Protein 1LBV (pdb70)

Foldseek 3Di:
DAQVVVVVLVVQLLVQLLVQLVPADLVQQQDFDQQADPDGTDGNSQVSLVVSSCVSPVVDQEWEAEPRPATDHDHQKYKQWRSKQQSVCSSVVNQAIWIWIWIASHQFLLRTAKIWIARSRPRWIWMAGPVFIDIPPHHAAADPDQDQQWFEEEQPDDDDGNHVYYDHRRQQLVVLVCRQRHVGAKYWYQDPPFDAWCSRHRRSVVRSVRRAKQKDALQSDDRRGAGSNPIDGTTMIIGHPNRRVVVSVVVD/DAQVVVVVLVVQLLVQLLVQLVVQALVQLAAFDADQDVDDGHGNSQVSLVVSSVVSVQPDQEWEAERRVGTDDHHLKYKQKRSKQQSVCSSVVNQAIWIKIWIASHFWLQGTAKIWIARSRPGWIWMDGLVAIDTVRHGAAADADQDQQWFEEEQPDDDDGNHVYYDHRRQLLVVLVCRLRHVTQWYWNADPVQPDDCSRVRRSVVNSVRNQKQKAALVSHDRGRQGSGNPGGGTITIGHPNNRVVVSVVVD

InterPro domains:
  IPR000760 Inositol monophosphatase-like [PF00459] (13-250)
  IPR000760 Inositol monophosphatase-like [PR00377] (40-60)
  IPR000760 Inositol monophosphatase-like [PR00377] (79-95)
  IPR000760 Inositol monophosphatase-like [PR00377] (130-153)
  IPR000760 Inositol monophosphatase-like [PR00377] (161-182)
  IPR000760 Inositol monophosphatase-like [PR00377] (196-220)
  IPR020550 Inositol monophosphatase, conserved site [PS00630] (199-213)

Structure (mmCIF, N/CA/C/O backbone):
data_1LBV
#
_entry.id   1LBV
#
_cell.length_a   51.812
_cell.length_b   53.247
_cell.length_c   82.154
_cell.angle_alpha   90.00
_cell.angle_beta   105.05
_cell.angle_gamma   90.00
#
_symmetry.space_group_name_H-M   'P 1 21 1'
#
loop_
_entity.id
_entity.type
_entity.pdbx_description
1 polymer 'fructose 1,6-bisphosphatase/inositol monophosphatase'
2 water water
#
loop_
_atom_site.group_PDB
_atom_site.id
_atom_site.type_symbol
_atom_site.label_atom_id
_atom_site.label_alt_id
_atom_site.label_comp_id
_atom_site.label_asym_id
_atom_site.label_entity_id
_atom_site.label_seq_id
_atom_site.pdbx_PDB_ins_code
_atom_site.Cartn_x
_atom_site.Cartn_y
_atom_site.Cartn_z
_atom_site.occupancy
_atom_site.B_iso_or_equiv
_atom_site.auth_seq_id
_atom_site.auth_comp_id
_atom_site.auth_asym_id
_atom_site.auth_atom_id
_atom_site.pdbx_PDB_model_num
ATOM 1 N N . MET A 1 1 ? -22.458 -13.838 33.860 1.00 13.97 1 MET A N 1
ATOM 2 C CA . MET A 1 1 ? -21.594 -13.519 32.708 1.00 24.78 1 MET A CA 1
ATOM 3 C C . MET A 1 1 ? -20.198 -14.037 33.019 1.00 26.67 1 MET A C 1
ATOM 4 O O . MET A 1 1 ? -19.727 -13.838 34.146 1.00 18.90 1 MET A O 1
ATOM 9 N N . ASP A 1 2 ? -19.526 -14.696 32.075 1.00 22.18 2 ASP A N 1
ATOM 10 C CA . ASP A 1 2 ? -18.173 -15.181 32.389 1.00 23.26 2 ASP A CA 1
ATOM 11 C C . ASP A 1 2 ? -17.152 -14.652 31.387 1.00 14.08 2 ASP A C 1
ATOM 12 O O . ASP A 1 2 ? -17.479 -13.810 30.562 1.00 15.03 2 ASP A O 1
ATOM 17 N N . GLU A 1 3 ? -15.907 -15.107 31.438 1.00 17.78 3 GLU A N 1
ATOM 18 C CA . GLU A 1 3 ? -14.908 -14.565 30.518 1.00 19.93 3 GLU A CA 1
ATOM 19 C C . GLU A 1 3 ? -15.232 -14.825 29.055 1.00 22.16 3 GLU A C 1
ATOM 20 O O . GLU A 1 3 ? -14.792 -14.069 28.172 1.00 15.86 3 GLU A O 1
ATOM 26 N N . ARG A 1 4 ? -15.987 -15.886 28.756 1.00 22.33 4 ARG A N 1
ATOM 27 C CA . ARG A 1 4 ? -16.304 -16.189 27.360 1.00 17.57 4 ARG A CA 1
ATOM 28 C C . ARG A 1 4 ? -17.249 -15.141 26.788 1.00 14.63 4 ARG A C 1
ATOM 29 O O . ARG A 1 4 ? -17.096 -14.631 25.673 1.00 18.95 4 ARG A O 1
ATOM 37 N N . ASP A 1 5 ? -18.263 -14.822 27.579 1.00 17.05 5 ASP A N 1
ATOM 38 C CA . ASP A 1 5 ? -19.246 -13.792 27.364 1.00 21.20 5 ASP A CA 1
ATOM 39 C C . ASP A 1 5 ? -18.587 -12.418 27.219 1.00 20.79 5 ASP A C 1
ATOM 40 O O . ASP A 1 5 ? -18.949 -11.648 26.327 1.00 19.59 5 ASP A O 1
ATOM 45 N N . ALA A 1 6 ? -17.629 -12.114 28.096 1.00 16.64 6 ALA A N 1
ATOM 46 C CA . ALA A 1 6 ? -16.955 -10.819 28.038 1.00 17.87 6 ALA A CA 1
ATOM 47 C C . ALA A 1 6 ? -16.185 -10.661 26.717 1.00 14.85 6 ALA A C 1
ATOM 48 O O . ALA A 1 6 ? -16.180 -9.584 26.097 1.00 18.47 6 ALA A O 1
ATOM 50 N N . LEU A 1 7 ? -15.560 -11.743 26.283 1.00 16.23 7 LEU A N 1
ATOM 51 C CA . LEU A 1 7 ? -14.795 -11.769 25.025 1.00 17.83 7 LEU A CA 1
ATOM 52 C C . LEU A 1 7 ? -15.729 -11.559 23.844 1.00 19.55 7 LEU A C 1
ATOM 53 O O . LEU A 1 7 ? -15.414 -10.807 22.916 1.00 22.95 7 LEU A O 1
ATOM 58 N N . ARG A 1 8 ? -16.893 -12.219 23.884 1.00 17.83 8 ARG A N 1
ATOM 59 C CA . ARG A 1 8 ? -17.843 -12.074 22.785 1.00 22.61 8 ARG A CA 1
ATOM 60 C C . ARG A 1 8 ? -18.380 -10.649 22.679 1.00 25.94 8 ARG A C 1
ATOM 61 O O . ARG A 1 8 ? -18.418 -10.088 21.582 1.00 16.54 8 ARG A O 1
ATOM 69 N N . ILE A 1 9 ? -18.780 -10.044 23.797 1.00 22.07 9 ILE A N 1
ATOM 70 C CA . ILE A 1 9 ? -19.290 -8.676 23.832 1.00 12.86 9 ILE A CA 1
ATOM 71 C C . ILE A 1 9 ? -18.262 -7.636 23.430 1.00 16.66 9 ILE A C 1
ATOM 72 O O . ILE A 1 9 ? -18.635 -6.672 22.742 1.00 18.01 9 ILE A O 1
ATOM 77 N N . SER A 1 10 ? -17.012 -7.798 23.835 1.00 14.54 10 SER A N 1
ATOM 78 C CA . SER A 1 10 ? -15.932 -6.876 23.528 1.00 15.23 10 SER A CA 1
ATOM 79 C C . SER A 1 10 ? -15.627 -6.869 22.031 1.00 22.87 10 SER A C 1
ATOM 80 O O . SER A 1 10 ? -15.442 -5.826 21.413 1.00 21.14 10 SER A O 1
ATOM 83 N N . ARG A 1 11 ? -15.585 -8.073 21.466 1.00 22.43 11 ARG A N 1
ATOM 84 C CA . ARG A 1 11 ? -15.380 -8.230 20.026 1.00 20.24 11 ARG A CA 1
ATOM 85 C C . ARG A 1 11 ? -16.502 -7.550 19.259 1.00 22.07 11 ARG A C 1
ATOM 86 O O . ARG A 1 11 ? -16.240 -6.896 18.246 1.00 20.52 11 ARG A O 1
ATOM 94 N N . GLU A 1 12 ? -17.745 -7.675 19.726 1.00 22.43 12 GLU A N 1
ATOM 95 C CA . GLU A 1 12 ? -18.868 -7.010 19.068 1.00 25.22 12 GLU A CA 1
ATOM 96 C C . GLU A 1 12 ? -18.748 -5.491 19.117 1.00 26.65 12 GLU A C 1
ATOM 97 O O . GLU A 1 12 ? -19.001 -4.779 18.143 1.00 26.25 12 GLU A O 1
ATOM 103 N N . ILE A 1 13 ? -18.350 -4.960 20.265 1.00 19.79 13 ILE A N 1
ATOM 104 C CA . ILE A 1 13 ? -18.160 -3.529 20.432 1.00 22.01 13 ILE A CA 1
ATOM 105 C C . ILE A 1 13 ? -16.998 -2.993 19.601 1.00 23.11 13 ILE A C 1
ATOM 106 O O . ILE A 1 13 ? -17.091 -1.892 19.058 1.00 29.10 13 ILE A O 1
ATOM 111 N N . ALA A 1 14 ? -15.903 -3.747 19.534 1.00 18.51 14 ALA A N 1
ATOM 112 C CA . ALA A 1 14 ? -14.718 -3.234 18.846 1.00 20.35 14 ALA A CA 1
ATOM 113 C C . ALA A 1 14 ? -14.949 -3.176 17.340 1.00 31.51 14 ALA A C 1
ATOM 114 O O . ALA A 1 14 ? -14.431 -2.295 16.647 1.00 21.62 14 ALA A O 1
ATOM 116 N N . GLY A 1 15 ? -15.742 -4.117 16.818 1.00 26.50 15 GLY A N 1
ATOM 117 C CA . GLY A 1 15 ? -16.070 -4.111 15.398 1.00 26.50 15 GLY A CA 1
ATOM 118 C C . GLY A 1 15 ? -16.855 -2.885 14.976 1.00 20.52 15 GLY A C 1
ATOM 119 O O . GLY A 1 15 ? -16.586 -2.247 13.953 1.00 18.41 15 GLY A O 1
ATOM 120 N N . GLU A 1 16 ? -17.868 -2.516 15.745 1.00 26.45 16 GLU A N 1
ATOM 121 C CA . GLU A 1 16 ? -18.686 -1.348 15.487 1.00 28.99 16 GLU A CA 1
ATOM 122 C C . GLU A 1 16 ? -17.949 -0.041 15.730 1.00 33.36 16 GLU A C 1
ATOM 123 O O . GLU A 1 16 ? -18.143 0.958 15.023 1.00 24.64 16 GLU A O 1
ATOM 129 N N . VAL A 1 17 ? -17.092 -0.007 16.759 1.00 19.85 17 VAL A N 1
ATOM 130 C CA . VAL A 1 17 ? -16.400 1.268 16.962 1.00 17.75 17 VAL A CA 1
ATOM 131 C C . VAL A 1 17 ? -15.351 1.527 15.893 1.00 15.06 17 VAL A C 1
ATOM 132 O O . VAL A 1 17 ? -15.147 2.677 15.493 1.00 17.14 17 VAL A O 1
ATOM 136 N N . ARG A 1 18 ? -14.666 0.488 15.426 1.00 15.94 18 ARG A N 1
ATOM 137 C CA . ARG A 1 18 ? -13.669 0.669 14.377 1.00 15.11 18 ARG A CA 1
ATOM 138 C C . ARG A 1 18 ? -14.347 1.159 13.093 1.00 22.91 18 ARG A C 1
ATOM 139 O O . ARG A 1 18 ? -13.867 2.113 12.486 1.00 31.08 18 ARG A O 1
ATOM 147 N N . LYS A 1 19 ? -15.427 0.496 12.702 1.00 22.38 19 LYS A N 1
ATOM 148 C CA . LYS A 1 19 ? -16.158 0.830 11.477 1.00 21.87 19 LYS A CA 1
ATOM 149 C C . LYS A 1 19 ? -16.670 2.259 11.569 1.00 27.04 19 LYS A C 1
ATOM 150 O O . LYS A 1 19 ? -16.578 3.086 10.655 1.00 31.61 19 LYS A O 1
ATOM 156 N N . ALA A 1 20 ? -17.201 2.601 12.749 1.00 25.12 20 ALA A N 1
ATOM 157 C CA . ALA A 1 20 ? -17.693 3.966 12.926 1.00 23.14 20 ALA A CA 1
ATOM 158 C C . ALA A 1 20 ? -16.563 4.973 12.814 1.00 29.59 20 ALA A C 1
ATOM 159 O O . ALA A 1 20 ? -16.663 6.036 12.196 1.00 23.91 20 ALA A O 1
ATOM 161 N N . ILE A 1 21 ? -15.410 4.663 13.431 1.00 20.17 21 ILE A N 1
ATOM 162 C CA . ILE A 1 21 ? -14.335 5.658 13.367 1.00 19.12 21 ILE A CA 1
ATOM 163 C C . ILE A 1 21 ? -13.623 5.649 12.021 1.00 23.68 21 ILE A C 1
ATOM 164 O O . ILE A 1 21 ? -13.204 6.698 11.512 1.00 23.26 21 ILE A O 1
ATOM 169 N N . ALA A 1 22 ? -13.486 4.462 11.452 1.00 22.38 22 ALA A N 1
ATOM 170 C CA . ALA A 1 22 ? -12.751 4.338 10.194 1.00 35.46 22 ALA A CA 1
ATOM 171 C C . ALA A 1 22 ? -13.427 5.139 9.092 1.00 29.80 22 ALA A C 1
ATOM 172 O O . ALA A 1 22 ? -12.755 5.662 8.202 1.00 39.35 22 ALA A O 1
ATOM 174 N N . SER A 1 23 ? -14.752 5.254 9.144 1.00 30.85 23 SER A N 1
ATOM 175 C CA . SER A 1 23 ? -15.508 5.956 8.108 1.00 32.98 23 SER A CA 1
ATOM 176 C C . SER A 1 23 ? -15.546 7.468 8.289 1.00 32.69 23 SER A C 1
ATOM 177 O O . SER A 1 23 ? -16.179 8.179 7.499 1.00 29.81 23 SER A O 1
ATOM 180 N N . MET A 1 24 ? -14.887 7.983 9.309 1.00 30.57 24 MET A N 1
ATOM 181 C CA . MET A 1 24 ? -14.857 9.394 9.672 1.00 31.79 24 MET A CA 1
ATOM 182 C C . MET A 1 24 ? -13.607 10.110 9.198 1.00 26.75 24 MET A C 1
ATOM 183 O O . MET A 1 24 ? -12.552 9.933 9.819 1.00 24.28 24 MET A O 1
ATOM 188 N N . PRO A 1 25 ? -13.661 10.915 8.142 1.00 26.53 25 PRO A N 1
ATOM 189 C CA . PRO A 1 25 ? -12.465 11.647 7.713 1.00 18.93 25 PRO A CA 1
ATOM 190 C C . PRO A 1 25 ? -11.919 12.483 8.868 1.00 21.77 25 PRO A C 1
ATOM 191 O O . PRO A 1 25 ? -12.696 12.868 9.756 1.00 18.10 25 PRO A O 1
ATOM 195 N N . LEU A 1 26 ? -10.625 12.760 8.888 1.00 27.34 26 LEU A N 1
ATOM 196 C CA . LEU A 1 26 ? -10.067 13.437 10.057 1.00 32.89 26 LEU A CA 1
ATOM 197 C C . LEU A 1 26 ? -10.738 14.786 10.302 1.00 33.63 26 LEU A C 1
ATOM 198 O O . LEU A 1 26 ? -10.799 15.234 11.451 1.00 41.23 26 LEU A O 1
ATOM 203 N N . ARG A 1 27 ? -11.234 15.423 9.249 1.00 26.28 27 ARG A N 1
ATOM 204 C CA . ARG A 1 27 ? -11.773 16.777 9.371 1.00 26.39 27 ARG A CA 1
ATOM 205 C C . ARG A 1 27 ? -12.997 16.780 10.280 1.00 20.19 27 ARG A C 1
ATOM 206 O O . ARG A 1 27 ? -13.203 17.686 11.080 1.00 39.80 27 ARG A O 1
ATOM 214 N N . GLU A 1 28 ? -13.801 15.739 10.145 1.00 18.11 28 GLU A N 1
ATOM 215 C CA . GLU A 1 28 ? -14.982 15.501 10.963 1.00 18.91 28 GLU A CA 1
ATOM 216 C C . GLU A 1 28 ? -14.619 14.991 12.360 1.00 18.96 28 GLU A C 1
ATOM 217 O O . GLU A 1 28 ? -15.248 15.345 13.371 1.00 22.16 28 GLU A O 1
ATOM 223 N N . ARG A 1 29 ? -13.592 14.156 12.484 1.00 24.15 29 ARG A N 1
ATOM 224 C CA . ARG A 1 29 ? -13.254 13.619 13.797 1.00 16.04 29 ARG A CA 1
ATOM 225 C C . ARG A 1 29 ? -12.942 14.704 14.823 1.00 22.65 29 ARG A C 1
ATOM 226 O O . ARG A 1 29 ? -13.355 14.579 15.984 1.00 19.23 29 ARG A O 1
ATOM 234 N N . VAL A 1 30 ? -12.210 15.723 14.394 1.00 22.52 30 VAL A N 1
ATOM 235 C CA . VAL A 1 30 ? -11.600 16.721 15.250 1.00 27.70 30 VAL A CA 1
ATOM 236 C C . VAL A 1 30 ? -12.549 17.857 15.614 1.00 27.56 30 VAL A C 1
ATOM 237 O O . VAL A 1 30 ? -12.133 18.732 16.381 1.00 31.41 30 VAL A O 1
ATOM 241 N N . LYS A 1 31 ? -13.771 17.837 15.099 1.00 32.16 31 LYS A N 1
ATOM 242 C CA . LYS A 1 31 ? -14.755 18.878 15.376 1.00 26.23 31 LYS A CA 1
ATOM 243 C C . LYS A 1 31 ? -15.206 18.831 16.833 1.00 32.05 31 LYS A C 1
ATOM 244 O O . LYS A 1 31 ? -15.229 17.759 17.437 1.00 27.51 31 LYS A O 1
ATOM 250 N N . ASP A 1 32 ? -15.581 19.988 17.376 1.00 31.75 32 ASP A N 1
ATOM 251 C CA . ASP A 1 32 ? -16.142 20.002 18.726 1.00 37.96 32 ASP A CA 1
ATOM 252 C C . ASP A 1 32 ? -17.650 19.781 18.656 1.00 41.96 32 ASP A C 1
ATOM 253 O O . ASP A 1 32 ? -18.275 20.249 17.705 1.00 44.10 32 ASP A O 1
ATOM 258 N N . VAL A 1 33 ? -18.206 19.094 19.644 1.00 46.85 33 VAL A N 1
ATOM 259 C CA . VAL A 1 33 ? -19.642 18.831 19.674 1.00 49.68 33 VAL A CA 1
ATOM 260 C C . VAL A 1 33 ? -20.270 19.339 20.966 1.00 53.00 33 VAL A C 1
ATOM 261 O O . VAL A 1 33 ? -21.282 18.822 21.436 1.00 54.97 33 VAL A O 1
ATOM 265 N N . GLY A 1 34 ? -19.659 20.367 21.549 1.00 63.41 34 GLY A N 1
ATOM 266 C CA . GLY A 1 34 ? -20.172 20.942 22.781 1.00 65.69 34 GLY A CA 1
ATOM 267 C C . GLY A 1 34 ? -19.525 20.320 24.006 1.00 62.37 34 GLY A C 1
ATOM 268 O O . GLY A 1 34 ? -19.180 19.139 23.981 1.00 52.62 34 GLY A O 1
ATOM 269 N N . MET A 1 35 ? -19.373 21.126 25.048 1.00 60.09 35 MET A N 1
ATOM 270 C CA . MET A 1 35 ? -18.676 20.745 26.262 1.00 54.69 35 MET A CA 1
ATOM 271 C C . MET A 1 35 ? -19.343 19.600 27.012 1.00 48.01 35 MET A C 1
ATOM 272 O O . MET A 1 35 ? -20.556 19.399 26.965 1.00 35.70 35 MET A O 1
ATOM 277 N N . GLY A 1 36 ? -18.511 18.845 27.726 1.00 44.36 36 GLY A N 1
ATOM 278 C CA . GLY A 1 36 ? -18.989 17.800 28.623 1.00 42.73 36 GLY A CA 1
ATOM 279 C C . GLY A 1 36 ? -19.086 18.345 30.040 1.00 43.43 36 GLY A C 1
ATOM 280 O O . GLY A 1 36 ? -18.947 19.559 30.216 1.00 33.28 36 GLY A O 1
ATOM 281 N N . LYS A 1 37 ? -19.310 17.491 31.031 1.00 45.57 37 LYS A N 1
ATOM 282 C CA . LYS A 1 37 ? -19.465 17.930 32.413 1.00 64.24 37 LYS A CA 1
ATOM 283 C C . LYS A 1 37 ? -18.142 18.251 33.095 1.00 66.68 37 LYS A C 1
ATOM 284 O O . LYS A 1 37 ? -17.715 19.406 33.132 1.00 60.85 37 LYS A O 1
ATOM 290 N N . ASP A 1 38 ? -17.487 17.234 33.653 1.00 71.92 38 ASP A N 1
ATOM 291 C CA . ASP A 1 38 ? -16.214 17.451 34.337 1.00 70.33 38 ASP A CA 1
ATOM 292 C C . ASP A 1 38 ? -15.060 17.478 33.340 1.00 62.46 38 ASP A C 1
ATOM 293 O O . ASP A 1 38 ? -13.983 16.946 33.607 1.00 56.59 38 ASP A O 1
ATOM 298 N N . GLY A 1 39 ? -15.289 18.103 32.188 1.00 60.19 39 GLY A N 1
ATOM 299 C CA . GLY A 1 39 ? -14.278 18.179 31.161 1.00 60.32 39 GLY A CA 1
ATOM 300 C C . GLY A 1 39 ? -14.509 19.246 30.106 1.00 57.30 39 GLY A C 1
ATOM 301 O O . GLY A 1 39 ? -15.433 20.050 30.160 1.00 59.62 39 GLY A O 1
ATOM 302 N N . THR A 1 40 ? -13.615 19.215 29.135 1.00 53.67 40 THR A N 1
ATOM 303 C CA . THR A 1 40 ? -13.497 20.104 27.997 1.00 57.36 40 THR A CA 1
ATOM 304 C C . THR A 1 40 ? -14.615 19.919 26.991 1.00 50.17 40 THR A C 1
ATOM 305 O O . THR A 1 40 ? -15.492 19.063 27.184 1.00 40.14 40 THR A O 1
ATOM 309 N N . PRO A 1 41 ? -14.655 20.682 25.907 1.00 51.68 41 PRO A N 1
ATOM 310 C CA . PRO A 1 41 ? -15.525 20.295 24.790 1.00 51.13 41 PRO A CA 1
ATOM 311 C C . PRO A 1 41 ? -15.301 18.837 24.402 1.00 41.43 41 PRO A C 1
ATOM 312 O O . PRO A 1 41 ? -14.234 18.261 24.634 1.00 37.24 41 PRO A O 1
ATOM 316 N N . THR A 1 42 ? -16.320 18.228 23.810 1.00 35.40 42 THR A N 1
ATOM 317 C CA . THR A 1 42 ? -16.208 16.864 23.313 1.00 34.03 42 THR A CA 1
ATOM 318 C C . THR A 1 42 ? -15.841 16.865 21.828 1.00 31.66 42 THR A C 1
ATOM 319 O O . THR A 1 42 ? -16.349 17.731 21.120 1.00 21.45 42 THR A O 1
ATOM 323 N N . LYS A 1 43 ? -15.008 15.933 21.394 1.00 33.11 43 LYS A N 1
ATOM 324 C CA . LYS A 1 43 ? -14.677 15.794 19.982 1.00 28.81 43 LYS A CA 1
ATOM 325 C C . LYS A 1 43 ? -15.697 14.899 19.286 1.00 28.01 43 LYS A C 1
ATOM 326 O O . LYS A 1 43 ? -16.219 13.944 19.873 1.00 16.86 43 LYS A O 1
ATOM 332 N N . ALA A 1 44 ? -15.988 15.175 18.015 1.00 23.88 44 ALA A N 1
ATOM 333 C CA . ALA A 1 44 ? -16.945 14.339 17.286 1.00 22.64 44 ALA A CA 1
ATOM 334 C C . ALA A 1 44 ? -16.567 12.865 17.315 1.00 15.59 44 ALA A C 1
ATOM 335 O O . ALA A 1 44 ? -17.441 11.996 17.390 1.00 18.08 44 ALA A O 1
ATOM 337 N N . ALA A 1 45 ? -15.278 12.559 17.262 1.00 19.29 45 ALA A N 1
ATOM 338 C CA . ALA A 1 45 ? -14.819 11.171 17.256 1.00 18.53 45 ALA A CA 1
ATOM 339 C C . ALA A 1 45 ? -15.102 10.495 18.594 1.00 12.65 45 ALA A C 1
ATOM 340 O O . ALA A 1 45 ? -15.353 9.291 18.657 1.00 18.76 45 ALA A O 1
ATOM 342 N N . ASP A 1 46 ? -15.106 11.260 19.681 1.00 16.12 46 ASP A N 1
ATOM 343 C CA . ASP A 1 46 ? -15.444 10.618 20.970 1.00 18.58 46 ASP A CA 1
ATOM 344 C C . ASP A 1 46 ? -16.910 10.230 21.040 1.00 17.93 46 ASP A C 1
ATOM 345 O O . ASP A 1 46 ? -17.332 9.150 21.475 1.00 14.20 46 ASP A O 1
ATOM 350 N N . ARG A 1 47 ? -17.785 11.165 20.623 1.00 17.35 47 ARG A N 1
ATOM 351 C CA . ARG A 1 47 ? -19.206 10.843 20.764 1.00 25.97 47 ARG A CA 1
ATOM 352 C C . ARG A 1 47 ? -19.567 9.711 19.824 1.00 24.41 47 ARG A C 1
ATOM 353 O O . ARG A 1 47 ? -20.389 8.851 20.136 1.00 23.53 47 ARG A O 1
ATOM 361 N N . VAL A 1 48 ? -18.949 9.690 18.627 1.00 21.85 48 VAL A N 1
ATOM 362 C CA . VAL A 1 48 ? -19.350 8.556 17.777 1.00 18.02 48 VAL A CA 1
ATOM 363 C C . VAL A 1 48 ? -18.884 7.232 18.355 1.00 19.88 48 VAL A C 1
ATOM 364 O O . VAL A 1 48 ? -19.616 6.235 18.323 1.00 27.36 48 VAL A O 1
ATOM 368 N N . ALA A 1 49 ? -17.677 7.162 18.905 1.00 18.56 49 ALA A N 1
ATOM 369 C CA . ALA A 1 49 ? -17.259 5.872 19.485 1.00 15.47 49 ALA A CA 1
ATOM 370 C C . ALA A 1 49 ? -18.111 5.596 20.720 1.00 18.33 49 ALA A C 1
ATOM 371 O O . ALA A 1 49 ? -18.569 4.498 21.016 1.00 20.17 49 ALA A O 1
ATOM 373 N N . GLU A 1 50 ? -18.363 6.651 21.505 1.00 26.88 50 GLU A N 1
ATOM 374 C CA . GLU A 1 50 ? -19.176 6.433 22.705 1.00 18.83 50 GLU A CA 1
ATOM 375 C C . GLU A 1 50 ? -20.575 5.969 22.339 1.00 21.80 50 GLU A C 1
ATOM 376 O O . GLU A 1 50 ? -21.089 5.011 22.936 1.00 23.86 50 GLU A O 1
ATOM 382 N N . ASP A 1 51 ? -21.248 6.592 21.366 1.00 17.44 51 ASP A N 1
ATOM 383 C CA . ASP A 1 51 ? -22.584 6.093 21.033 1.00 26.18 51 ASP A CA 1
ATOM 384 C C . ASP A 1 51 ? -22.580 4.641 20.570 1.00 21.79 51 ASP A C 1
ATOM 385 O O . ASP A 1 51 ? -23.468 3.861 20.932 1.00 27.68 51 ASP A O 1
ATOM 390 N N . ALA A 1 52 ? -21.598 4.250 19.764 1.00 25.13 52 ALA A N 1
ATOM 391 C CA . ALA A 1 52 ? -21.534 2.887 19.255 1.00 21.11 52 ALA A CA 1
ATOM 392 C C . ALA A 1 52 ? -21.251 1.832 20.317 1.00 27.92 52 ALA A C 1
ATOM 393 O O . ALA A 1 52 ? -21.769 0.708 20.278 1.00 21.56 52 ALA A O 1
ATOM 395 N N . ALA A 1 53 ? -20.396 2.184 21.278 1.00 22.75 53 ALA A N 1
ATOM 396 C CA . ALA A 1 53 ? -20.008 1.222 22.306 1.00 18.53 53 ALA A CA 1
ATOM 397 C C . ALA A 1 53 ? -21.146 1.039 23.299 1.00 14.35 53 ALA A C 1
ATOM 398 O O . ALA A 1 53 ? -21.527 -0.084 23.660 1.00 24.21 53 ALA A O 1
ATOM 400 N N . LEU A 1 54 ? -21.739 2.148 23.742 1.00 12.81 54 LEU A N 1
ATOM 401 C CA . LEU A 1 54 ? -22.845 2.056 24.681 1.00 14.46 54 LEU A CA 1
ATOM 402 C C . LEU A 1 54 ? -24.052 1.336 24.091 1.00 27.08 54 LEU A C 1
ATOM 403 O O . LEU A 1 54 ? -24.704 0.530 24.777 1.00 26.85 54 LEU A O 1
ATOM 408 N N . GLU A 1 55 ? -24.407 1.553 22.828 1.00 29.58 55 GLU A N 1
ATOM 409 C CA . GLU A 1 55 ? -25.615 0.894 22.305 1.00 29.82 55 GLU A CA 1
ATOM 410 C C . GLU A 1 55 ? -25.506 -0.619 22.357 1.00 35.02 55 GLU A C 1
ATOM 411 O O . GLU A 1 55 ? -26.490 -1.358 22.460 1.00 32.32 55 GLU A O 1
ATOM 417 N N . ILE A 1 56 ? -24.274 -1.136 22.305 1.00 23.91 56 ILE A N 1
ATOM 418 C CA . ILE A 1 56 ? -24.150 -2.583 22.508 1.00 23.92 56 ILE A CA 1
ATOM 419 C C . ILE A 1 56 ? -24.048 -2.925 23.993 1.00 29.23 56 ILE A C 1
ATOM 420 O O . ILE A 1 56 ? -24.709 -3.851 24.483 1.00 31.54 56 ILE A O 1
ATOM 425 N N . LEU A 1 57 ? -23.222 -2.199 24.739 1.00 21.21 57 LEU A N 1
ATOM 426 C CA . LEU A 1 57 ? -22.888 -2.575 26.117 1.00 22.64 57 LEU A CA 1
ATOM 427 C C . LEU A 1 57 ? -24.098 -2.480 27.041 1.00 23.39 57 LEU A C 1
ATOM 428 O O . LEU A 1 57 ? -24.280 -3.355 27.891 1.00 27.09 57 LEU A O 1
ATOM 433 N N . ARG A 1 58 ? -24.897 -1.438 26.884 1.00 27.48 58 ARG A N 1
ATOM 434 C CA . ARG A 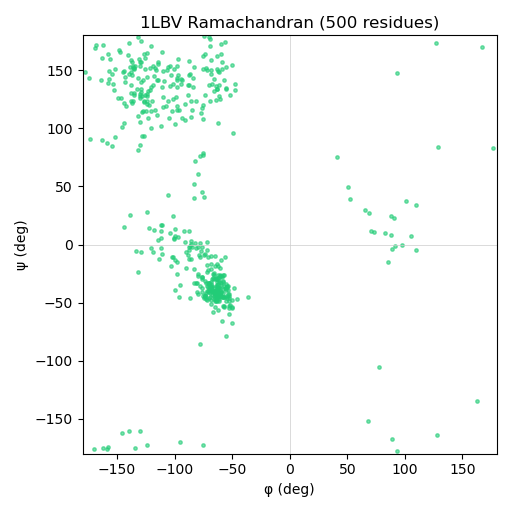1 58 ? -26.001 -1.166 27.802 1.00 19.68 58 ARG A CA 1
ATOM 435 C C . ARG A 1 58 ? -27.105 -2.208 27.687 1.00 23.06 58 ARG A C 1
ATOM 436 O O . ARG A 1 58 ? -27.937 -2.341 28.586 1.00 34.41 58 ARG A O 1
ATOM 444 N N . LYS A 1 59 ? -27.088 -2.959 26.595 1.00 24.27 59 LYS A N 1
ATOM 445 C CA . LYS A 1 59 ? -28.007 -4.087 26.492 1.00 31.57 59 LYS A CA 1
ATOM 446 C C . LYS A 1 59 ? -27.607 -5.212 27.439 1.00 27.77 59 LYS A C 1
ATOM 447 O O . LYS A 1 59 ? -28.397 -6.133 27.619 1.00 24.87 59 LYS A O 1
ATOM 453 N N . GLU A 1 60 ? -26.432 -5.185 28.065 1.00 29.95 60 GLU A N 1
ATOM 454 C CA . GLU A 1 60 ? -26.051 -6.261 28.976 1.00 21.56 60 GLU A CA 1
ATOM 455 C C . GLU A 1 60 ? -26.345 -5.886 30.426 1.00 20.45 60 GLU A C 1
ATOM 456 O O . GLU A 1 60 ? -26.467 -4.688 30.693 1.00 23.24 60 GLU A O 1
ATOM 462 N N . ARG A 1 61 ? -26.449 -6.856 31.329 1.00 16.97 61 ARG A N 1
ATOM 463 C CA . ARG A 1 61 ? -26.720 -6.555 32.742 1.00 22.25 61 ARG A CA 1
ATOM 464 C C . ARG A 1 61 ? -25.476 -6.073 33.477 1.00 15.25 61 ARG A C 1
ATOM 465 O O . ARG A 1 61 ? -24.833 -6.812 34.226 1.00 20.83 61 ARG A O 1
ATOM 473 N N . VAL A 1 62 ? -25.085 -4.825 33.256 1.00 15.09 62 VAL A N 1
ATOM 474 C CA . VAL A 1 62 ? -23.862 -4.266 33.820 1.00 17.51 62 VAL A CA 1
ATOM 475 C C . VAL A 1 62 ? -24.080 -2.826 34.274 1.00 10.87 62 VAL A C 1
ATOM 476 O O . VAL A 1 62 ? -25.066 -2.193 33.890 1.00 18.24 62 VAL A O 1
ATOM 480 N N . THR A 1 63 ? -23.160 -2.371 35.102 1.00 12.71 63 THR A N 1
ATOM 481 C CA . THR A 1 63 ? -22.962 -0.958 35.389 1.00 18.88 63 THR A CA 1
ATOM 482 C C . THR A 1 63 ? -21.731 -0.522 34.580 1.00 11.02 63 THR A C 1
ATOM 483 O O . THR A 1 63 ? -20.619 -0.995 34.788 1.00 16.45 63 THR A O 1
ATOM 487 N N . VAL A 1 64 ? -21.955 0.368 33.629 1.00 12.98 64 VAL A N 1
ATOM 488 C CA . VAL A 1 64 ? -20.891 0.917 32.792 1.00 16.65 64 VAL A CA 1
ATOM 489 C C . VAL A 1 64 ? -20.404 2.223 33.419 1.00 15.00 64 VAL A C 1
ATOM 490 O O . VAL A 1 64 ? -21.236 2.960 33.951 1.00 17.92 64 VAL A O 1
ATOM 494 N N . VAL A 1 65 ? -19.110 2.486 33.375 1.00 15.63 65 VAL A N 1
ATOM 495 C CA . VAL A 1 65 ? -18.532 3.761 33.751 1.00 16.60 65 VAL A CA 1
ATOM 496 C C . VAL A 1 65 ? -17.588 4.258 32.645 1.00 20.90 65 VAL A C 1
ATOM 497 O O . VAL A 1 65 ? -16.724 3.500 32.212 1.00 12.19 65 VAL A O 1
ATOM 501 N N . THR A 1 66 ? -17.788 5.502 32.243 1.00 19.50 66 THR A N 1
ATOM 502 C CA . THR A 1 66 ? -16.937 6.164 31.270 1.00 16.82 66 THR A CA 1
ATOM 503 C C . THR A 1 66 ? -16.686 7.596 31.762 1.00 12.26 66 THR A C 1
ATOM 504 O O . THR A 1 66 ? -17.442 8.119 32.569 1.00 18.10 66 THR A O 1
ATOM 508 N N . GLU A 1 67 ? -15.613 8.178 31.261 1.00 15.21 67 GLU A N 1
ATOM 509 C CA . GLU A 1 67 ? -15.163 9.525 31.609 1.00 22.15 67 GLU A CA 1
ATOM 510 C C . GLU A 1 67 ? -16.230 10.541 31.214 1.00 21.70 67 GLU A C 1
ATOM 511 O O . GLU A 1 67 ? -16.604 11.430 31.977 1.00 29.77 67 GLU A O 1
ATOM 517 N N . GLU A 1 68 ? -16.726 10.385 29.997 1.00 19.85 68 GLU A N 1
ATOM 518 C CA . GLU A 1 68 ? -17.695 11.251 29.350 1.00 25.80 68 GLU A CA 1
ATOM 519 C C . GLU A 1 68 ? -19.134 11.025 29.784 1.00 29.68 68 GLU A C 1
ATOM 520 O O . GLU A 1 68 ? -19.956 11.945 29.677 1.00 34.38 68 GLU A O 1
ATOM 526 N N . SER A 1 69 ? -19.505 9.834 30.259 1.00 19.37 69 SER A N 1
ATOM 527 C CA . SER A 1 69 ? -20.920 9.589 30.536 1.00 22.00 69 SER A CA 1
ATOM 528 C C . SER A 1 69 ? -21.185 9.278 32.004 1.00 23.82 69 SER A C 1
ATOM 529 O O . SER A 1 69 ? -22.346 9.165 32.372 1.00 23.60 69 SER A O 1
ATOM 532 N N . GLY A 1 70 ? -20.148 9.142 32.816 1.00 24.47 70 GLY A N 1
ATOM 533 C CA . GLY A 1 70 ? -20.276 8.799 34.218 1.00 21.76 70 GLY A CA 1
ATOM 534 C C . GLY A 1 70 ? -20.792 7.370 34.360 1.00 22.97 70 GLY A C 1
ATOM 535 O O . GLY A 1 70 ? -20.574 6.524 33.502 1.00 16.71 70 GLY A O 1
ATOM 536 N N . VAL A 1 71 ? -21.486 7.087 35.441 1.00 10.84 71 VAL A N 1
ATOM 537 C CA . VAL A 1 71 ? -22.048 5.778 35.729 1.00 17.30 71 VAL A CA 1
ATOM 538 C C . VAL A 1 71 ? -23.360 5.510 35.017 1.00 17.74 71 VAL A C 1
ATOM 539 O O . VAL A 1 71 ? -24.319 6.268 35.144 1.00 18.61 71 VAL A O 1
ATOM 543 N N . LEU A 1 72 ? -23.476 4.431 34.229 1.00 15.77 72 LEU A N 1
ATOM 544 C CA . LEU A 1 72 ? -24.787 4.131 33.643 1.00 18.97 72 LEU A CA 1
ATOM 545 C C . LEU A 1 72 ? -25.263 2.738 34.015 1.00 17.65 72 LEU A C 1
ATOM 546 O O . LEU A 1 72 ? -24.476 1.799 33.887 1.00 20.67 72 LEU A O 1
ATOM 551 N N . GLY A 1 73 ? -26.510 2.565 34.459 1.00 18.94 73 GLY A N 1
ATOM 552 C CA . GLY A 1 73 ? -27.027 1.222 34.687 1.00 14.36 73 GLY A CA 1
ATOM 553 C C . GLY A 1 73 ? -26.865 0.717 36.102 1.00 23.58 73 GLY A C 1
ATOM 554 O O . GLY A 1 73 ? -26.376 1.415 36.989 1.00 25.25 73 GLY A O 1
ATOM 555 N N . GLU A 1 74 ? -27.263 -0.531 36.388 1.00 19.74 74 GLU A N 1
ATOM 556 C CA . GLU A 1 74 ? -27.235 -0.951 37.790 1.00 24.22 74 GLU A CA 1
ATOM 557 C C . GLU A 1 74 ? -26.840 -2.401 37.984 1.00 27.06 74 GLU A C 1
ATOM 558 O O . GLU A 1 74 ? -27.032 -2.988 39.056 1.00 26.27 74 GLU A O 1
ATOM 564 N N . GLY A 1 75 ? -26.270 -3.050 36.964 1.00 28.03 75 GLY A N 1
ATOM 565 C CA . GLY A 1 75 ? -25.812 -4.411 37.202 1.00 22.08 75 GLY A CA 1
ATOM 566 C C . GLY A 1 75 ? -24.714 -4.501 38.244 1.00 17.91 75 GLY A C 1
ATOM 567 O O . GLY A 1 75 ? -24.023 -3.552 38.609 1.00 21.58 75 GLY A O 1
ATOM 568 N N . ASP A 1 76 ? -24.515 -5.717 38.769 1.00 13.29 76 ASP A N 1
ATOM 569 C CA . ASP A 1 76 ? -23.456 -5.919 39.742 1.00 10.09 76 ASP A CA 1
ATOM 570 C C . ASP A 1 76 ? -22.090 -6.129 39.084 1.00 14.97 76 ASP A C 1
ATOM 571 O O . ASP A 1 76 ? -21.083 -5.943 39.759 1.00 12.51 76 ASP A O 1
ATOM 576 N N . VAL A 1 77 ? -22.080 -6.533 37.826 1.00 16.37 77 VAL A N 1
ATOM 577 C CA . VAL A 1 77 ? -20.893 -6.549 36.974 1.00 14.49 77 VAL A CA 1
ATOM 578 C C . VAL A 1 77 ? -20.577 -5.105 36.551 1.00 9.60 77 VAL A C 1
ATOM 579 O O . VAL A 1 77 ? -21.428 -4.470 35.922 1.00 16.69 77 VAL A O 1
ATOM 583 N N . PHE A 1 78 ? -19.400 -4.586 36.883 1.00 12.22 78 PHE A N 1
ATOM 584 C CA . PHE A 1 78 ? -18.979 -3.250 36.468 1.00 15.41 78 PHE A CA 1
ATOM 585 C C . PHE A 1 78 ? -18.080 -3.328 35.238 1.00 19.38 78 PHE A C 1
ATOM 586 O O . PHE A 1 78 ? -17.246 -4.228 35.127 1.00 19.72 78 PHE A O 1
ATOM 594 N N . VAL A 1 79 ? -18.221 -2.389 34.314 1.00 12.77 79 VAL A N 1
ATOM 595 C CA . VAL A 1 79 ? -17.265 -2.327 33.200 1.00 13.49 79 VAL A CA 1
ATOM 596 C C . VAL A 1 79 ? -16.621 -0.949 33.099 1.00 13.00 79 VAL A C 1
ATOM 597 O O . VAL A 1 79 ? -17.332 0.038 32.846 1.00 19.45 79 VAL A O 1
ATOM 601 N N . ALA A 1 80 ? -15.322 -0.849 33.316 1.00 13.90 80 ALA A N 1
ATOM 602 C CA . ALA A 1 80 ? -14.576 0.384 33.046 1.00 14.98 80 ALA A CA 1
ATOM 603 C C . ALA A 1 80 ? -14.355 0.528 31.548 1.00 9.61 80 ALA A C 1
ATOM 604 O O . ALA A 1 80 ? -13.717 -0.356 30.958 1.00 13.37 80 ALA A O 1
ATOM 606 N N . LEU A 1 81 ? -14.890 1.560 30.911 1.00 19.35 81 LEU A N 1
ATOM 607 C CA . LEU A 1 81 ? -14.850 1.637 29.450 1.00 14.47 81 LEU A CA 1
ATOM 608 C C . LEU A 1 81 ? -14.301 2.959 28.928 1.00 12.58 81 LEU A C 1
ATOM 609 O O . LEU A 1 81 ? -14.754 4.033 29.305 1.00 12.82 81 LEU A O 1
ATOM 614 N N . ASP A 1 82 ? -13.314 2.891 28.046 1.00 10.12 82 ASP A N 1
ATOM 615 C CA . ASP A 1 82 ? -12.987 4.058 27.240 1.00 12.24 82 ASP A CA 1
ATOM 616 C C . ASP A 1 82 ? -13.289 3.679 25.790 1.00 10.79 82 ASP A C 1
ATOM 617 O O . ASP A 1 82 ? -12.585 2.808 25.256 1.00 15.30 82 ASP A O 1
ATOM 622 N N . PRO A 1 83 ? -14.303 4.277 25.194 1.00 19.56 83 PRO A N 1
ATOM 623 C CA . PRO A 1 83 ? -14.626 3.937 23.795 1.00 15.43 83 PRO A CA 1
ATOM 624 C C . PRO A 1 83 ? -13.522 4.393 22.846 1.00 21.43 83 PRO A C 1
ATOM 625 O O . PRO A 1 83 ? -13.333 3.816 21.769 1.00 18.74 83 PRO A O 1
ATOM 629 N N . LEU A 1 84 ? -12.746 5.405 23.211 1.00 19.14 84 LEU A N 1
ATOM 630 C CA . LEU A 1 84 ? -11.616 5.831 22.381 1.00 17.44 84 LEU A CA 1
ATOM 631 C C . LEU A 1 84 ? -10.523 6.465 23.223 1.00 22.37 84 LEU A C 1
ATOM 632 O O . LEU A 1 84 ? -10.544 7.672 23.496 1.00 14.25 84 LEU A O 1
ATOM 637 N N . ASP A 1 85 ? -9.571 5.634 23.638 1.00 16.57 85 ASP A N 1
ATOM 638 C CA . ASP A 1 85 ? -8.389 6.142 24.313 1.00 17.50 85 ASP A CA 1
ATOM 639 C C . ASP A 1 85 ? -7.343 6.558 23.283 1.00 17.79 85 ASP A C 1
ATOM 640 O O . ASP A 1 85 ? -6.957 5.729 22.446 1.00 28.23 85 ASP A O 1
ATOM 645 N N . GLY A 1 86 ? -6.879 7.810 23.314 1.00 13.43 86 GLY A N 1
ATOM 646 C CA . GLY A 1 86 ? -6.003 8.346 22.283 1.00 21.80 86 GLY A CA 1
ATOM 647 C C . GLY A 1 86 ? -6.714 9.222 21.272 1.00 18.86 86 GLY A C 1
ATOM 648 O O . GLY A 1 86 ? -6.382 9.234 20.077 1.00 24.23 86 GLY A O 1
ATOM 649 N N . THR A 1 87 ? -7.692 10.017 21.708 1.00 18.91 87 THR A N 1
ATOM 650 C CA . THR A 1 87 ? -8.437 10.864 20.767 1.00 19.27 87 THR A CA 1
ATOM 651 C C . THR A 1 87 ? -7.559 11.869 20.034 1.00 15.35 87 THR A C 1
ATOM 652 O O . THR A 1 87 ? -7.801 12.098 18.843 1.00 23.46 87 THR A O 1
ATOM 656 N N . PHE A 1 88 ? -6.563 12.434 20.722 1.00 12.68 88 PHE A N 1
ATOM 657 C CA . PHE A 1 88 ? -5.617 13.351 20.070 1.00 20.58 88 PHE A CA 1
ATOM 658 C C . PHE A 1 88 ? -5.008 12.710 18.829 1.00 16.81 88 PHE A C 1
ATOM 659 O O . PHE A 1 88 ? -4.965 13.271 17.723 1.00 21.81 88 PHE A O 1
ATOM 667 N N . ASN A 1 89 ? -4.514 11.478 18.935 1.00 14.26 89 ASN A N 1
ATOM 668 C CA . ASN A 1 89 ? -3.928 10.788 17.787 1.00 24.57 89 ASN A CA 1
ATOM 669 C C . ASN A 1 89 ? -4.992 10.536 16.721 1.00 23.49 89 ASN A C 1
ATOM 670 O O . ASN A 1 89 ? -4.756 10.691 15.522 1.00 18.75 89 ASN A O 1
ATOM 675 N N . ALA A 1 90 ? -6.176 10.146 17.187 1.00 16.05 90 ALA A N 1
ATOM 676 C CA . ALA A 1 90 ? -7.209 9.732 16.246 1.00 14.74 90 ALA A CA 1
ATOM 677 C C . ALA A 1 90 ? -7.617 10.891 15.339 1.00 16.18 90 ALA A C 1
ATOM 678 O O . ALA A 1 90 ? -7.887 10.637 14.162 1.00 23.69 90 ALA A O 1
ATOM 680 N N . THR A 1 91 ? -7.660 12.096 15.880 1.00 14.72 91 THR A N 1
ATOM 681 C CA . THR A 1 91 ? -8.060 13.268 15.134 1.00 15.19 91 THR A CA 1
ATOM 682 C C . THR A 1 91 ? -6.941 13.776 14.227 1.00 20.22 91 THR A C 1
ATOM 683 O O . THR A 1 91 ? -7.202 14.631 13.376 1.00 27.67 91 THR A O 1
ATOM 687 N N . ARG A 1 92 ? -5.735 13.260 14.375 1.00 23.70 92 ARG A N 1
ATOM 688 C CA . ARG A 1 92 ? -4.633 13.694 13.525 1.00 24.77 92 ARG A CA 1
ATOM 689 C C . ARG A 1 92 ? -4.103 12.529 12.703 1.00 21.42 92 ARG A C 1
ATOM 690 O O . ARG A 1 92 ? -3.031 12.630 12.113 1.00 22.95 92 ARG A O 1
ATOM 698 N N . GLY A 1 93 ? -4.855 11.429 12.682 1.00 16.33 93 GLY A N 1
ATOM 699 C CA . GLY A 1 93 ? -4.458 10.273 11.886 1.00 13.57 93 GLY A CA 1
ATOM 700 C C . GLY A 1 93 ? -3.172 9.633 12.374 1.00 22.63 93 GLY A C 1
ATOM 701 O O . GLY A 1 93 ? -2.444 9.047 11.569 1.00 19.37 93 GLY A O 1
ATOM 702 N N . ILE A 1 94 ? -2.860 9.701 13.667 1.00 17.19 94 ILE A N 1
ATOM 703 C CA . ILE A 1 94 ? -1.705 8.962 14.210 1.00 16.45 94 ILE A CA 1
ATOM 704 C C . ILE A 1 94 ? -2.170 7.593 14.685 1.00 16.75 94 ILE A C 1
ATOM 705 O O . ILE A 1 94 ? -3.054 7.496 15.530 1.00 13.88 94 ILE A O 1
ATOM 710 N N . PRO A 1 95 ? -1.634 6.500 14.149 1.00 19.99 95 PRO A N 1
ATOM 711 C CA . PRO A 1 95 ? -2.235 5.180 14.318 1.00 20.85 95 PRO A CA 1
ATOM 712 C C . PRO A 1 95 ? -2.026 4.532 15.683 1.00 15.99 95 PRO A C 1
ATOM 713 O O . PRO A 1 95 ? -1.705 3.336 15.761 1.00 21.49 95 PRO A O 1
ATOM 717 N N . VAL A 1 96 ? -2.218 5.286 16.756 1.00 16.82 96 VAL A N 1
ATOM 718 C CA . VAL A 1 96 ? -2.175 4.658 18.078 1.00 12.31 96 VAL A CA 1
ATOM 719 C C . VAL A 1 96 ? -3.407 5.064 18.880 1.00 20.19 96 VAL A C 1
ATOM 720 O O . VAL A 1 96 ? -3.290 6.031 19.630 1.00 17.75 96 VAL A O 1
ATOM 724 N N . TYR A 1 97 ? -4.530 4.356 18.718 1.00 19.93 97 TYR A N 1
ATOM 725 C CA . TYR A 1 97 ? -5.703 4.657 19.555 1.00 21.26 97 TYR A CA 1
ATOM 726 C C . TYR A 1 97 ? -6.603 3.436 19.690 1.00 25.13 97 TYR A C 1
ATOM 727 O O . TYR A 1 97 ? -6.720 2.630 18.768 1.00 21.29 97 TYR A O 1
ATOM 736 N N . SE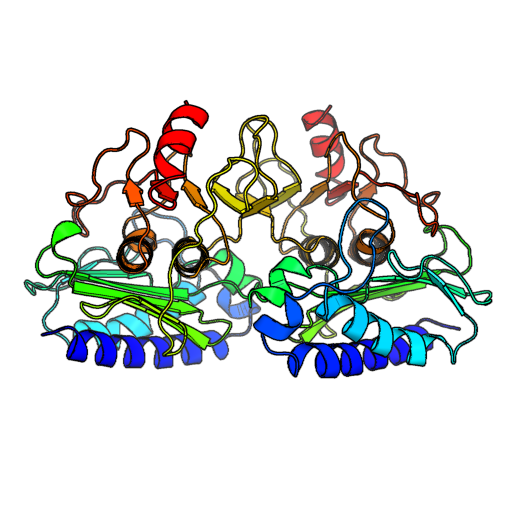R A 1 98 ? -7.275 3.234 20.825 1.00 21.24 98 SER A N 1
ATOM 737 C CA . SER A 1 98 ? -7.982 1.967 21.015 1.00 14.07 98 SER A CA 1
ATOM 738 C C . SER A 1 98 ? -9.255 2.084 21.843 1.00 14.13 98 SER A C 1
ATOM 739 O O . SER A 1 98 ? -9.437 3.096 22.514 1.00 16.13 98 SER A O 1
ATOM 742 N N . VAL A 1 99 ? -10.084 1.036 21.798 1.00 21.01 99 VAL A N 1
ATOM 743 C CA . VAL A 1 99 ? -11.217 0.902 22.718 1.00 21.65 99 VAL A CA 1
ATOM 744 C C . VAL A 1 99 ? -10.724 0.041 23.891 1.00 17.57 99 VAL A C 1
ATOM 745 O O . VAL A 1 99 ? -9.998 -0.926 23.678 1.00 15.58 99 VAL A O 1
ATOM 749 N N . SER A 1 100 ? -11.074 0.399 25.123 1.00 12.73 100 SER A N 1
ATOM 750 C CA . SER A 1 100 ? -10.583 -0.351 26.275 1.00 12.86 100 SER A CA 1
ATOM 751 C C . SER A 1 100 ? -11.764 -0.734 27.172 1.00 8.65 100 SER A C 1
ATOM 752 O O . SER A 1 100 ? -12.589 0.139 27.428 1.00 15.01 100 SER A O 1
ATOM 755 N N . LEU A 1 101 ? -11.803 -1.986 27.596 1.00 11.76 101 LEU A N 1
ATOM 756 C CA . LEU A 1 101 ? -12.844 -2.516 28.461 1.00 11.98 101 LEU A CA 1
ATOM 757 C C . LEU A 1 101 ? -12.268 -3.414 29.555 1.00 16.12 101 LEU A C 1
ATOM 758 O O . LEU A 1 101 ? -11.515 -4.339 29.248 1.00 11.78 101 LEU A O 1
ATOM 763 N N . CYS A 1 102 ? -12.665 -3.170 30.809 1.00 13.40 102 CYS A N 1
ATOM 764 C CA . CYS A 1 102 ? -12.255 -4.090 31.886 1.00 14.54 102 CYS A CA 1
ATOM 765 C C . CYS A 1 102 ? -13.536 -4.504 32.595 1.00 17.12 102 CYS A C 1
ATOM 766 O O . CYS A 1 102 ? -14.269 -3.616 33.043 1.00 15.07 102 CYS A O 1
ATOM 769 N N . PHE A 1 103 ? -13.825 -5.797 32.661 1.00 11.31 103 PHE A N 1
ATOM 770 C CA . PHE A 1 103 ? -15.030 -6.311 33.293 1.00 12.76 103 PHE A CA 1
ATOM 771 C C . PHE A 1 103 ? -14.654 -6.757 34.716 1.00 12.53 103 PHE A C 1
ATOM 772 O O . PHE A 1 103 ? -13.616 -7.416 34.832 1.00 13.18 103 PHE A O 1
ATOM 780 N N . SER A 1 104 ? -15.436 -6.435 35.730 1.00 12.82 104 SER A N 1
ATOM 781 C CA . SER A 1 104 ? -15.158 -6.831 37.108 1.00 15.99 104 SER A CA 1
ATOM 782 C C . SER A 1 104 ? -16.420 -7.323 37.806 1.00 9.52 104 SER A C 1
ATOM 783 O O . SER A 1 104 ? -17.525 -6.889 37.481 1.00 10.40 104 SER A O 1
ATOM 786 N N . TYR A 1 105 ? -16.276 -8.214 38.781 1.00 12.33 105 TYR A N 1
ATOM 787 C CA . TYR A 1 105 ? -17.467 -8.735 39.461 1.00 11.35 105 TYR A CA 1
ATOM 788 C C . TYR A 1 105 ? -17.843 -7.816 40.622 1.00 17.32 105 TYR A C 1
ATOM 789 O O . TYR A 1 105 ? -18.690 -8.165 41.452 1.00 16.41 105 TYR A O 1
ATOM 798 N N . SER A 1 106 ? -17.211 -6.643 40.662 1.00 18.19 106 SER A N 1
ATOM 799 C CA . SER A 1 106 ? -17.550 -5.562 41.587 1.00 19.16 106 SER A CA 1
ATOM 800 C C . SER A 1 106 ? -17.057 -4.230 41.040 1.00 15.96 106 SER A C 1
ATOM 801 O O . SER A 1 106 ? -16.547 -4.181 39.925 1.00 16.45 106 SER A O 1
ATOM 804 N N . ASP A 1 107 ? -17.185 -3.151 41.815 1.00 12.41 107 ASP A N 1
ATOM 805 C CA . ASP A 1 107 ? -16.674 -1.894 41.246 1.00 11.05 107 ASP A CA 1
ATOM 806 C C . ASP A 1 107 ? -15.190 -1.740 41.516 1.00 13.94 107 ASP A C 1
ATOM 807 O O . ASP A 1 107 ? -14.604 -0.736 41.111 1.00 19.39 107 ASP A O 1
ATOM 812 N N . LYS A 1 108 ? -14.521 -2.683 42.176 1.00 8.29 108 LYS A N 1
ATOM 813 C CA . LYS A 1 108 ? -13.081 -2.609 42.400 1.00 10.19 108 LYS A CA 1
ATOM 814 C C . LYS A 1 108 ? -12.260 -3.409 41.378 1.00 17.64 108 LYS A C 1
ATOM 815 O O . LYS A 1 108 ? -12.669 -4.472 40.920 1.00 15.41 108 LYS A O 1
ATOM 821 N N . LEU A 1 109 ? -11.084 -2.899 41.053 1.00 15.53 109 LEU A N 1
ATOM 822 C CA . LEU A 1 109 ? -10.170 -3.547 40.118 1.00 19.26 109 LEU A CA 1
ATOM 823 C C . LEU A 1 109 ? -9.794 -4.947 40.585 1.00 18.92 109 LEU A C 1
ATOM 824 O O . LEU A 1 109 ? -9.593 -5.830 39.743 1.00 13.38 109 LEU A O 1
ATOM 829 N N . LYS A 1 110 ? -9.717 -5.191 41.897 1.00 14.27 110 LYS A N 1
ATOM 830 C CA . LYS A 1 110 ? -9.293 -6.550 42.296 1.00 17.00 110 LYS A CA 1
ATOM 831 C C . LYS A 1 110 ? -10.246 -7.655 41.866 1.00 15.64 110 LYS A C 1
ATOM 832 O O . LYS A 1 110 ? -9.822 -8.823 41.892 1.00 23.53 110 LYS A O 1
ATOM 838 N N . ASP A 1 111 ? -11.485 -7.386 41.493 1.00 15.31 111 ASP A N 1
ATOM 839 C CA . ASP A 1 111 ? -12.463 -8.370 41.070 1.00 13.21 111 ASP A CA 1
ATOM 840 C C . ASP A 1 111 ? -12.545 -8.498 39.543 1.00 8.45 111 ASP A C 1
ATOM 841 O O . ASP A 1 111 ? -13.395 -9.234 39.033 1.00 10.06 111 ASP A O 1
ATOM 846 N N . ALA A 1 112 ? -11.646 -7.807 38.854 1.00 14.39 112 ALA A N 1
ATOM 847 C CA . ALA A 1 112 ? -11.539 -7.927 37.401 1.00 11.69 112 ALA A CA 1
ATOM 848 C C . ALA A 1 112 ? -11.517 -9.377 36.935 1.00 17.68 112 ALA A C 1
ATOM 849 O O . ALA A 1 112 ? -10.832 -10.196 37.562 1.00 13.53 112 ALA A O 1
ATOM 851 N N . PHE A 1 113 ? -12.218 -9.742 35.857 1.00 9.98 113 PHE A N 1
ATOM 852 C CA . PHE A 1 113 ? -12.166 -11.098 35.341 1.00 10.81 113 PHE A CA 1
ATOM 853 C C . PHE A 1 113 ? -11.872 -11.128 33.836 1.00 20.33 113 PHE A C 1
ATOM 854 O O . PHE A 1 113 ? -11.670 -12.189 33.224 1.00 18.93 113 PHE A O 1
ATOM 862 N N . PHE A 1 114 ? -11.836 -9.957 33.219 1.00 11.77 114 PHE A N 1
ATOM 863 C CA . PHE A 1 114 ? -11.545 -9.818 31.802 1.00 14.70 114 PHE A CA 1
ATOM 864 C C . PHE A 1 114 ? -11.030 -8.412 31.508 1.00 22.44 114 PHE A C 1
ATOM 865 O O . PHE A 1 114 ? -11.469 -7.406 32.082 1.00 18.61 114 PHE A O 1
ATOM 873 N N . GLY A 1 115 ? -10.076 -8.343 30.594 1.00 21.65 115 GLY A N 1
ATOM 874 C CA . GLY A 1 115 ? -9.593 -7.060 30.102 1.00 10.32 115 GLY A CA 1
ATOM 875 C C . GLY A 1 115 ? -9.383 -7.183 28.597 1.00 20.33 115 GLY A C 1
ATOM 876 O O . GLY A 1 115 ? -9.011 -8.247 28.086 1.00 14.94 115 GLY A O 1
ATOM 877 N N . TYR A 1 116 ? -9.618 -6.076 27.920 1.00 12.81 116 TYR A N 1
ATOM 878 C CA . TYR A 1 116 ? -9.624 -6.086 26.449 1.00 14.00 116 TYR A CA 1
ATOM 879 C C . TYR A 1 116 ? -9.234 -4.711 25.945 1.00 15.95 116 TYR A C 1
ATOM 880 O O . TYR A 1 116 ? -9.744 -3.701 26.438 1.00 14.82 116 TYR A O 1
ATOM 889 N N . VAL A 1 117 ? -8.313 -4.681 24.986 1.00 15.92 117 VAL A N 1
ATOM 890 C CA . VAL A 1 117 ? -7.836 -3.425 24.400 1.00 11.38 117 VAL A CA 1
ATOM 891 C C . VAL A 1 117 ? -7.646 -3.712 22.906 1.00 16.31 117 VAL A C 1
ATOM 892 O O . VAL A 1 117 ? -6.853 -4.600 22.591 1.00 16.69 117 VAL A O 1
ATOM 896 N N . TYR A 1 118 ? -8.381 -2.976 22.089 1.00 16.91 118 TYR A N 1
ATOM 897 C CA . TYR A 1 118 ? -8.315 -3.205 20.631 1.00 10.11 118 TYR A CA 1
ATOM 898 C C . TYR A 1 118 ? -7.838 -1.929 19.967 1.00 18.71 118 TYR A C 1
ATOM 899 O O . TYR A 1 118 ? -8.452 -0.865 20.146 1.00 15.34 118 TYR A O 1
ATOM 908 N N . ASN A 1 119 ? -6.746 -2.007 19.213 1.00 15.09 119 ASN A N 1
ATOM 909 C CA . ASN A 1 119 ? -6.230 -0.821 18.514 1.00 25.79 119 ASN A CA 1
ATOM 910 C C . ASN A 1 119 ? -7.110 -0.577 17.295 1.00 17.67 119 ASN A C 1
ATOM 911 O O . ASN A 1 119 ? -7.159 -1.384 16.359 1.00 21.78 119 ASN A O 1
ATOM 916 N N . LEU A 1 120 ? -7.850 0.526 17.316 1.00 15.88 120 LEU A N 1
ATOM 917 C CA . LEU A 1 120 ? -8.823 0.800 16.272 1.00 20.46 120 LEU A CA 1
ATOM 918 C C . LEU A 1 120 ? -8.107 1.175 14.974 1.00 26.22 120 LEU A C 1
ATOM 919 O O . LEU A 1 120 ? -8.713 1.132 13.901 1.00 31.57 120 LEU A O 1
ATOM 924 N N . ALA A 1 121 ? -6.840 1.542 15.083 1.00 25.82 121 ALA A N 1
ATOM 925 C CA . ALA A 1 121 ? -6.050 1.921 13.912 1.00 26.25 121 ALA A CA 1
ATOM 926 C C . ALA A 1 121 ? -5.529 0.706 13.162 1.00 27.03 121 ALA A C 1
ATOM 927 O O . ALA A 1 121 ? -5.545 0.687 11.925 1.00 36.82 121 ALA A O 1
ATOM 929 N N . THR A 1 122 ? -5.073 -0.318 13.871 1.00 29.21 122 THR A N 1
ATOM 930 C CA . THR A 1 122 ? -4.399 -1.464 13.284 1.00 23.48 122 THR A CA 1
ATOM 931 C C . THR A 1 122 ? -5.165 -2.784 13.337 1.00 24.45 122 THR A C 1
ATOM 932 O O . THR A 1 122 ? -4.697 -3.765 12.745 1.00 24.90 122 THR A O 1
ATOM 936 N N . GLY A 1 123 ? -6.284 -2.861 14.027 1.00 21.15 123 GLY A N 1
ATOM 937 C CA . GLY A 1 123 ? -7.011 -4.092 14.256 1.00 24.33 123 GLY A CA 1
ATOM 938 C C . GLY A 1 123 ? -6.316 -5.042 15.200 1.00 17.21 123 GLY A C 1
ATOM 939 O O . GLY A 1 123 ? -6.704 -6.207 15.347 1.00 18.09 123 GLY A O 1
ATOM 940 N N . ASP A 1 124 ? -5.264 -4.605 15.900 1.00 22.27 124 ASP A N 1
ATOM 941 C CA . ASP A 1 124 ? -4.646 -5.506 16.872 1.00 25.31 124 ASP A CA 1
ATOM 942 C C . ASP A 1 124 ? -5.565 -5.732 18.074 1.00 22.82 124 ASP A C 1
ATOM 943 O O . ASP A 1 124 ? -6.140 -4.750 18.547 1.00 21.09 124 ASP A O 1
ATOM 948 N N . GLU A 1 125 ? -5.657 -6.978 18.516 1.00 18.77 125 GLU A N 1
ATOM 949 C CA . GLU A 1 125 ? -6.513 -7.381 19.626 1.00 25.48 125 GLU A CA 1
ATOM 950 C C . GLU A 1 125 ? -5.740 -7.937 20.819 1.00 25.34 125 GLU A C 1
ATOM 951 O O . GLU A 1 125 ? -5.108 -8.996 20.711 1.00 16.32 125 GLU A O 1
ATOM 957 N N . TYR A 1 126 ? -5.822 -7.223 21.941 1.00 20.17 126 TYR A N 1
ATOM 958 C CA . TYR A 1 126 ? -5.204 -7.648 23.189 1.00 16.09 126 TYR A CA 1
ATOM 959 C C . TYR A 1 126 ? -6.295 -8.039 24.199 1.00 16.10 126 TYR A C 1
ATOM 960 O O . TYR A 1 126 ? -7.289 -7.311 24.290 1.00 15.34 126 TYR A O 1
ATOM 969 N N . TYR A 1 127 ? -6.151 -9.142 24.918 1.00 14.27 127 TYR A N 1
ATOM 970 C CA . TYR A 1 127 ? -7.166 -9.511 25.910 1.00 14.47 127 TYR A CA 1
ATOM 971 C C . TYR A 1 127 ? -6.531 -10.406 26.954 1.00 10.86 127 TYR A C 1
ATOM 972 O O . TYR A 1 127 ? -5.476 -11.008 26.764 1.00 20.53 127 TYR A O 1
ATOM 981 N N . ALA A 1 128 ? -7.187 -10.469 28.128 1.00 15.34 128 ALA A N 1
ATOM 982 C CA . ALA A 1 128 ? -6.646 -11.410 29.110 1.00 16.45 128 ALA A CA 1
ATOM 983 C C . ALA A 1 128 ? -7.781 -12.070 29.881 1.00 21.27 128 ALA A C 1
ATOM 984 O O . ALA A 1 128 ? -8.794 -11.432 30.149 1.00 19.26 128 ALA A O 1
ATOM 986 N N . ASP A 1 129 ? -7.606 -13.342 30.224 1.00 20.20 129 ASP A N 1
ATOM 987 C CA . ASP A 1 129 ? -8.611 -13.997 31.065 1.00 16.41 129 ASP A CA 1
ATOM 988 C C . ASP A 1 129 ? -7.871 -14.979 31.973 1.00 16.95 129 ASP A C 1
ATOM 989 O O . ASP A 1 129 ? -6.672 -14.797 32.098 1.00 20.05 129 ASP A O 1
ATOM 994 N N . SER A 1 130 ? -8.565 -15.935 32.566 1.00 22.02 130 SER A N 1
ATOM 995 C CA . SER A 1 130 ? -7.944 -16.845 33.523 1.00 19.44 130 SER A CA 1
ATOM 996 C C . SER A 1 130 ? -6.884 -17.710 32.860 1.00 20.50 130 SER A C 1
ATOM 997 O O . SER A 1 130 ? -6.023 -18.292 33.523 1.00 26.90 130 SER A O 1
ATOM 1000 N N . SER A 1 131 ? -6.931 -17.803 31.531 1.00 19.93 131 SER A N 1
ATOM 1001 C CA . SER A 1 131 ? -5.975 -18.673 30.850 1.00 26.64 131 SER A CA 1
ATOM 1002 C C . SER A 1 131 ? -4.690 -17.942 30.477 1.00 27.60 131 SER A C 1
ATOM 1003 O O . SER A 1 131 ? -3.750 -18.587 30.015 1.00 21.63 131 SER A O 1
ATOM 1006 N N . GLY A 1 132 ? -4.629 -16.627 30.667 1.00 22.45 132 GLY A N 1
ATOM 1007 C CA . GLY A 1 132 ? -3.460 -15.850 30.311 1.00 22.94 132 GLY A CA 1
ATOM 1008 C C . GLY A 1 132 ? -3.777 -14.654 29.434 1.00 17.22 132 GLY A C 1
ATOM 1009 O O . GLY A 1 132 ? -4.937 -14.261 29.343 1.00 16.27 132 GLY A O 1
ATOM 1010 N N . ALA A 1 133 ? -2.738 -14.112 28.805 1.00 17.50 133 ALA A N 1
ATOM 1011 C CA . ALA A 1 133 ? -2.789 -12.856 28.074 1.00 19.75 133 ALA A CA 1
ATOM 1012 C C . ALA A 1 133 ? -2.550 -13.095 26.585 1.00 21.00 133 ALA A C 1
ATOM 1013 O O . ALA A 1 133 ? -1.715 -13.927 26.238 1.00 18.12 133 ALA A O 1
ATOM 1015 N N . TYR A 1 134 ? -3.269 -12.368 25.734 1.00 17.79 134 TYR A N 1
ATOM 1016 C CA . TYR A 1 134 ? -3.132 -12.638 24.308 1.00 19.29 134 TYR A CA 1
ATOM 1017 C C . TYR A 1 134 ? -3.007 -11.382 23.451 1.00 19.26 134 TYR A C 1
ATOM 1018 O O . TYR A 1 134 ? -3.522 -10.316 23.773 1.00 19.61 134 TYR A O 1
ATOM 1027 N N . ARG A 1 135 ? -2.320 -11.564 22.328 1.00 14.96 135 ARG A N 1
ATOM 1028 C CA . ARG A 1 135 ? -2.285 -10.601 21.251 1.00 13.56 135 ARG A CA 1
ATOM 1029 C C . ARG A 1 135 ? -2.643 -11.311 19.934 1.00 13.83 135 ARG A C 1
ATOM 1030 O O . ARG A 1 135 ? -1.873 -12.156 19.488 1.00 20.26 135 ARG A O 1
ATOM 1038 N N . ASN A 1 136 ? -3.781 -10.934 19.376 1.00 15.23 136 ASN A N 1
ATOM 1039 C CA . ASN A 1 136 ? -4.287 -11.519 18.144 1.00 25.96 136 ASN A CA 1
ATOM 1040 C C . ASN A 1 136 ? -4.301 -13.041 18.225 1.00 29.67 136 ASN A C 1
ATOM 1041 O O . ASN A 1 136 ? -3.799 -13.719 17.319 1.00 25.90 136 ASN A O 1
ATOM 1046 N N . GLY A 1 137 ? -4.869 -13.552 19.309 1.00 22.69 137 GLY A N 1
ATOM 1047 C CA . GLY A 1 137 ? -4.996 -14.978 19.535 1.00 20.73 137 GLY A CA 1
ATOM 1048 C C . GLY A 1 137 ? -3.724 -15.694 19.900 1.00 13.42 137 GLY A C 1
ATOM 1049 O O . GLY A 1 137 ? -3.681 -16.935 19.901 1.00 29.02 137 GLY A O 1
ATOM 1050 N N . GLU A 1 138 ? -2.626 -15.006 20.216 1.00 18.98 138 GLU A N 1
ATOM 1051 C CA . GLU A 1 138 ? -1.403 -15.706 20.589 1.00 27.58 138 GLU A CA 1
ATOM 1052 C C . GLU A 1 138 ? -0.914 -15.259 21.963 1.00 27.44 138 GLU A C 1
ATOM 1053 O O . GLU A 1 138 ? -0.763 -14.062 22.200 1.00 23.10 138 GLU A O 1
ATOM 1059 N N . ARG A 1 139 ? -0.664 -16.208 22.851 1.00 23.53 139 ARG A N 1
ATOM 1060 C CA . ARG A 1 139 ? -0.295 -15.864 24.228 1.00 25.67 139 ARG A CA 1
ATOM 1061 C C . ARG A 1 139 ? 0.936 -14.975 24.264 1.00 28.18 139 ARG A C 1
ATOM 1062 O O . ARG A 1 139 ? 1.871 -15.123 23.481 1.00 28.62 139 ARG A O 1
ATOM 1070 N N . ILE A 1 140 ? 0.932 -14.014 25.183 1.00 29.46 140 ILE A N 1
ATOM 1071 C CA . ILE A 1 140 ? 2.044 -13.083 25.351 1.00 18.65 140 ILE A CA 1
ATOM 1072 C C . ILE A 1 140 ? 2.559 -13.135 26.792 1.00 21.98 140 ILE A C 1
ATOM 1073 O O . ILE A 1 140 ? 1.871 -13.656 27.672 1.00 19.99 140 ILE A O 1
ATOM 1078 N N . GLU A 1 141 ? 3.741 -12.585 27.000 1.00 20.63 141 GLU A N 1
ATOM 1079 C CA . GLU A 1 141 ? 4.374 -12.432 28.297 1.00 19.74 141 GLU A CA 1
ATOM 1080 C C . GLU A 1 141 ? 5.314 -11.231 28.311 1.00 22.11 141 GLU A C 1
ATOM 1081 O O . GLU A 1 141 ? 5.887 -10.845 27.286 1.00 19.16 141 GLU A O 1
ATOM 1087 N N . VAL A 1 142 ? 5.482 -10.628 29.487 1.00 20.42 142 VAL A N 1
ATOM 1088 C CA . VAL A 1 142 ? 6.405 -9.506 29.607 1.00 17.52 142 VAL A CA 1
ATOM 1089 C C . VAL A 1 142 ? 7.843 -9.967 29.422 1.00 27.55 142 VAL A C 1
ATOM 1090 O O . VAL A 1 142 ? 8.212 -11.132 29.579 1.00 19.19 142 VAL A O 1
ATOM 1094 N N . SER A 1 143 ? 8.683 -8.994 29.076 1.00 25.15 143 SER A N 1
ATOM 1095 C CA . SER A 1 143 ? 10.079 -9.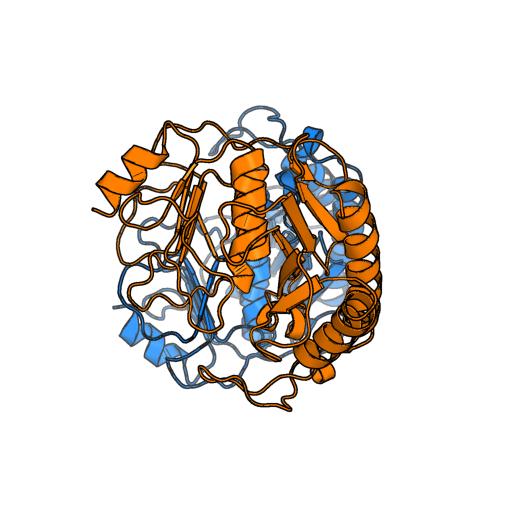326 28.838 1.00 26.62 143 SER A CA 1
ATOM 1096 C C . SER A 1 143 ? 10.794 -9.616 30.149 1.00 28.02 143 SER A C 1
ATOM 1097 O O . SER A 1 143 ? 10.310 -9.296 31.235 1.00 25.57 143 SER A O 1
ATOM 1100 N N . ASP A 1 144 ? 11.963 -10.235 30.066 1.00 26.37 144 ASP A N 1
ATOM 1101 C CA . ASP A 1 144 ? 12.717 -10.510 31.288 1.00 31.54 144 ASP A CA 1
ATOM 1102 C C . ASP A 1 144 ? 13.859 -9.525 31.505 1.00 31.27 144 ASP A C 1
ATOM 1103 O O . ASP A 1 144 ? 14.829 -9.840 32.191 1.00 26.69 144 ASP A O 1
ATOM 1108 N N . ALA A 1 145 ? 13.784 -8.324 30.948 1.00 34.81 145 ALA A N 1
ATOM 1109 C CA . ALA A 1 145 ? 14.839 -7.340 31.164 1.00 39.62 145 ALA A CA 1
ATOM 1110 C C . ALA A 1 145 ? 15.070 -7.090 32.643 1.00 35.52 145 ALA A C 1
ATOM 1111 O O . ALA A 1 145 ? 14.095 -6.911 33.374 1.00 42.77 145 ALA A O 1
ATOM 1113 N N . GLU A 1 146 ? 16.321 -7.055 33.103 1.00 35.36 146 GLU A N 1
ATOM 1114 C CA . GLU A 1 146 ? 16.497 -6.747 34.529 1.00 31.07 146 GLU A CA 1
ATOM 1115 C C . GLU A 1 146 ? 17.339 -5.502 34.774 1.00 29.62 146 GLU A C 1
ATOM 1116 O O . GLU A 1 146 ? 17.523 -5.086 35.928 1.00 36.96 146 GLU A O 1
ATOM 1122 N N . GLU A 1 147 ? 17.874 -4.871 33.733 1.00 30.94 147 GLU A N 1
ATOM 1123 C CA . GLU A 1 147 ? 18.684 -3.670 33.914 1.00 31.65 147 GLU A CA 1
ATOM 1124 C C . GLU A 1 147 ? 17.881 -2.400 33.623 1.00 22.87 147 GLU A C 1
ATOM 1125 O O . GLU A 1 147 ? 16.939 -2.426 32.832 1.00 27.74 147 GLU A O 1
ATOM 1131 N N . LEU A 1 148 ? 18.272 -1.322 34.288 1.00 15.54 148 LEU A N 1
ATOM 1132 C CA . LEU A 1 148 ? 17.665 -0.015 34.131 1.00 27.14 148 LEU A CA 1
ATOM 1133 C C . LEU A 1 148 ? 17.887 0.561 32.739 1.00 29.05 148 LEU A C 1
ATOM 1134 O O . LEU A 1 148 ? 17.115 1.395 32.272 1.00 21.62 148 LEU A O 1
ATOM 1139 N N . TYR A 1 149 ? 18.944 0.112 32.081 1.00 21.30 149 TYR A N 1
ATOM 1140 C CA . TYR A 1 149 ? 19.155 0.503 30.681 1.00 22.31 149 TYR A CA 1
ATOM 1141 C C . TYR A 1 149 ? 18.163 -0.307 29.853 1.00 26.37 149 TYR A C 1
ATOM 1142 O O . TYR A 1 149 ? 18.508 -1.337 29.271 1.00 21.05 149 TYR A O 1
ATOM 1151 N N . CYS A 1 150 ? 16.899 0.129 29.844 1.00 21.45 150 CYS A N 1
ATOM 1152 C CA . CYS A 1 150 ? 15.834 -0.649 29.221 1.00 16.52 150 CYS A CA 1
ATOM 1153 C C . CYS A 1 150 ? 14.978 0.241 28.310 1.00 11.42 150 CYS A C 1
ATOM 1154 O O . CYS A 1 150 ? 15.208 1.438 28.182 1.00 16.52 150 CYS A O 1
ATOM 1157 N N . ASN A 1 151 ? 14.005 -0.391 27.676 1.00 17.07 151 ASN A N 1
ATOM 1158 C CA . ASN A 1 151 ? 13.067 0.327 26.807 1.00 15.77 151 ASN A CA 1
ATOM 1159 C C . ASN A 1 151 ? 11.834 0.723 27.613 1.00 9.15 151 ASN A C 1
ATOM 1160 O O . ASN A 1 151 ? 11.036 -0.150 27.944 1.00 13.20 151 ASN A O 1
ATOM 1165 N N . ALA A 1 152 ? 11.691 2.010 27.892 1.00 14.17 152 ALA A N 1
ATOM 1166 C CA . ALA A 1 152 ? 10.586 2.447 28.736 1.00 21.72 152 ALA A CA 1
ATOM 1167 C C . ALA A 1 152 ? 9.596 3.399 28.085 1.00 12.20 152 ALA A C 1
ATOM 1168 O O . ALA A 1 152 ? 9.992 4.350 27.422 1.00 18.70 152 ALA A O 1
ATOM 1170 N N . ILE A 1 153 ? 8.316 3.155 28.339 1.00 15.00 153 ILE A N 1
ATOM 1171 C CA . ILE A 1 153 ? 7.305 4.192 28.128 1.00 19.58 153 ILE A CA 1
ATOM 1172 C C . ILE A 1 153 ? 7.182 5.020 29.393 1.00 15.28 153 ILE A C 1
ATOM 1173 O O . ILE A 1 153 ? 7.043 4.483 30.490 1.00 15.56 153 ILE A O 1
ATOM 1178 N N . ILE A 1 154 ? 7.258 6.351 29.273 1.00 17.29 154 ILE A N 1
ATOM 1179 C CA . ILE A 1 154 ? 7.173 7.079 30.552 1.00 21.95 154 ILE A CA 1
ATOM 1180 C C . ILE A 1 154 ? 6.543 8.454 30.418 1.00 20.30 154 ILE A C 1
ATOM 1181 O O . ILE A 1 154 ? 6.934 9.299 29.625 1.00 15.79 154 ILE A O 1
ATOM 1186 N N . TYR A 1 155 ? 5.509 8.682 31.236 1.00 10.78 155 TYR A N 1
ATOM 1187 C CA . TYR A 1 155 ? 4.884 9.994 31.383 1.00 8.21 155 TYR A CA 1
ATOM 1188 C C . TYR A 1 155 ? 5.349 10.564 32.718 1.00 23.59 155 TYR A C 1
ATOM 1189 O O . TYR A 1 155 ? 4.905 10.003 33.729 1.00 17.29 155 TYR A O 1
ATOM 1198 N N . TYR A 1 156 ? 6.188 11.565 32.776 1.00 20.79 156 TYR A N 1
ATOM 1199 C CA . TYR A 1 156 ? 7.013 12.149 31.749 1.00 16.18 156 TYR A CA 1
ATOM 1200 C C . TYR A 1 156 ? 8.464 12.171 32.240 1.00 29.34 156 TYR A C 1
ATOM 1201 O O . TYR A 1 156 ? 8.697 12.303 33.441 1.00 22.14 156 TYR A O 1
ATOM 1210 N N . PRO A 1 157 ? 9.405 12.106 31.320 1.00 27.12 157 PRO A N 1
ATOM 1211 C CA . PRO A 1 157 ? 10.804 12.255 31.744 1.00 28.47 157 PRO A CA 1
ATOM 1212 C C . PRO A 1 157 ? 10.971 13.667 32.318 1.00 19.52 157 PRO A C 1
ATOM 1213 O O . PRO A 1 157 ? 10.472 14.603 31.681 1.00 19.01 157 PRO A O 1
ATOM 1217 N N . ASP A 1 158 ? 11.625 13.760 33.466 1.00 21.94 158 ASP A N 1
ATOM 1218 C CA . ASP A 1 158 ? 11.796 14.938 34.291 1.00 27.13 158 ASP A CA 1
ATOM 1219 C C . ASP A 1 158 ? 13.213 15.190 34.780 1.00 22.63 158 ASP A C 1
ATOM 1220 O O . ASP A 1 158 ? 13.484 16.218 35.418 1.00 30.92 158 ASP A O 1
ATOM 1225 N N . ARG A 1 159 ? 14.128 14.275 34.518 1.00 22.32 159 ARG A N 1
ATOM 1226 C CA . ARG A 1 159 ? 15.535 14.453 34.843 1.00 23.06 159 ARG A CA 1
ATOM 1227 C C . ARG A 1 159 ? 16.366 13.524 33.967 1.00 38.60 159 ARG A C 1
ATOM 1228 O O . ARG A 1 159 ? 15.820 12.821 33.107 1.00 24.44 159 ARG A O 1
ATOM 1236 N N . LYS A 1 160 ? 17.675 13.532 34.223 1.00 36.76 160 LYS A N 1
ATOM 1237 C CA . LYS A 1 160 ? 18.491 12.493 33.596 1.00 34.95 160 LYS A CA 1
ATOM 1238 C C . LYS A 1 160 ? 18.009 11.144 34.147 1.00 39.68 160 LYS A C 1
ATOM 1239 O O . LYS A 1 160 ? 17.795 11.011 35.354 1.00 34.36 160 LYS A O 1
ATOM 1245 N N . PHE A 1 161 ? 17.828 10.201 33.239 1.00 26.22 161 PHE A N 1
ATOM 1246 C CA . PHE A 1 161 ? 17.394 8.845 33.508 1.00 26.95 161 PHE A CA 1
ATOM 1247 C C . PHE A 1 161 ? 18.367 7.889 32.809 1.00 22.58 161 PHE A C 1
ATOM 1248 O O . PHE A 1 161 ? 19.032 8.288 31.847 1.00 29.25 161 PHE A O 1
ATOM 1256 N N . PRO A 1 162 ? 18.445 6.665 33.291 1.00 17.20 162 PRO A N 1
ATOM 1257 C CA . PRO A 1 162 ? 19.373 5.662 32.770 1.00 15.60 162 PRO A CA 1
ATOM 1258 C C . PRO A 1 162 ? 18.831 4.753 31.670 1.00 17.01 162 PRO A C 1
ATOM 1259 O O . PRO A 1 162 ? 19.503 3.758 31.355 1.00 17.90 162 PRO A O 1
ATOM 1263 N N . PHE A 1 163 ? 17.678 5.053 31.079 1.00 16.47 163 PHE A N 1
ATOM 1264 C CA . PHE A 1 163 ? 17.034 4.175 30.108 1.00 15.75 163 PHE A CA 1
ATOM 1265 C C . PHE A 1 163 ? 17.744 4.155 28.754 1.00 21.80 163 PHE A C 1
ATOM 1266 O O . PHE A 1 163 ? 18.368 5.131 28.363 1.00 20.63 163 PHE A O 1
ATOM 1274 N N . LYS A 1 164 ? 17.616 3.028 28.070 1.00 21.46 164 LYS A N 1
ATOM 1275 C CA . LYS A 1 164 ? 18.053 2.826 26.699 1.00 29.09 164 LYS A CA 1
ATOM 1276 C C . LYS A 1 164 ? 17.188 3.566 25.689 1.00 32.42 164 LYS A C 1
ATOM 1277 O O . LYS A 1 164 ? 17.710 4.118 24.715 1.00 26.50 164 LYS A O 1
ATOM 1283 N N . ARG A 1 165 ? 15.871 3.599 25.879 1.00 25.81 165 ARG A N 1
ATOM 1284 C CA . ARG A 1 165 ? 15.000 4.457 25.087 1.00 15.52 165 ARG A CA 1
ATOM 1285 C C . ARG A 1 165 ? 13.844 4.966 25.956 1.00 21.34 165 ARG A C 1
ATOM 1286 O O . ARG A 1 165 ? 13.429 4.211 26.837 1.00 19.58 165 ARG A O 1
ATOM 1294 N N . MET A 1 166 ? 13.354 6.170 25.687 1.00 14.29 166 MET A N 1
ATOM 1295 C CA . MET A 1 166 ? 12.109 6.637 26.300 1.00 14.19 166 MET A CA 1
ATOM 1296 C C . MET A 1 166 ? 11.103 6.985 25.209 1.00 15.96 166 MET A C 1
ATOM 1297 O O . MET A 1 166 ? 11.451 7.633 24.216 1.00 19.64 166 MET A O 1
ATOM 1302 N N . ARG A 1 167 ? 9.866 6.512 25.354 1.00 12.22 167 ARG A N 1
ATOM 1303 C CA . ARG A 1 167 ? 8.844 6.753 24.347 1.00 12.31 167 ARG A CA 1
ATOM 1304 C C . ARG A 1 167 ? 7.548 7.182 25.012 1.00 22.32 167 ARG A C 1
ATOM 1305 O O . ARG A 1 167 ? 7.328 6.860 26.181 1.00 13.65 167 ARG A O 1
ATOM 1313 N N . ILE A 1 168 ? 6.756 7.930 24.252 1.00 11.55 168 ILE A N 1
ATOM 1314 C CA . ILE A 1 168 ? 5.461 8.416 24.725 1.00 8.45 168 ILE A CA 1
ATOM 1315 C C . ILE A 1 168 ? 4.488 8.413 23.552 1.00 14.51 168 ILE A C 1
ATOM 1316 O O . ILE A 1 168 ? 4.613 9.305 22.697 1.00 16.44 168 ILE A O 1
ATOM 1321 N N . PHE A 1 169 ? 3.564 7.446 23.497 1.00 11.05 169 PHE A N 1
ATOM 1322 C CA . PHE A 1 169 ? 2.728 7.366 22.292 1.00 14.18 169 PHE A CA 1
ATOM 1323 C C . PHE A 1 169 ? 1.357 8.002 22.396 1.00 19.87 169 PHE A C 1
ATOM 1324 O O . PHE A 1 169 ? 0.732 8.204 21.340 1.00 18.23 169 PHE A O 1
ATOM 1332 N N . GLY A 1 170 ? 0.834 8.320 23.580 1.00 18.19 170 GLY A N 1
ATOM 1333 C CA . GLY A 1 170 ? -0.438 9.000 23.674 1.00 13.33 170 GLY A CA 1
ATOM 1334 C C . GLY A 1 170 ? -1.679 8.140 23.767 1.00 13.72 170 GLY A C 1
ATOM 1335 O O . GLY A 1 170 ? -2.775 8.614 23.452 1.00 13.41 170 GLY A O 1
ATOM 1336 N N . SER A 1 171 ? -1.565 6.896 24.202 1.00 13.19 171 SER A N 1
ATOM 1337 C CA . SER A 1 171 ? -2.709 6.006 24.420 1.00 13.84 171 SER A CA 1
ATOM 1338 C C . SER A 1 171 ? -2.332 4.964 25.466 1.00 16.78 171 SER A C 1
ATOM 1339 O O . SER A 1 171 ? -1.890 3.862 25.174 1.00 13.54 171 SER A O 1
ATOM 1342 N N . ALA A 1 172 ? -2.473 5.315 26.744 1.00 18.20 172 ALA A N 1
ATOM 1343 C CA . ALA A 1 172 ? -1.995 4.456 27.823 1.00 15.75 172 ALA A CA 1
ATOM 1344 C C . ALA A 1 172 ? -2.556 3.040 27.797 1.00 9.33 172 ALA A C 1
ATOM 1345 O O . ALA A 1 172 ? -1.851 2.076 28.132 1.00 16.50 172 ALA A O 1
ATOM 1347 N N . ALA A 1 173 ? -3.825 2.895 27.423 1.00 13.56 173 ALA A N 1
ATOM 1348 C CA . ALA A 1 173 ? -4.407 1.554 27.375 1.00 12.64 173 ALA A CA 1
ATOM 1349 C C . ALA A 1 173 ? -3.584 0.712 26.410 1.00 14.99 173 ALA A C 1
ATOM 1350 O O . ALA A 1 173 ? -3.227 -0.415 26.737 1.00 14.66 173 ALA A O 1
ATOM 1352 N N . THR A 1 174 ? -3.265 1.294 25.246 1.00 15.39 174 THR A N 1
ATOM 1353 C CA . THR A 1 174 ? -2.434 0.543 24.283 1.00 16.94 174 THR A CA 1
ATOM 1354 C C . THR A 1 174 ? -1.013 0.358 24.784 1.00 23.16 174 THR A C 1
ATOM 1355 O O . THR A 1 174 ? -0.379 -0.675 24.578 1.00 19.46 174 THR A O 1
ATOM 1359 N N . GLU A 1 175 ? -0.491 1.391 25.455 1.00 11.58 175 GLU A N 1
ATOM 1360 C CA . GLU A 1 175 ? 0.914 1.407 25.844 1.00 9.55 175 GLU A CA 1
ATOM 1361 C C . GLU A 1 175 ? 1.165 0.381 26.942 1.00 14.89 175 GLU A C 1
ATOM 1362 O O . GLU A 1 175 ? 2.212 -0.262 27.010 1.00 12.89 175 GLU A O 1
ATOM 1368 N N . LEU A 1 176 ? 0.159 0.209 27.800 1.00 14.19 176 LEU A N 1
ATOM 1369 C CA . LEU A 1 176 ? 0.246 -0.844 28.817 1.00 14.56 176 LEU A CA 1
ATOM 1370 C C . LEU A 1 176 ? 0.257 -2.222 28.161 1.00 10.08 176 LEU A C 1
ATOM 1371 O O . LEU A 1 176 ? 0.786 -3.202 28.685 1.00 17.23 176 LEU A O 1
ATOM 1376 N N . CYS A 1 177 ? -0.330 -2.290 26.974 1.00 9.05 177 CYS A N 1
ATOM 1377 C CA . CYS A 1 177 ? -0.323 -3.532 26.212 1.00 17.12 177 CYS A CA 1
ATOM 1378 C C . CYS A 1 177 ? 0.995 -3.753 25.474 1.00 25.17 177 CYS A C 1
ATOM 1379 O O . CYS A 1 177 ? 1.410 -4.908 25.332 1.00 15.88 177 CYS A O 1
ATOM 1382 N N . PHE A 1 178 ? 1.613 -2.658 25.034 1.00 16.65 178 PHE A N 1
ATOM 1383 C CA . PHE A 1 178 ? 2.976 -2.751 24.509 1.00 14.79 178 PHE A CA 1
ATOM 1384 C C . PHE A 1 178 ? 3.921 -3.290 25.570 1.00 15.24 178 PHE A C 1
ATOM 1385 O O . PHE A 1 178 ? 4.891 -3.978 25.219 1.00 20.19 178 PHE A O 1
ATOM 1393 N N . PHE A 1 179 ? 3.655 -2.960 26.841 1.00 12.53 179 PHE A N 1
ATOM 1394 C CA . PHE A 1 179 ? 4.443 -3.442 27.969 1.00 15.83 179 PHE A CA 1
ATOM 1395 C C . PHE A 1 179 ? 4.081 -4.927 28.186 1.00 14.91 179 PHE A C 1
ATOM 1396 O O . PHE A 1 179 ? 5.003 -5.720 28.400 1.00 18.79 179 PHE A O 1
ATOM 1404 N N . ALA A 1 180 ? 2.787 -5.223 28.112 1.00 15.11 180 ALA A N 1
ATOM 1405 C CA . ALA A 1 180 ? 2.241 -6.552 28.328 1.00 15.18 180 ALA A CA 1
ATOM 1406 C C . ALA A 1 180 ? 2.885 -7.590 27.405 1.00 26.55 180 ALA A C 1
ATOM 1407 O O . ALA A 1 180 ? 3.105 -8.736 27.789 1.00 19.88 180 ALA A O 1
ATOM 1409 N N . ASP A 1 181 ? 3.175 -7.208 26.165 1.00 18.51 181 ASP A N 1
ATOM 1410 C CA . ASP A 1 181 ? 3.661 -8.266 25.265 1.00 22.13 181 ASP A CA 1
ATOM 1411 C C . ASP A 1 181 ? 5.176 -8.262 25.119 1.00 25.18 181 ASP A C 1
ATOM 1412 O O . ASP A 1 181 ? 5.695 -9.038 24.306 1.00 21.11 181 ASP A O 1
ATOM 1417 N N . GLY A 1 182 ? 5.876 -7.447 25.895 1.00 16.76 182 GLY A N 1
ATOM 1418 C CA . GLY A 1 182 ? 7.330 -7.466 25.939 1.00 15.11 182 GLY A CA 1
ATOM 1419 C C . GLY A 1 182 ? 7.975 -6.500 24.959 1.00 22.97 182 GLY A C 1
ATOM 1420 O O . GLY A 1 182 ? 9.209 -6.398 24.919 1.00 27.94 182 GLY A O 1
ATOM 1421 N N . SER A 1 183 ? 7.177 -5.792 24.170 1.00 18.41 183 SER A N 1
ATOM 1422 C CA . SER A 1 183 ? 7.698 -4.785 23.247 1.00 13.21 183 SER A CA 1
ATOM 1423 C C . SER A 1 183 ? 8.485 -3.720 24.012 1.00 18.44 183 SER A C 1
ATOM 1424 O O . SER A 1 183 ? 9.582 -3.331 23.614 1.00 18.46 183 SER A O 1
ATOM 1427 N N . PHE A 1 184 ? 7.954 -3.239 25.134 1.00 17.22 184 PHE A N 1
ATOM 1428 C CA . PHE A 1 184 ? 8.689 -2.327 26.015 1.00 15.75 184 PHE A CA 1
ATOM 1429 C C . PHE A 1 184 ? 8.947 -3.003 27.355 1.00 21.15 184 PHE A C 1
ATOM 1430 O O . PHE A 1 184 ? 8.240 -3.948 27.706 1.00 16.65 184 PHE A O 1
ATOM 1438 N N . ASP A 1 185 ? 9.950 -2.571 28.102 1.00 18.21 185 ASP A N 1
ATOM 1439 C CA . ASP A 1 185 ? 10.369 -3.266 29.315 1.00 17.02 185 ASP A CA 1
ATOM 1440 C C . ASP A 1 185 ? 9.643 -2.780 30.558 1.00 23.80 185 ASP A C 1
ATOM 1441 O O . ASP A 1 185 ? 9.628 -3.490 31.570 1.00 17.94 185 ASP A O 1
ATOM 1446 N N . CYS A 1 186 ? 9.079 -1.580 30.475 1.00 21.14 186 CYS A N 1
ATOM 1447 C CA . CYS A 1 186 ? 8.283 -1.021 31.554 1.00 19.40 186 CYS A CA 1
ATOM 1448 C C . CYS A 1 186 ? 7.325 0.056 31.026 1.00 16.31 186 CYS A C 1
ATOM 1449 O O . CYS A 1 186 ? 7.505 0.515 29.907 1.00 13.11 186 CYS A O 1
ATOM 1452 N N . PHE A 1 187 ? 6.347 0.377 31.848 1.00 10.83 187 PHE A N 1
ATOM 1453 C CA . PHE A 1 187 ? 5.436 1.497 31.721 1.00 12.93 187 PHE A CA 1
ATOM 1454 C C . PHE A 1 187 ? 5.427 2.242 33.061 1.00 14.94 187 PHE A C 1
ATOM 1455 O O . PHE A 1 187 ? 5.189 1.639 34.117 1.00 12.76 187 PHE A O 1
ATOM 1463 N N . LEU A 1 188 ? 5.697 3.529 32.951 1.00 15.75 188 LEU A N 1
ATOM 1464 C CA . LEU A 1 188 ? 5.770 4.456 34.057 1.00 12.54 188 LEU A CA 1
ATOM 1465 C C . LEU A 1 188 ? 4.862 5.653 33.819 1.00 19.59 188 LEU A C 1
ATOM 1466 O O . LEU A 1 188 ? 4.965 6.370 32.825 1.00 15.38 188 LEU A O 1
ATOM 1471 N N . ASP A 1 189 ? 3.934 5.907 34.747 1.00 19.95 189 ASP A N 1
ATOM 1472 C CA . ASP A 1 189 ? 3.269 7.226 34.725 1.00 18.22 189 ASP A CA 1
ATOM 1473 C C . ASP A 1 189 ? 3.570 7.867 36.074 1.00 16.67 189 ASP A C 1
ATOM 1474 O O . ASP A 1 189 ? 2.970 7.502 37.093 1.00 17.94 189 ASP A O 1
ATOM 1479 N N . ILE A 1 190 ? 4.542 8.780 36.107 1.00 9.92 190 ILE A N 1
ATOM 1480 C CA . ILE A 1 190 ? 4.990 9.283 37.412 1.00 15.89 190 ILE A CA 1
ATOM 1481 C C . ILE A 1 190 ? 4.605 10.743 37.619 1.00 14.86 190 ILE A C 1
ATOM 1482 O O . ILE A 1 190 ? 5.164 11.423 38.491 1.00 15.29 190 ILE A O 1
ATOM 1487 N N . ARG A 1 191 ? 3.675 11.248 36.820 1.00 14.88 191 ARG A N 1
ATOM 1488 C CA . ARG A 1 191 ? 3.361 12.672 36.864 1.00 15.84 191 ARG A CA 1
ATOM 1489 C C . ARG A 1 191 ? 2.771 13.109 38.201 1.00 13.98 191 ARG A C 1
ATOM 1490 O O . ARG A 1 191 ? 1.755 12.522 38.582 1.00 10.84 191 ARG A O 1
ATOM 1498 N N . PRO A 1 192 ? 3.360 14.101 38.863 1.00 16.74 192 PRO A N 1
ATOM 1499 C CA . PRO A 1 192 ? 2.805 14.614 40.121 1.00 17.51 192 PRO A CA 1
ATOM 1500 C C . PRO A 1 192 ? 1.426 15.215 39.901 1.00 19.43 192 PRO A C 1
ATOM 1501 O O . PRO A 1 192 ? 0.534 15.124 40.738 1.00 16.67 192 PRO A O 1
ATOM 1505 N N . GLY A 1 193 ? 1.246 15.832 38.724 1.00 9.62 193 GLY A N 1
ATOM 1506 C CA . GLY A 1 193 ? -0.080 16.267 38.326 1.00 12.38 193 GLY A CA 1
ATOM 1507 C C . GLY A 1 193 ? -0.860 15.105 37.719 1.00 18.02 193 GLY A C 1
ATOM 1508 O O . GLY A 1 193 ? -1.069 15.111 36.507 1.00 17.73 193 GLY A O 1
ATOM 1509 N N . LYS A 1 194 ? -1.286 14.134 38.527 1.00 18.13 194 LYS A N 1
ATOM 1510 C CA . LYS A 1 194 ? -1.932 12.920 38.016 1.00 13.49 194 LYS A CA 1
ATOM 1511 C C . LYS A 1 194 ? -3.029 13.174 36.993 1.00 18.55 194 LYS A C 1
ATOM 1512 O O . LYS A 1 194 ? -3.910 14.019 37.205 1.00 21.32 194 LYS A O 1
ATOM 1518 N N . MET A 1 195 ? -3.003 12.435 35.872 1.00 13.91 195 MET A N 1
ATOM 1519 C CA . MET A 1 195 ? -4.046 12.522 34.856 1.00 8.73 195 MET A CA 1
ATOM 1520 C C . MET A 1 195 ? -4.584 11.176 34.384 1.00 10.65 195 MET A C 1
ATOM 1521 O O . MET A 1 195 ? -5.707 11.146 33.867 1.00 12.58 195 MET A O 1
ATOM 1526 N N . LEU A 1 196 ? -3.796 10.112 34.524 1.00 15.06 196 LEU A N 1
ATOM 1527 C CA . LEU A 1 196 ? -4.208 8.793 34.044 1.00 14.53 196 LEU A CA 1
ATOM 1528 C C . LEU A 1 196 ? -5.472 8.340 34.757 1.00 20.01 196 LEU A C 1
ATOM 1529 O O . LEU A 1 196 ? -5.509 8.360 35.996 1.00 17.30 196 LEU A O 1
ATOM 1534 N N . ARG A 1 197 ? -6.505 7.940 34.010 1.00 13.44 197 ARG A N 1
ATOM 1535 C CA . ARG A 1 197 ? -7.789 7.596 34.615 1.00 16.29 197 ARG A CA 1
ATOM 1536 C C . ARG A 1 197 ? -8.011 6.078 34.664 1.00 16.49 197 ARG A C 1
ATOM 1537 O O . ARG A 1 197 ? -7.464 5.323 33.867 1.00 19.02 197 ARG A O 1
ATOM 1545 N N . ILE A 1 198 ? -8.828 5.621 35.623 1.00 9.85 198 ILE A N 1
ATOM 1546 C CA . ILE A 1 198 ? -9.059 4.163 35.664 1.00 13.02 198 ILE A CA 1
ATOM 1547 C C . ILE A 1 198 ? -9.639 3.636 34.363 1.00 19.59 198 ILE A C 1
ATOM 1548 O O . ILE A 1 198 ? -9.407 2.451 34.065 1.00 16.76 198 ILE A O 1
ATOM 1553 N N . TYR A 1 199 ? -10.357 4.414 33.557 1.00 18.00 199 TYR A N 1
ATOM 1554 C CA . TYR A 1 199 ? -10.929 3.897 32.309 1.00 22.08 199 TYR A CA 1
ATOM 1555 C C . TYR A 1 199 ? -9.860 3.516 31.288 1.00 19.11 199 TYR A C 1
ATOM 1556 O O . TYR A 1 199 ? -10.032 2.622 30.458 1.00 18.97 199 TYR A O 1
ATOM 1565 N N . ASP A 1 200 ? -8.733 4.203 31.356 1.00 13.32 200 ASP A N 1
ATOM 1566 C CA . ASP A 1 200 ? -7.653 3.913 30.419 1.00 11.11 200 ASP A CA 1
ATOM 1567 C C . ASP A 1 200 ? -6.567 3.029 31.002 1.00 16.68 200 ASP A C 1
ATOM 1568 O O . ASP A 1 200 ? -5.724 2.526 30.256 1.00 16.72 200 ASP A O 1
ATOM 1573 N N . ALA A 1 201 ? -6.551 2.830 32.317 1.00 13.73 201 ALA A N 1
ATOM 1574 C CA . ALA A 1 201 ? -5.535 1.974 32.961 1.00 12.27 201 ALA A CA 1
ATOM 1575 C C . ALA A 1 201 ? -5.985 0.538 33.183 1.00 13.51 201 ALA A C 1
ATOM 1576 O O . ALA A 1 201 ? -5.202 -0.426 33.094 1.00 12.98 201 ALA A O 1
ATOM 1578 N N . ALA A 1 202 ? -7.267 0.347 33.480 1.00 10.67 202 ALA A N 1
ATOM 1579 C CA . ALA A 1 202 ? -7.741 -0.882 34.111 1.00 14.25 202 ALA A CA 1
ATOM 1580 C C . ALA A 1 202 ? -7.510 -2.106 33.247 1.00 13.01 202 ALA A C 1
ATOM 1581 O O . ALA A 1 202 ? -6.866 -3.082 33.662 1.00 14.72 202 ALA A O 1
ATOM 1583 N N . ALA A 1 203 ? -8.033 -2.083 32.027 1.00 11.85 203 ALA A N 1
ATOM 1584 C CA . ALA A 1 203 ? -7.796 -3.284 31.200 1.00 12.44 203 ALA A CA 1
ATOM 1585 C C . ALA A 1 203 ? -6.330 -3.567 30.947 1.00 13.35 203 ALA A C 1
ATOM 1586 O O . ALA A 1 203 ? -5.891 -4.731 31.000 1.00 14.93 203 ALA A O 1
ATOM 1588 N N . GLY A 1 204 ? -5.533 -2.540 30.654 1.00 8.80 204 GLY A N 1
ATOM 1589 C CA . GLY A 1 204 ? -4.121 -2.709 30.343 1.00 8.36 204 GLY A CA 1
ATOM 1590 C C . GLY A 1 204 ? -3.383 -3.263 31.552 1.00 15.65 204 GLY A C 1
ATOM 1591 O O . GLY A 1 204 ? -2.473 -4.063 31.391 1.00 16.14 204 GLY A O 1
ATOM 1592 N N . VAL A 1 205 ? -3.777 -2.851 32.753 1.00 13.38 205 VAL A N 1
ATOM 1593 C CA . VAL A 1 205 ? -3.180 -3.351 33.987 1.00 10.57 205 VAL A CA 1
ATOM 1594 C C . VAL A 1 205 ? -3.530 -4.834 34.166 1.00 10.78 205 VAL A C 1
ATOM 1595 O O . VAL A 1 205 ? -2.619 -5.571 34.542 1.00 11.77 205 VAL A O 1
ATOM 1599 N N . PHE A 1 206 ? -4.780 -5.187 33.903 1.00 10.18 206 PHE A N 1
ATOM 1600 C CA . PHE A 1 206 ? -5.239 -6.569 34.038 1.00 13.56 206 PHE A CA 1
ATOM 1601 C C . PHE A 1 206 ? -4.460 -7.461 33.078 1.00 12.26 206 PHE A C 1
ATOM 1602 O O . PHE A 1 206 ? -3.962 -8.513 33.456 1.00 15.55 206 PHE A O 1
ATOM 1610 N N . ILE A 1 207 ? -4.381 -7.008 31.832 1.00 14.60 207 ILE A N 1
ATOM 1611 C CA . ILE A 1 207 ? -3.652 -7.794 30.820 1.00 12.65 207 ILE A CA 1
ATOM 1612 C C . ILE A 1 207 ? -2.186 -7.901 31.172 1.00 15.65 207 ILE A C 1
ATOM 1613 O O . ILE A 1 207 ? -1.556 -8.970 31.177 1.00 17.45 207 ILE A O 1
ATOM 1618 N N . ALA A 1 208 ? -1.541 -6.781 31.530 1.00 15.97 208 ALA A N 1
ATOM 1619 C CA . ALA A 1 208 ? -0.112 -6.829 31.820 1.00 17.53 208 ALA A CA 1
ATOM 1620 C C . ALA A 1 208 ? 0.192 -7.732 33.009 1.00 16.57 208 ALA A C 1
ATOM 1621 O O . ALA A 1 208 ? 1.234 -8.391 33.020 1.00 15.48 208 ALA A O 1
ATOM 1623 N N . GLU A 1 209 ? -0.716 -7.773 33.986 1.00 18.54 209 GLU A N 1
ATOM 1624 C CA . GLU A 1 209 ? -0.484 -8.658 35.137 1.00 12.30 209 GLU A CA 1
ATOM 1625 C C . GLU A 1 209 ? -0.613 -10.120 34.733 1.00 8.97 209 GLU A C 1
ATOM 1626 O O . GLU A 1 209 ? 0.182 -10.944 35.192 1.00 13.70 209 GLU A O 1
ATOM 1632 N N . LYS A 1 210 ? -1.594 -10.434 33.902 1.00 14.63 210 LYS A N 1
ATOM 1633 C CA . LYS A 1 210 ? -1.782 -11.802 33.415 1.00 18.17 210 LYS A CA 1
ATOM 1634 C C . LYS A 1 210 ? -0.592 -12.284 32.594 1.00 27.17 210 LYS A C 1
ATOM 1635 O O . LYS A 1 210 ? -0.296 -13.482 32.553 1.00 17.59 210 LYS A O 1
ATOM 1641 N N . ALA A 1 211 ? 0.078 -11.336 31.950 1.00 18.51 211 ALA A N 1
ATOM 1642 C CA . ALA A 1 211 ? 1.283 -11.596 31.172 1.00 20.39 211 ALA A CA 1
ATOM 1643 C C . ALA A 1 211 ? 2.535 -11.730 32.027 1.00 17.68 211 ALA A C 1
ATOM 1644 O O . ALA A 1 211 ? 3.621 -11.951 31.494 1.00 13.78 211 ALA A O 1
ATOM 1646 N N . GLY A 1 212 ? 2.431 -11.565 33.346 1.00 11.60 212 GLY A N 1
ATOM 1647 C CA . GLY A 1 212 ? 3.515 -11.742 34.269 1.00 18.78 212 GLY A CA 1
ATOM 1648 C C . GLY A 1 212 ? 4.104 -10.476 34.827 1.00 19.66 212 GLY A C 1
ATOM 1649 O O . GLY A 1 212 ? 5.122 -10.531 35.511 1.00 20.58 212 GLY A O 1
ATOM 1650 N N . GLY A 1 213 ? 3.515 -9.299 34.567 1.00 17.80 213 GLY A N 1
ATOM 1651 C CA . GLY A 1 213 ? 4.107 -8.073 35.090 1.00 15.80 213 GLY A CA 1
ATOM 1652 C C . GLY A 1 213 ? 3.591 -7.782 36.499 1.00 17.49 213 GLY A C 1
ATOM 1653 O O . GLY A 1 213 ? 2.523 -8.267 36.870 1.00 13.08 213 GLY A O 1
ATOM 1654 N N . LYS A 1 214 ? 4.371 -7.003 37.213 1.00 15.29 214 LYS A N 1
ATOM 1655 C CA . LYS A 1 214 ? 4.070 -6.397 38.497 1.00 15.09 214 LYS A CA 1
ATOM 1656 C C . LYS A 1 214 ? 3.649 -4.959 38.207 1.00 14.08 214 LYS A C 1
ATOM 1657 O O . LYS A 1 214 ? 4.342 -4.218 37.513 1.00 11.96 214 LYS A O 1
ATOM 1663 N N . VAL A 1 215 ? 2.487 -4.558 38.716 1.00 10.82 215 VAL A N 1
ATOM 1664 C CA . VAL A 1 215 ? 1.999 -3.196 38.511 1.00 9.95 215 VAL A CA 1
ATOM 1665 C C . VAL A 1 215 ? 1.437 -2.592 39.801 1.00 17.38 215 VAL A C 1
ATOM 1666 O O . VAL A 1 215 ? 0.514 -3.188 40.370 1.00 17.81 215 VAL A O 1
ATOM 1670 N N . THR A 1 216 ? 1.964 -1.455 40.222 1.00 15.56 216 THR A N 1
ATOM 1671 C CA . THR A 1 216 ? 1.587 -0.720 41.417 1.00 21.10 216 THR A CA 1
ATOM 1672 C C . THR A 1 216 ? 1.521 0.797 41.265 1.00 23.22 216 THR A C 1
ATOM 1673 O O . THR A 1 216 ? 1.932 1.333 40.236 1.00 18.56 216 THR A O 1
ATOM 1677 N N . GLU A 1 217 ? 1.051 1.477 42.317 1.00 16.18 217 GLU A N 1
ATOM 1678 C CA . GLU A 1 217 ? 1.237 2.922 42.462 1.00 15.14 217 GLU A CA 1
ATOM 1679 C C . GLU A 1 217 ? 2.707 3.233 42.730 1.00 16.23 217 GLU A C 1
ATOM 1680 O O . GLU A 1 217 ? 3.492 2.291 42.866 1.00 19.18 217 GLU A O 1
ATOM 1686 N N . LEU A 1 218 ? 3.097 4.504 42.828 1.00 17.30 218 LEU A N 1
ATOM 1687 C CA . LEU A 1 218 ? 4.503 4.885 42.958 1.00 12.43 218 LEU A CA 1
ATOM 1688 C C . LEU A 1 218 ? 5.180 4.343 44.212 1.00 24.92 218 LEU A C 1
ATOM 1689 O O . LEU A 1 218 ? 6.394 4.089 44.221 1.00 27.73 218 LEU A O 1
ATOM 1694 N N . ASP A 1 219 ? 4.437 4.163 45.298 1.00 31.59 219 ASP A N 1
ATOM 1695 C CA . ASP A 1 219 ? 5.021 3.693 46.549 1.00 35.95 219 ASP A CA 1
ATOM 1696 C C . ASP A 1 219 ? 5.059 2.171 46.634 1.00 37.74 219 ASP A C 1
ATOM 1697 O O . ASP A 1 219 ? 5.551 1.597 47.607 1.00 38.65 219 ASP A O 1
ATOM 1702 N N . GLY A 1 220 ? 4.535 1.498 45.614 1.00 26.68 220 GLY A N 1
ATOM 1703 C CA . GLY A 1 220 ? 4.554 0.042 45.587 1.00 20.11 220 GLY A CA 1
ATOM 1704 C C . GLY A 1 220 ? 3.234 -0.523 46.076 1.00 22.49 220 GLY A C 1
ATOM 1705 O O . GLY A 1 220 ? 3.040 -1.741 46.097 1.00 21.18 220 GLY A O 1
ATOM 1706 N N . GLU A 1 221 ? 2.304 0.345 46.456 1.00 19.53 221 GLU A N 1
ATOM 1707 C CA . GLU A 1 221 ? 0.983 -0.098 46.906 1.00 21.89 221 GLU A CA 1
ATOM 1708 C C . GLU A 1 221 ? 0.146 -0.761 45.815 1.00 23.62 221 GLU A C 1
ATOM 1709 O O . GLU A 1 221 ? 0.192 -0.327 44.669 1.00 17.36 221 GLU A O 1
ATOM 1715 N N . SER A 1 222 ? -0.624 -1.794 46.148 1.00 18.59 222 SER A N 1
ATOM 1716 C CA . SER A 1 222 ? -1.546 -2.481 45.242 1.00 15.57 222 SER A CA 1
ATOM 1717 C C . SER A 1 222 ? -2.618 -1.540 44.725 1.00 13.02 222 SER A C 1
ATOM 1718 O O . SER A 1 222 ? -2.998 -0.589 45.424 1.00 14.02 222 SER A O 1
ATOM 1721 N N . LEU A 1 223 ? -3.085 -1.789 43.498 1.00 13.47 223 LEU A N 1
ATOM 1722 C CA . LEU A 1 223 ? -4.149 -1.029 42.866 1.00 22.75 223 LEU A CA 1
ATOM 1723 C C . LEU A 1 223 ? -5.495 -1.751 42.938 1.00 19.58 223 LEU A C 1
ATOM 1724 O O . LEU A 1 223 ? -6.485 -1.302 42.363 1.00 14.91 223 LEU A O 1
ATOM 1729 N N . GLY A 1 224 ? -5.546 -2.887 43.627 1.00 23.61 224 GLY A N 1
ATOM 1730 C CA . GLY A 1 224 ? -6.774 -3.659 43.676 1.00 19.06 224 GLY A CA 1
ATOM 1731 C C . GLY A 1 224 ? -7.972 -2.911 44.208 1.00 19.88 224 GLY A C 1
ATOM 1732 O O . GLY A 1 224 ? -9.113 -3.252 43.883 1.00 17.57 224 GLY A O 1
ATOM 1733 N N . ASN A 1 225 ? -7.732 -1.902 45.046 1.00 16.02 225 ASN A N 1
ATOM 1734 C CA . ASN A 1 225 ? -8.802 -1.177 45.706 1.00 14.78 225 ASN A CA 1
ATOM 1735 C C . ASN A 1 225 ? -9.296 -0.005 44.861 1.00 10.56 225 ASN A C 1
ATOM 1736 O O . ASN A 1 225 ? -10.328 0.592 45.156 1.00 17.09 225 ASN A O 1
ATOM 1741 N N . LYS A 1 226 ? -8.597 0.314 43.781 1.00 16.28 226 LYS A N 1
ATOM 1742 C CA . LYS A 1 226 ? -9.125 1.405 42.937 1.00 18.10 226 LYS A CA 1
ATOM 1743 C C . LYS A 1 226 ? -10.490 1.057 42.381 1.00 23.75 226 LYS A C 1
ATOM 1744 O O . LYS A 1 226 ? -10.729 -0.074 41.924 1.00 16.17 226 LYS A O 1
ATOM 1750 N N . LYS A 1 227 ? -11.429 2.009 42.394 1.00 14.67 227 LYS A N 1
ATOM 1751 C CA . LYS A 1 227 ? -12.800 1.703 41.975 1.00 14.27 227 LYS A CA 1
ATOM 1752 C C . LYS A 1 227 ? -13.132 2.286 40.611 1.00 18.83 227 LYS A C 1
ATOM 1753 O O . LYS A 1 227 ? -12.595 3.331 40.230 1.00 22.85 227 LYS A O 1
ATOM 1759 N N . PHE A 1 228 ? -14.028 1.631 39.859 1.00 13.24 228 PHE A N 1
ATOM 1760 C CA . PHE A 1 228 ? -14.421 2.169 38.559 1.00 14.86 228 PHE A CA 1
ATOM 1761 C C . PHE A 1 228 ? -15.377 3.348 38.688 1.00 22.58 228 PHE A C 1
ATOM 1762 O O . PHE A 1 228 ? -15.410 4.213 37.802 1.00 22.87 228 PHE A O 1
ATOM 1770 N N . ASP A 1 229 ? -16.160 3.391 39.766 1.00 15.31 229 ASP A N 1
ATOM 1771 C CA . ASP A 1 229 ? -17.217 4.378 39.926 1.00 19.22 229 ASP A CA 1
ATOM 1772 C C . ASP A 1 229 ? -16.933 5.390 41.039 1.00 21.19 229 ASP A C 1
ATOM 1773 O O . ASP A 1 229 ? -17.739 6.311 41.216 1.00 28.75 229 ASP A O 1
ATOM 1778 N N . MET A 1 230 ? -15.832 5.235 41.758 1.00 20.75 230 MET A N 1
ATOM 1779 C CA . MET A 1 230 ? -15.420 6.242 42.738 1.00 25.43 230 MET A CA 1
ATOM 1780 C C . MET A 1 230 ? -13.934 6.519 42.482 1.00 23.99 230 MET A C 1
ATOM 1781 O O . MET A 1 230 ? -13.119 5.937 43.186 1.00 18.39 230 MET A O 1
ATOM 1786 N N . GLN A 1 231 ? -13.672 7.356 41.497 1.00 27.40 231 GLN A N 1
ATOM 1787 C CA . GLN A 1 231 ? -12.456 7.427 40.717 1.00 34.00 231 GLN A CA 1
ATOM 1788 C C . GLN A 1 231 ? -11.337 8.236 41.349 1.00 26.53 231 GLN A C 1
ATOM 1789 O O . GLN A 1 231 ? -11.537 9.249 42.003 1.00 22.25 231 GLN A O 1
ATOM 1795 N N . GLU A 1 232 ? -10.113 7.760 41.148 1.00 25.09 232 GLU A N 1
ATOM 1796 C CA . GLU A 1 232 ? -8.906 8.476 41.533 1.00 18.54 232 GLU A CA 1
ATOM 1797 C C . GLU A 1 232 ? -8.002 8.548 40.308 1.00 20.49 232 GLU A C 1
ATOM 1798 O O . GLU A 1 232 ? -7.937 7.541 39.596 1.00 23.44 232 GLU A O 1
ATOM 1804 N N . ARG A 1 233 ? -7.309 9.658 40.071 1.00 20.73 233 ARG A N 1
ATOM 1805 C CA . ARG A 1 233 ? -6.277 9.587 39.030 1.00 20.65 233 ARG A CA 1
ATOM 1806 C C . ARG A 1 233 ? -5.101 8.762 39.554 1.00 23.73 233 ARG A C 1
ATOM 1807 O O . ARG A 1 233 ? -4.839 8.754 40.769 1.00 21.72 233 ARG A O 1
ATOM 1815 N N . LEU A 1 234 ? -4.405 8.091 38.640 1.00 16.07 234 LEU A N 1
ATOM 1816 C CA . LEU A 1 234 ? -3.320 7.203 39.020 1.00 19.35 234 LEU A CA 1
ATOM 1817 C C . LEU A 1 234 ? -1.926 7.608 38.581 1.00 21.99 234 LEU A C 1
ATOM 1818 O O . LEU A 1 234 ? -1.685 8.305 37.607 1.00 16.38 234 LEU A O 1
ATOM 1823 N N . ASN A 1 235 ? -0.967 7.101 39.358 1.00 15.97 235 ASN A N 1
ATOM 1824 C CA . ASN A 1 235 ? 0.415 6.968 38.933 1.00 12.27 235 ASN A CA 1
ATOM 1825 C C . ASN A 1 235 ? 0.685 5.464 38.927 1.00 11.79 235 ASN A C 1
ATOM 1826 O O . ASN A 1 235 ? 0.049 4.765 39.721 1.00 15.23 235 ASN A O 1
ATOM 1831 N N . ILE A 1 236 ? 1.569 5.005 38.061 1.00 14.14 236 ILE A N 1
ATOM 1832 C CA . ILE A 1 236 ? 1.789 3.570 37.885 1.00 21.24 236 ILE A CA 1
ATOM 1833 C C . ILE A 1 236 ? 3.259 3.296 37.629 1.00 17.27 236 ILE A C 1
ATOM 1834 O O . ILE A 1 236 ? 3.914 4.040 36.895 1.00 21.88 236 ILE A O 1
ATOM 1839 N N . VAL A 1 237 ? 3.761 2.231 38.229 1.00 14.92 237 VAL A N 1
ATOM 1840 C CA . VAL A 1 237 ? 5.035 1.634 37.878 1.00 12.25 237 VAL A CA 1
ATOM 1841 C C . VAL A 1 237 ? 4.713 0.181 37.508 1.00 17.59 237 VAL A C 1
ATOM 1842 O O . VAL A 1 237 ? 4.151 -0.555 38.311 1.00 15.33 237 VAL A O 1
ATOM 1846 N N . ALA A 1 238 ? 5.031 -0.198 36.277 1.00 15.85 238 ALA A N 1
ATOM 1847 C CA . ALA A 1 238 ? 4.774 -1.533 35.758 1.00 11.91 238 ALA A CA 1
ATOM 1848 C C . ALA A 1 238 ? 6.021 -2.119 35.107 1.00 19.38 238 ALA A C 1
ATOM 1849 O O . ALA A 1 238 ? 6.644 -1.497 34.230 1.00 16.77 238 ALA A O 1
ATOM 1851 N N . ALA A 1 239 ? 6.391 -3.329 35.527 1.00 10.24 239 ALA A N 1
ATOM 1852 C CA . ALA A 1 239 ? 7.608 -3.969 35.043 1.00 12.98 239 ALA A CA 1
ATOM 1853 C C . ALA A 1 239 ? 7.638 -5.429 35.453 1.00 21.56 239 ALA A C 1
ATOM 1854 O O . ALA A 1 239 ? 6.811 -5.867 36.250 1.00 18.62 239 ALA A O 1
ATOM 1856 N N . ASN A 1 240 ? 8.594 -6.220 34.950 1.00 23.38 240 ASN A N 1
ATOM 1857 C CA . ASN A 1 240 ? 8.637 -7.581 35.486 1.00 26.17 240 ASN A CA 1
ATOM 1858 C C . ASN A 1 240 ? 9.098 -7.554 36.943 1.00 20.29 240 ASN A C 1
ATOM 1859 O O . ASN A 1 240 ? 9.542 -6.534 37.449 1.00 18.26 240 ASN A O 1
ATOM 1864 N N . GLU A 1 241 ? 9.004 -8.697 37.599 1.00 27.13 241 GLU A N 1
ATOM 1865 C CA . GLU A 1 241 ? 9.371 -8.909 38.991 1.00 23.19 241 GLU A CA 1
ATOM 1866 C C . GLU A 1 241 ? 10.797 -8.519 39.341 1.00 26.36 241 GLU A C 1
ATOM 1867 O O . GLU A 1 241 ? 11.119 -8.055 40.457 1.00 18.79 241 GLU A O 1
ATOM 1873 N N . LYS A 1 242 ? 11.747 -8.682 38.419 1.00 18.02 242 LYS A N 1
ATOM 1874 C CA . LYS A 1 242 ? 13.122 -8.333 38.764 1.00 33.17 242 LYS A CA 1
ATOM 1875 C C . LYS A 1 242 ? 13.354 -6.828 38.677 1.00 30.82 242 LYS A C 1
ATOM 1876 O O . LYS A 1 242 ? 14.008 -6.245 39.540 1.00 21.37 242 LYS A O 1
ATOM 1882 N N . LEU A 1 243 ? 12.824 -6.220 37.630 1.00 20.88 243 LEU A N 1
ATOM 1883 C CA . LEU A 1 243 ? 13.055 -4.812 37.336 1.00 21.73 243 LEU A CA 1
ATOM 1884 C C . LEU A 1 243 ? 12.205 -3.864 38.160 1.00 25.33 243 LEU A C 1
ATOM 1885 O O . LEU A 1 243 ? 12.593 -2.709 38.398 1.00 21.58 243 LEU A O 1
ATOM 1890 N N . HIS A 1 244 ? 11.032 -4.304 38.611 1.00 22.86 244 HIS A N 1
ATOM 1891 C CA . HIS A 1 244 ? 10.117 -3.382 39.307 1.00 21.33 244 HIS A CA 1
ATOM 1892 C C . HIS A 1 244 ? 10.730 -2.713 40.527 1.00 12.02 244 HIS A C 1
ATOM 1893 O O . HIS A 1 244 ? 10.724 -1.489 40.642 1.00 18.41 244 HIS A O 1
ATOM 1900 N N . PRO A 1 245 ? 11.288 -3.436 41.494 1.00 13.45 245 PRO A N 1
ATOM 1901 C CA . PRO A 1 245 ? 11.846 -2.811 42.689 1.00 18.41 245 PRO A CA 1
ATOM 1902 C C . PRO A 1 245 ? 12.933 -1.784 42.400 1.00 24.42 245 PRO A C 1
ATOM 1903 O O . PRO A 1 245 ? 13.073 -0.807 43.143 1.00 18.70 245 PRO A O 1
ATOM 1907 N N . LYS A 1 246 ? 13.695 -1.990 41.330 1.00 23.33 246 LYS A N 1
ATOM 1908 C CA . LYS A 1 246 ? 14.759 -1.060 40.972 1.00 27.75 246 LYS A CA 1
ATOM 1909 C C . LYS A 1 246 ? 14.204 0.268 40.470 1.00 28.93 246 LYS A C 1
ATOM 1910 O O . LYS A 1 246 ? 14.812 1.319 40.700 1.00 19.23 246 LYS A O 1
ATOM 1916 N N . LEU A 1 247 ? 13.060 0.198 39.806 1.00 20.43 247 LEU A N 1
ATOM 1917 C CA . LEU A 1 247 ? 12.384 1.369 39.261 1.00 17.02 247 LEU A CA 1
ATOM 1918 C C . LEU A 1 247 ? 11.756 2.193 40.377 1.00 13.97 247 LEU A C 1
ATOM 1919 O O . LEU A 1 247 ? 11.750 3.420 40.448 1.00 18.33 247 LEU A O 1
ATOM 1924 N N . LEU A 1 248 ? 11.159 1.443 41.316 1.00 21.64 248 LEU A N 1
ATOM 1925 C CA . LEU A 1 248 ? 10.684 2.088 42.530 1.00 17.42 248 LEU A CA 1
ATOM 1926 C C . LEU A 1 248 ? 11.806 2.882 43.190 1.00 13.10 248 LEU A C 1
ATOM 1927 O O . LEU A 1 248 ? 11.616 4.011 43.646 1.00 29.19 248 LEU A O 1
ATOM 1932 N N . GLU A 1 249 ? 13.008 2.326 43.251 1.00 23.34 249 GLU A N 1
ATOM 1933 C CA . GLU A 1 249 ? 14.078 3.038 43.958 1.00 23.58 249 GLU A CA 1
ATOM 1934 C C . GLU A 1 249 ? 14.554 4.224 43.124 1.00 32.08 249 GLU A C 1
ATOM 1935 O O . GLU A 1 249 ? 14.745 5.324 43.626 1.00 26.45 249 GLU A O 1
ATOM 1941 N N . LEU A 1 250 ? 14.726 3.965 41.837 1.00 27.91 250 LEU A N 1
ATOM 1942 C CA . LEU A 1 250 ? 15.111 5.003 40.885 1.00 21.87 250 LEU A CA 1
ATOM 1943 C C . LEU A 1 250 ? 14.222 6.227 40.995 1.00 31.48 250 LEU A C 1
ATOM 1944 O O . LEU A 1 250 ? 14.683 7.290 41.417 1.00 38.86 250 LEU A O 1
ATOM 1949 N N . ILE A 1 251 ? 12.943 6.133 40.639 1.00 35.28 251 ILE A N 1
ATOM 1950 C CA . ILE A 1 251 ? 12.083 7.303 40.537 1.00 34.30 251 ILE A CA 1
ATOM 1951 C C . ILE A 1 251 ? 11.988 8.160 41.790 1.00 42.23 251 ILE A C 1
ATOM 1952 O O . ILE A 1 251 ? 11.433 9.261 41.700 1.00 51.49 251 ILE A O 1
ATOM 1957 N N . LYS A 1 252 ? 12.483 7.709 42.937 1.00 43.15 252 LYS A N 1
ATOM 1958 C CA . LYS A 1 252 ? 12.459 8.584 44.109 1.00 49.01 252 LYS A CA 1
ATOM 1959 C C . LYS A 1 252 ? 13.167 9.899 43.798 1.00 49.08 252 LYS A C 1
ATOM 1960 O O . LYS A 1 252 ? 12.467 10.920 43.640 1.00 36.56 252 LYS A O 1
ATOM 1967 N N . MET B 1 1 ? 17.822 16.143 -12.986 1.00 62.96 301 MET B N 1
ATOM 1968 C CA . MET B 1 1 ? 16.558 15.611 -12.483 1.00 51.36 301 MET B CA 1
ATOM 1969 C C . MET B 1 1 ? 15.696 16.731 -11.918 1.00 45.59 301 MET B C 1
ATOM 1970 O O . MET B 1 1 ? 16.222 17.736 -11.435 1.00 65.27 301 MET B O 1
ATOM 1975 N N . ASP B 1 2 ? 14.377 16.571 -11.975 1.00 45.82 302 ASP B N 1
ATOM 1976 C CA . ASP B 1 2 ? 13.466 17.541 -11.372 1.00 46.66 302 ASP B CA 1
ATOM 1977 C C . ASP B 1 2 ? 12.608 16.837 -10.314 1.00 44.56 302 ASP B C 1
ATOM 1978 O O . ASP B 1 2 ? 12.655 15.610 -10.215 1.00 58.68 302 ASP B O 1
ATOM 1983 N N . GLU B 1 3 ? 11.869 17.642 -9.565 1.00 36.80 303 GLU B N 1
ATOM 1984 C CA . GLU B 1 3 ? 10.999 17.136 -8.512 1.00 33.89 303 GLU B CA 1
ATOM 1985 C C . GLU B 1 3 ? 10.135 16.005 -9.072 1.00 28.41 303 GLU B C 1
ATOM 1986 O O . GLU B 1 3 ? 10.119 14.894 -8.549 1.00 28.56 303 GLU B O 1
ATOM 1992 N N . ARG B 1 4 ? 9.470 16.337 -10.162 1.00 36.05 304 ARG B N 1
ATOM 1993 C CA . ARG B 1 4 ? 8.666 15.447 -10.988 1.00 38.40 304 ARG B CA 1
ATOM 1994 C C . ARG B 1 4 ? 9.278 14.060 -11.077 1.00 37.28 304 ARG B C 1
ATOM 1995 O O . ARG B 1 4 ? 8.595 13.044 -10.905 1.00 48.92 304 ARG B O 1
ATOM 2003 N N . ASP B 1 5 ? 10.583 14.015 -11.308 1.00 33.59 305 ASP B N 1
ATOM 2004 C CA . ASP B 1 5 ? 11.379 12.803 -11.305 1.00 33.43 305 ASP B CA 1
ATOM 2005 C C . ASP B 1 5 ? 11.569 12.205 -9.914 1.00 30.78 305 ASP B C 1
ATOM 2006 O O . ASP B 1 5 ? 11.553 10.987 -9.709 1.00 30.01 305 ASP B O 1
ATOM 2011 N N . ALA B 1 6 ? 11.789 13.073 -8.924 1.00 34.33 306 ALA B N 1
ATOM 2012 C CA . ALA B 1 6 ? 12.145 12.522 -7.607 1.00 29.43 306 ALA B CA 1
ATOM 2013 C C . ALA B 1 6 ? 10.929 11.837 -6.988 1.00 31.66 306 ALA B C 1
ATOM 2014 O O . ALA B 1 6 ? 11.059 10.783 -6.360 1.00 36.54 306 ALA B O 1
ATOM 2016 N N . LEU B 1 7 ? 9.766 12.439 -7.199 1.00 31.02 307 LEU B N 1
ATOM 2017 C CA . LEU B 1 7 ? 8.496 11.906 -6.731 1.00 30.68 307 LEU B CA 1
ATOM 2018 C C . LEU B 1 7 ? 8.162 10.551 -7.345 1.00 32.01 307 LEU B C 1
ATOM 2019 O O . LEU B 1 7 ? 7.602 9.699 -6.650 1.00 39.88 307 LEU B O 1
ATOM 2024 N N . ARG B 1 8 ? 8.483 10.324 -8.614 1.00 25.31 308 ARG B N 1
ATOM 2025 C CA . ARG B 1 8 ? 8.231 9.044 -9.260 1.00 25.14 308 ARG B CA 1
ATOM 2026 C C . ARG B 1 8 ? 9.131 7.968 -8.653 1.00 35.17 308 ARG B C 1
ATOM 2027 O O . ARG B 1 8 ? 8.696 6.894 -8.242 1.00 36.98 308 ARG B O 1
ATOM 2035 N N . ILE B 1 9 ? 10.414 8.304 -8.617 1.00 32.41 309 ILE B N 1
ATOM 2036 C CA . ILE B 1 9 ? 11.445 7.454 -8.036 1.00 31.12 309 ILE B CA 1
ATOM 2037 C C . ILE B 1 9 ? 11.129 7.101 -6.589 1.00 30.26 309 ILE B C 1
ATOM 2038 O O . ILE B 1 9 ? 11.240 5.944 -6.182 1.00 34.27 309 ILE B O 1
ATOM 2043 N N . SER B 1 10 ? 10.721 8.100 -5.813 1.00 32.20 310 SER B N 1
ATOM 2044 C CA . SER B 1 10 ? 10.447 7.863 -4.395 1.00 32.11 310 SER B CA 1
ATOM 2045 C C . SER B 1 10 ? 9.238 6.976 -4.182 1.00 24.19 310 SER B C 1
ATOM 2046 O O . SER B 1 10 ? 9.229 6.145 -3.276 1.00 21.28 310 SER B O 1
ATOM 2049 N N . ARG B 1 11 ? 8.189 7.099 -4.999 1.00 27.94 311 ARG B N 1
ATOM 2050 C CA . ARG B 1 11 ? 7.025 6.230 -4.836 1.00 28.53 311 ARG B CA 1
ATOM 2051 C C . ARG B 1 11 ? 7.359 4.783 -5.156 1.00 33.00 311 ARG B C 1
ATOM 2052 O O . ARG B 1 11 ? 6.765 3.844 -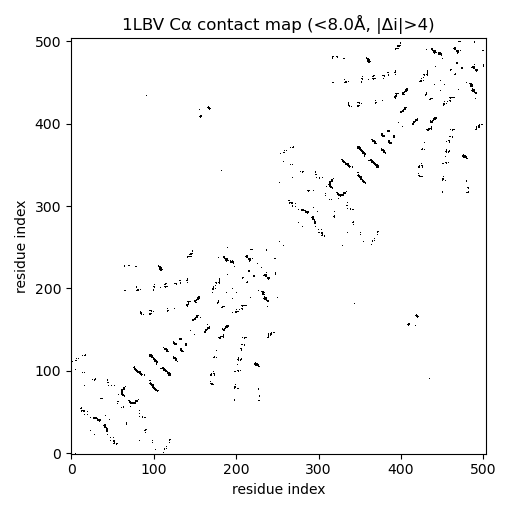4.624 1.00 27.99 311 ARG B O 1
ATOM 2060 N N . GLU B 1 12 ? 8.335 4.598 -6.047 1.00 36.01 312 GLU B N 1
ATOM 2061 C CA . GLU B 1 12 ? 8.753 3.253 -6.445 1.00 33.83 312 GLU B CA 1
ATOM 2062 C C . GLU B 1 12 ? 9.608 2.613 -5.363 1.00 29.59 312 GLU B C 1
ATOM 2063 O O . GLU B 1 12 ? 9.659 1.407 -5.143 1.00 29.78 312 GLU B O 1
ATOM 2069 N N . ILE B 1 13 ? 10.326 3.454 -4.619 1.00 30.32 313 ILE B N 1
ATOM 2070 C CA . ILE B 1 13 ? 11.126 2.932 -3.510 1.00 32.69 313 ILE B CA 1
ATOM 2071 C C . ILE B 1 13 ? 10.237 2.501 -2.348 1.00 24.61 313 ILE B C 1
ATOM 2072 O O . ILE B 1 13 ? 10.408 1.403 -1.809 1.00 26.04 313 ILE B O 1
ATOM 2077 N N . ALA B 1 14 ? 9.299 3.371 -2.000 1.00 27.51 314 ALA B N 1
ATOM 2078 C CA . ALA B 1 14 ? 8.285 3.133 -0.983 1.00 21.73 314 ALA B CA 1
ATOM 2079 C C . ALA B 1 14 ? 7.562 1.823 -1.241 1.00 29.35 314 ALA B C 1
ATOM 2080 O O . ALA B 1 14 ? 7.426 0.948 -0.395 1.00 36.34 314 ALA B O 1
ATOM 2082 N N . GLY B 1 15 ? 7.085 1.715 -2.490 1.00 27.96 315 GLY B N 1
ATOM 2083 C CA . GLY B 1 15 ? 6.384 0.523 -2.903 1.00 22.85 315 GLY B CA 1
ATOM 2084 C C . GLY B 1 15 ? 7.163 -0.749 -2.639 1.00 24.84 315 GLY B C 1
ATOM 2085 O O . GLY B 1 15 ? 6.595 -1.729 -2.158 1.00 30.03 315 GLY B O 1
ATOM 2086 N N . GLU B 1 16 ? 8.458 -0.741 -2.962 1.00 21.79 316 GLU B N 1
ATOM 2087 C CA . GLU B 1 16 ? 9.261 -1.950 -2.805 1.00 29.16 316 GLU B CA 1
ATOM 2088 C C . GLU B 1 16 ? 9.642 -2.239 -1.359 1.00 24.60 316 GLU B C 1
ATOM 2089 O O . GLU B 1 16 ? 9.618 -3.392 -0.923 1.00 27.39 316 GLU B O 1
ATOM 2095 N N . VAL B 1 17 ? 9.990 -1.190 -0.632 1.00 31.29 317 VAL B N 1
ATOM 2096 C CA . VAL B 1 17 ? 10.407 -1.307 0.765 1.00 32.41 317 VAL B CA 1
ATOM 2097 C C . VAL B 1 17 ? 9.287 -1.863 1.632 1.00 30.75 317 VAL B C 1
ATOM 2098 O O . VAL B 1 17 ? 9.512 -2.735 2.474 1.00 32.42 317 VAL B O 1
ATOM 2102 N N . ARG B 1 18 ? 8.073 -1.361 1.420 1.00 32.00 318 ARG B N 1
ATOM 2103 C CA . ARG B 1 18 ? 6.887 -1.897 2.070 1.00 43.12 318 ARG B CA 1
ATOM 2104 C C . ARG B 1 18 ? 6.739 -3.398 1.809 1.00 47.42 318 ARG B C 1
ATOM 2105 O O . ARG B 1 18 ? 6.516 -4.178 2.733 1.00 47.79 318 ARG B O 1
ATOM 2113 N N . LYS B 1 19 ? 6.858 -3.763 0.542 1.00 44.13 319 LYS B N 1
ATOM 2114 C CA . LYS B 1 19 ? 6.800 -5.128 0.053 1.00 45.65 319 LYS B CA 1
ATOM 2115 C C . LYS B 1 19 ? 7.780 -6.027 0.801 1.00 50.58 319 LYS B C 1
ATOM 2116 O O . LYS B 1 19 ? 7.426 -7.078 1.332 1.00 64.43 319 LYS B O 1
ATOM 2122 N N . ALA B 1 20 ? 9.028 -5.576 0.825 1.00 45.65 320 ALA B N 1
ATOM 2123 C CA . ALA B 1 20 ? 10.113 -6.293 1.480 1.00 39.82 320 ALA B CA 1
ATOM 2124 C C . ALA B 1 20 ? 9.920 -6.391 2.983 1.00 41.60 320 ALA B C 1
ATOM 2125 O O . ALA B 1 20 ? 9.943 -7.472 3.569 1.00 49.81 320 ALA B O 1
ATOM 2127 N N . ILE B 1 21 ? 9.722 -5.262 3.663 1.00 46.58 321 ILE B N 1
ATOM 2128 C CA . ILE B 1 21 ? 9.584 -5.349 5.114 1.00 47.95 321 ILE B CA 1
ATOM 2129 C C . ILE B 1 21 ? 8.324 -6.100 5.521 1.00 52.22 321 ILE B C 1
ATOM 2130 O O . ILE B 1 21 ? 8.396 -6.970 6.388 1.00 44.45 321 ILE B O 1
ATOM 2135 N N . ALA B 1 22 ? 7.194 -5.760 4.912 1.00 56.73 322 ALA B N 1
ATOM 2136 C CA . ALA B 1 22 ? 5.900 -6.297 5.309 1.00 61.59 322 ALA B CA 1
ATOM 2137 C C . ALA B 1 22 ? 5.914 -7.821 5.415 1.00 69.86 322 ALA B C 1
ATOM 2138 O O . ALA B 1 22 ? 5.563 -8.373 6.463 1.00 72.27 322 ALA B O 1
ATOM 2140 N N . SER B 1 23 ? 6.320 -8.473 4.332 1.00 71.58 323 SER B N 1
ATOM 2141 C CA . SER B 1 23 ? 6.371 -9.927 4.262 1.00 73.32 323 SER B CA 1
ATOM 2142 C C . SER B 1 23 ? 7.069 -10.516 5.488 1.00 72.27 323 SER B C 1
ATOM 2143 O O . SER B 1 23 ? 6.672 -11.559 6.001 1.00 78.95 323 SER B O 1
ATOM 2146 N N . MET B 1 24 ? 8.098 -9.811 5.925 1.00 71.42 324 MET B N 1
ATOM 2147 C CA . MET B 1 24 ? 8.943 -10.126 7.055 1.00 73.22 324 MET B CA 1
ATOM 2148 C C . MET B 1 24 ? 8.180 -10.157 8.375 1.00 73.99 324 MET B C 1
ATOM 2149 O O . MET B 1 24 ? 7.829 -9.111 8.922 1.00 75.99 324 MET B O 1
ATOM 2154 N N . PRO B 1 25 ? 7.926 -11.353 8.887 1.00 70.33 325 PRO B N 1
ATOM 2155 C CA . PRO B 1 25 ? 7.329 -11.502 10.218 1.00 68.94 325 PRO B CA 1
ATOM 2156 C C . PRO B 1 25 ? 8.213 -10.868 11.294 1.00 65.59 325 PRO B C 1
ATOM 2157 O O . PRO B 1 25 ? 9.385 -10.591 11.046 1.00 54.54 325 PRO B O 1
ATOM 2161 N N . LEU B 1 26 ? 7.625 -10.650 12.461 1.00 59.11 326 LEU B N 1
ATOM 2162 C CA . LEU B 1 26 ? 8.205 -9.967 13.598 1.00 56.04 326 LEU B CA 1
ATOM 2163 C C . LEU B 1 26 ? 9.555 -10.532 14.025 1.00 58.80 326 LEU B C 1
ATOM 2164 O O . LEU B 1 26 ? 10.483 -9.762 14.277 1.00 42.48 326 LEU B O 1
ATOM 2169 N N . ARG B 1 27 ? 9.643 -11.853 14.109 1.00 65.28 327 ARG B N 1
ATOM 2170 C CA . ARG B 1 27 ? 10.859 -12.549 14.515 1.00 66.63 327 ARG B CA 1
ATOM 2171 C C . ARG B 1 27 ? 11.930 -12.457 13.432 1.00 60.46 327 ARG B C 1
ATOM 2172 O O . ARG B 1 27 ? 13.121 -12.604 13.702 1.00 52.68 327 ARG B O 1
ATOM 2180 N N . GLU B 1 28 ? 11.503 -12.202 12.200 1.00 60.27 328 GLU B N 1
ATOM 2181 C CA . GLU B 1 28 ? 12.416 -11.979 11.089 1.00 58.92 328 GLU B CA 1
ATOM 2182 C C . GLU B 1 28 ? 13.195 -10.675 11.298 1.00 55.31 328 GLU B C 1
ATOM 2183 O O . GLU B 1 28 ? 14.421 -10.703 11.342 1.00 44.04 328 GLU B O 1
ATOM 2189 N N . ARG B 1 29 ? 12.428 -9.609 11.419 1.00 54.55 329 ARG B N 1
ATOM 2190 C CA . ARG B 1 29 ? 12.780 -8.228 11.625 1.00 46.83 329 ARG B CA 1
ATOM 2191 C C . ARG B 1 29 ? 13.837 -8.025 12.709 1.00 51.45 329 ARG B C 1
ATOM 2192 O O . ARG B 1 29 ? 14.796 -7.280 12.504 1.00 48.08 329 ARG B O 1
ATOM 2200 N N . VAL B 1 30 ? 13.626 -8.680 13.842 1.00 55.20 330 VAL B N 1
ATOM 2201 C CA . VAL B 1 30 ? 14.362 -8.468 15.076 1.00 62.99 330 VAL B CA 1
ATOM 2202 C C . VAL B 1 30 ? 15.702 -9.185 15.125 1.00 66.26 330 VAL B C 1
ATOM 2203 O O . VAL B 1 30 ? 16.450 -9.024 16.095 1.00 57.08 330 VAL B O 1
ATOM 2207 N N . LYS B 1 31 ? 16.030 -9.967 14.102 1.00 69.25 331 LYS B N 1
ATOM 2208 C CA . LYS B 1 31 ? 17.332 -10.634 14.082 1.00 76.93 331 LYS B CA 1
ATOM 2209 C C . LYS B 1 31 ? 18.400 -9.688 13.540 1.00 82.59 331 LYS B C 1
ATOM 2210 O O . LYS B 1 31 ? 18.088 -8.784 12.761 1.00 78.59 331 LYS B O 1
ATOM 2216 N N . ASP B 1 32 ? 19.648 -9.891 13.952 1.00 88.40 332 ASP B N 1
ATOM 2217 C CA . ASP B 1 32 ? 20.739 -9.019 13.536 1.00 92.92 332 ASP B CA 1
ATOM 2218 C C . ASP B 1 32 ? 21.699 -9.722 12.575 1.00 93.60 332 ASP B C 1
ATOM 2219 O O . ASP B 1 32 ? 21.887 -10.934 12.654 1.00 72.75 332 ASP B O 1
ATOM 2224 N N . VAL B 1 33 ? 22.286 -8.935 11.687 1.00 101.22 333 VAL B N 1
ATOM 2225 C CA . VAL B 1 33 ? 23.221 -9.379 10.665 1.00 107.61 333 VAL B CA 1
ATOM 2226 C C . VAL B 1 33 ? 23.819 -8.184 9.923 1.00 110.14 333 VAL B C 1
ATOM 2227 O O . VAL B 1 33 ? 23.231 -7.684 8.958 1.00 109.90 333 VAL B O 1
ATOM 2231 N N . GLY B 1 34 ? 24.945 -7.675 10.410 1.00 112.76 334 GLY B N 1
ATOM 2232 C CA . GLY B 1 34 ? 25.581 -6.512 9.811 1.00 118.63 334 GLY B CA 1
ATOM 2233 C C . GLY B 1 34 ? 26.577 -5.860 10.750 1.00 125.08 334 GLY B C 1
ATOM 2234 O O . GLY B 1 34 ? 27.352 -6.561 11.407 1.00 136.87 334 GLY B O 1
ATOM 2235 N N . MET B 1 35 ? 26.552 -4.532 10.859 1.00 128.04 335 MET B N 1
ATOM 2236 C CA . MET B 1 35 ? 27.492 -3.851 11.747 1.00 131.47 335 MET B CA 1
ATOM 2237 C C . MET B 1 35 ? 27.365 -2.335 11.679 1.00 134.26 335 MET B C 1
ATOM 2238 O O . MET B 1 35 ? 28.129 -1.670 10.975 1.00 140.77 335 MET B O 1
ATOM 2243 N N . GLY B 1 36 ? 26.408 -1.774 12.416 1.00 134.59 336 GLY B N 1
ATOM 2244 C CA . GLY B 1 36 ? 26.258 -0.329 12.497 1.00 136.34 336 GLY B CA 1
ATOM 2245 C C . GLY B 1 36 ? 27.475 0.301 13.157 1.00 139.72 336 GLY B C 1
ATOM 2246 O O . GLY B 1 36 ? 27.963 -0.218 14.163 1.00 147.85 336 GLY B O 1
ATOM 2247 N N . LYS B 1 37 ? 27.960 1.402 12.599 1.00 140.46 337 LYS B N 1
ATOM 2248 C CA . LYS B 1 37 ? 29.162 2.070 13.073 1.00 141.89 337 LYS B CA 1
ATOM 2249 C C . LYS B 1 37 ? 29.067 2.509 14.532 1.00 140.85 337 LYS B C 1
ATOM 2250 O O . LYS B 1 37 ? 29.795 1.998 15.386 1.00 138.81 337 LYS B O 1
ATOM 2256 N N . ASP B 1 38 ? 28.176 3.454 14.806 1.00 139.62 338 A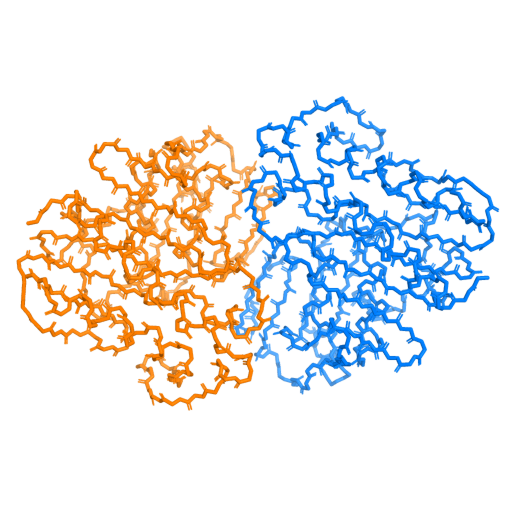SP B N 1
ATOM 2257 C CA . ASP B 1 38 ? 27.997 4.067 16.113 1.00 136.40 338 ASP B CA 1
ATOM 2258 C C . ASP B 1 38 ? 27.622 3.067 17.198 1.00 137.02 338 ASP B C 1
ATOM 2259 O O . ASP B 1 38 ? 27.666 3.392 18.387 1.00 134.01 338 ASP B O 1
ATOM 2264 N N . GLY B 1 39 ? 27.247 1.849 16.818 1.00 138.29 339 GLY B N 1
ATOM 2265 C CA . GLY B 1 39 ? 26.924 0.826 17.793 1.00 139.52 339 GLY B CA 1
ATOM 2266 C C . GLY B 1 39 ? 25.593 0.143 17.570 1.00 140.47 339 GLY B C 1
ATOM 2267 O O . GLY B 1 39 ? 24.584 0.510 18.176 1.00 139.31 339 GLY B O 1
ATOM 2268 N N . THR B 1 40 ? 25.576 -0.868 16.702 1.00 140.25 340 THR B N 1
ATOM 2269 C CA . THR B 1 40 ? 24.355 -1.607 16.413 1.00 138.58 340 THR B CA 1
ATOM 2270 C C . THR B 1 40 ? 24.620 -2.746 15.432 1.00 135.94 340 THR B C 1
ATOM 2271 O O . THR B 1 40 ? 25.493 -2.639 14.570 1.00 128.09 340 THR B O 1
ATOM 2275 N N . PRO B 1 41 ? 23.868 -3.827 15.572 1.00 133.82 341 PRO B N 1
ATOM 2276 C CA . PRO B 1 41 ? 23.914 -4.946 14.625 1.00 130.76 341 PRO B CA 1
ATOM 2277 C C . PRO B 1 41 ? 22.805 -4.830 13.585 1.00 125.72 341 PRO B C 1
ATOM 2278 O O . PRO B 1 41 ? 21.622 -4.881 13.928 1.00 129.18 341 PRO B O 1
ATOM 2282 N N . THR B 1 42 ? 23.184 -4.666 12.323 1.00 118.86 342 THR B N 1
ATOM 2283 C CA . THR B 1 42 ? 22.232 -4.515 11.231 1.00 111.40 342 THR B CA 1
ATOM 2284 C C . THR B 1 42 ? 21.155 -5.595 11.265 1.00 103.96 342 THR B C 1
ATOM 2285 O O . THR B 1 42 ? 21.358 -6.695 10.751 1.00 117.73 342 THR B O 1
ATOM 2289 N N . LYS B 1 43 ? 20.008 -5.285 11.863 1.00 91.02 343 LYS B N 1
ATOM 2290 C CA . LYS B 1 43 ? 18.907 -6.241 11.929 1.00 76.09 343 LYS B CA 1
ATOM 2291 C C . LYS B 1 43 ? 18.508 -6.725 10.542 1.00 64.28 343 LYS B C 1
ATOM 2292 O O . LYS B 1 43 ? 19.008 -6.241 9.527 1.00 73.45 343 LYS B O 1
ATOM 2298 N N . ALA B 1 44 ? 17.591 -7.689 10.497 1.00 56.21 344 ALA B N 1
ATOM 2299 C CA . ALA B 1 44 ? 17.131 -8.193 9.207 1.00 47.74 344 ALA B CA 1
ATOM 2300 C C . ALA B 1 44 ? 16.323 -7.125 8.474 1.00 42.63 344 ALA B C 1
ATOM 2301 O O . ALA B 1 44 ? 16.447 -6.966 7.258 1.00 39.05 344 ALA B O 1
ATOM 2303 N N . ALA B 1 45 ? 15.508 -6.393 9.225 1.00 41.07 345 ALA B N 1
ATOM 2304 C CA . ALA B 1 45 ? 14.638 -5.373 8.644 1.00 42.12 345 ALA B CA 1
ATOM 2305 C C . ALA B 1 45 ? 15.399 -4.322 7.850 1.00 40.98 345 ALA B C 1
ATOM 2306 O O . ALA B 1 45 ? 15.084 -4.052 6.687 1.00 36.25 345 ALA B O 1
ATOM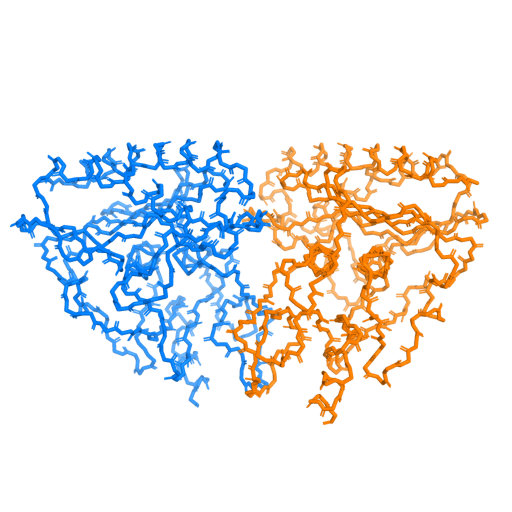 2308 N N . ASP B 1 46 ? 16.408 -3.706 8.462 1.00 36.48 346 ASP B N 1
ATOM 2309 C CA . ASP B 1 46 ? 17.177 -2.663 7.804 1.00 37.98 346 ASP B CA 1
ATOM 2310 C C . ASP B 1 46 ? 17.863 -3.151 6.536 1.00 33.87 346 ASP B C 1
ATOM 2311 O O . ASP B 1 46 ? 17.910 -2.426 5.539 1.00 37.23 346 ASP B O 1
ATOM 2316 N N . ARG B 1 47 ? 18.427 -4.357 6.516 1.00 29.99 347 ARG B N 1
ATOM 2317 C CA . ARG B 1 47 ? 19.113 -4.721 5.269 1.00 39.01 347 ARG B CA 1
ATOM 2318 C C . ARG B 1 47 ? 18.128 -5.029 4.149 1.00 42.57 347 ARG B C 1
ATOM 2319 O O . ARG B 1 47 ? 18.429 -4.777 2.980 1.00 43.98 347 ARG B O 1
ATOM 2327 N N . VAL B 1 48 ? 16.955 -5.557 4.490 1.00 44.55 348 VAL B N 1
ATOM 2328 C CA . VAL B 1 48 ? 15.959 -5.911 3.481 1.00 32.89 348 VAL B CA 1
ATOM 2329 C C . VAL B 1 48 ? 15.326 -4.656 2.903 1.00 34.23 348 VAL B C 1
ATOM 2330 O O . VAL B 1 48 ? 14.966 -4.591 1.729 1.00 49.50 348 VAL B O 1
ATOM 2334 N N . ALA B 1 49 ? 15.204 -3.638 3.747 1.00 30.15 349 ALA B N 1
ATOM 2335 C CA . ALA B 1 49 ? 14.732 -2.327 3.312 1.00 30.66 349 ALA B CA 1
ATOM 2336 C C . ALA B 1 49 ? 15.794 -1.634 2.469 1.00 35.89 349 ALA B C 1
ATOM 2337 O O . ALA B 1 49 ? 15.555 -1.108 1.374 1.00 32.08 349 ALA B O 1
ATOM 2339 N N . GLU B 1 50 ? 17.034 -1.630 2.965 1.00 35.50 350 GLU B N 1
ATOM 2340 C CA . GLU B 1 50 ? 18.105 -1.034 2.168 1.00 44.70 350 GLU B CA 1
ATOM 2341 C C . GLU B 1 50 ? 18.229 -1.691 0.797 1.00 46.41 350 GLU B C 1
ATOM 2342 O O . GLU B 1 50 ? 18.350 -1.016 -0.229 1.00 38.49 350 GLU B O 1
ATOM 2348 N N . ASP B 1 51 ? 18.193 -3.019 0.747 1.00 49.18 351 ASP B N 1
ATOM 2349 C CA . ASP B 1 51 ? 18.306 -3.698 -0.543 1.00 57.14 351 ASP B CA 1
ATOM 2350 C C . ASP B 1 51 ? 17.268 -3.231 -1.555 1.00 52.62 351 ASP B C 1
ATOM 2351 O O . ASP B 1 51 ? 17.544 -3.087 -2.750 1.00 45.54 351 ASP B O 1
ATOM 2356 N N . ALA B 1 52 ? 16.035 -2.991 -1.111 1.00 44.79 352 ALA B N 1
ATOM 2357 C CA . ALA B 1 52 ? 15.009 -2.608 -2.079 1.00 32.74 352 ALA B CA 1
ATOM 2358 C C . ALA B 1 52 ? 15.295 -1.231 -2.658 1.00 33.21 352 ALA B C 1
ATOM 2359 O O . ALA B 1 52 ? 15.251 -1.010 -3.868 1.00 53.00 352 ALA B O 1
ATOM 2361 N N . ALA B 1 53 ? 15.601 -0.279 -1.784 1.00 25.16 353 ALA B N 1
ATOM 2362 C CA . ALA B 1 53 ? 15.758 1.113 -2.169 1.00 21.69 353 ALA B CA 1
ATOM 2363 C C . ALA B 1 53 ? 16.947 1.380 -3.083 1.00 28.31 353 ALA B C 1
ATOM 2364 O O . ALA B 1 53 ? 16.838 2.185 -4.007 1.00 36.19 353 ALA B O 1
ATOM 2366 N N . LEU B 1 54 ? 18.071 0.726 -2.826 1.00 32.87 354 LEU B N 1
ATOM 2367 C CA . LEU B 1 54 ? 19.335 1.001 -3.496 1.00 40.48 354 LEU B CA 1
ATOM 2368 C C . LEU B 1 54 ? 19.313 0.592 -4.964 1.00 47.22 354 LEU B C 1
ATOM 2369 O O . LEU B 1 54 ? 19.806 1.319 -5.828 1.00 50.35 354 LEU B O 1
ATOM 2374 N N . GLU B 1 55 ? 18.725 -0.567 -5.231 1.00 53.87 355 GLU B N 1
ATOM 2375 C CA . GLU B 1 55 ? 18.604 -1.122 -6.573 1.00 56.27 355 GLU B CA 1
ATOM 2376 C C . GLU B 1 55 ? 17.784 -0.223 -7.490 1.00 52.69 355 GLU B C 1
ATOM 2377 O O . GLU B 1 55 ? 17.844 -0.347 -8.714 1.00 67.40 355 GLU B O 1
ATOM 2383 N N . ILE B 1 56 ? 17.016 0.672 -6.883 1.00 41.33 356 ILE B N 1
ATOM 2384 C CA . ILE B 1 56 ? 16.146 1.595 -7.605 1.00 44.14 356 ILE B CA 1
ATOM 2385 C C . ILE B 1 56 ? 16.837 2.942 -7.740 1.00 48.44 356 ILE B C 1
ATOM 2386 O O . ILE B 1 56 ? 16.601 3.745 -8.638 1.00 48.93 356 ILE B O 1
ATOM 2391 N N . LEU B 1 57 ? 17.738 3.172 -6.792 1.00 43.88 357 LEU B N 1
ATOM 2392 C CA . LEU B 1 57 ? 18.534 4.386 -6.749 1.00 42.70 357 LEU B CA 1
ATOM 2393 C C . LEU B 1 57 ? 19.754 4.283 -7.657 1.00 35.59 357 LEU B C 1
ATOM 2394 O O . LEU B 1 57 ? 20.190 5.275 -8.236 1.00 35.09 357 LEU B O 1
ATOM 2399 N N . ARG B 1 58 ? 20.285 3.072 -7.765 1.00 33.52 358 ARG B N 1
ATOM 2400 C CA . ARG B 1 58 ? 21.480 2.768 -8.545 1.00 53.59 358 ARG B CA 1
ATOM 2401 C C . ARG B 1 58 ? 21.272 2.985 -10.041 1.00 61.73 358 ARG B C 1
ATOM 2402 O O . ARG B 1 58 ? 22.227 2.955 -10.828 1.00 61.86 358 ARG B O 1
ATOM 2410 N N . LYS B 1 59 ? 20.026 3.210 -10.443 1.00 58.51 359 LYS B N 1
ATOM 2411 C CA . LYS B 1 59 ? 19.642 3.335 -11.842 1.00 57.75 359 LYS B CA 1
ATOM 2412 C C . LYS B 1 59 ? 19.395 4.785 -12.234 1.00 61.57 359 LYS B C 1
ATOM 2413 O O . LYS B 1 59 ? 18.887 5.064 -13.322 1.00 80.05 359 LYS B O 1
ATOM 2419 N N . GLU B 1 60 ? 19.757 5.714 -11.353 1.00 56.82 360 GLU B N 1
ATOM 2420 C CA . GLU B 1 60 ? 19.618 7.139 -11.661 1.00 54.32 360 GLU B CA 1
ATOM 2421 C C . GLU B 1 60 ? 20.939 7.863 -11.445 1.00 54.07 360 GLU B C 1
ATOM 2422 O O . GLU B 1 60 ? 21.860 7.355 -10.801 1.00 46.93 360 GLU B O 1
ATOM 2428 N N . ARG B 1 61 ? 21.070 9.068 -11.992 1.00 57.39 361 ARG B N 1
ATOM 2429 C CA . ARG B 1 61 ? 22.343 9.782 -11.909 1.00 60.17 361 ARG B CA 1
ATOM 2430 C C . ARG B 1 61 ? 22.518 10.452 -10.555 1.00 58.87 361 ARG B C 1
ATOM 2431 O O . ARG B 1 61 ? 22.653 11.676 -10.462 1.00 60.23 361 ARG B O 1
ATOM 2439 N N . VAL B 1 62 ? 22.521 9.657 -9.484 1.00 61.16 362 VAL B N 1
ATOM 2440 C CA . VAL B 1 62 ? 22.594 10.256 -8.156 1.00 54.84 362 VAL B CA 1
ATOM 2441 C C . VAL B 1 62 ? 23.660 9.635 -7.262 1.00 46.90 362 VAL B C 1
ATOM 2442 O O . VAL B 1 62 ? 24.110 8.513 -7.460 1.00 37.86 362 VAL B O 1
ATOM 2446 N N . THR B 1 63 ? 24.043 10.409 -6.251 1.00 42.37 363 THR B N 1
ATOM 2447 C CA . THR B 1 63 ? 24.941 9.953 -5.200 1.00 45.46 363 THR B CA 1
ATOM 2448 C C . THR B 1 63 ? 24.118 9.713 -3.931 1.00 33.62 363 THR B C 1
ATOM 2449 O O . THR B 1 63 ? 23.433 10.627 -3.481 1.00 51.78 363 THR B O 1
ATOM 2453 N N . VAL B 1 64 ? 24.199 8.502 -3.409 1.00 38.40 364 VAL B N 1
ATOM 2454 C CA . VAL B 1 64 ? 23.375 8.014 -2.315 1.00 41.01 364 VAL B CA 1
ATOM 2455 C C . VAL B 1 64 ? 24.157 7.814 -1.028 1.00 45.13 364 VAL B C 1
ATOM 2456 O O . VAL B 1 64 ? 25.182 7.135 -1.008 1.00 43.90 364 VAL B O 1
ATOM 2460 N N . VAL B 1 65 ? 23.663 8.411 0.055 1.00 44.83 365 VAL B N 1
ATOM 2461 C CA . VAL B 1 65 ? 24.317 8.261 1.353 1.00 43.41 365 VAL B CA 1
ATOM 2462 C C . VAL B 1 65 ? 23.317 7.748 2.392 1.00 40.03 365 VAL B C 1
ATOM 2463 O O . VAL B 1 65 ? 22.235 8.333 2.507 1.00 27.08 365 VAL B O 1
ATOM 2467 N N . THR B 1 66 ? 23.703 6.686 3.084 1.00 33.21 366 THR B N 1
ATOM 2468 C CA . THR B 1 66 ? 22.950 6.027 4.125 1.00 31.16 366 THR B CA 1
ATOM 2469 C C . THR B 1 66 ? 23.831 5.661 5.322 1.00 29.91 366 THR B C 1
ATOM 2470 O O . THR B 1 66 ? 25.043 5.520 5.189 1.00 33.49 366 THR B O 1
ATOM 2474 N N . GLU B 1 67 ? 23.207 5.497 6.487 1.00 24.50 367 GLU B N 1
ATOM 2475 C CA . GLU B 1 67 ? 24.004 5.163 7.664 1.00 27.95 367 GLU B CA 1
ATOM 2476 C C . GLU B 1 67 ? 24.800 3.873 7.433 1.00 34.38 367 GLU B C 1
ATOM 2477 O O . GLU B 1 67 ? 26.015 3.887 7.632 1.00 45.35 367 GLU B O 1
ATOM 2483 N N . GLU B 1 68 ? 24.079 2.847 7.034 1.00 38.49 368 GLU B N 1
ATOM 2484 C CA . GLU B 1 68 ? 24.560 1.516 6.710 1.00 48.52 368 GLU B CA 1
ATOM 2485 C C . GLU B 1 68 ? 25.657 1.551 5.650 1.00 52.15 368 GLU B C 1
ATOM 2486 O O . GLU B 1 68 ? 26.842 1.432 5.948 1.00 56.19 368 GLU B O 1
ATOM 2492 N N . SER B 1 69 ? 25.239 1.707 4.400 1.00 54.72 369 SER B N 1
ATOM 2493 C CA . SER B 1 69 ? 26.138 1.656 3.254 1.00 53.87 369 SER B CA 1
ATOM 2494 C C . SER B 1 69 ? 27.080 2.851 3.232 1.00 62.88 369 SER B C 1
ATOM 2495 O O . SER B 1 69 ? 28.141 2.826 2.601 1.00 75.83 369 SER B O 1
ATOM 2498 N N . GLY B 1 70 ? 26.697 3.918 3.928 1.00 64.23 370 GLY B N 1
ATOM 2499 C CA . GLY B 1 70 ? 27.542 5.095 4.006 1.00 67.19 370 GLY B CA 1
ATOM 2500 C C . GLY B 1 70 ? 27.495 5.949 2.755 1.00 65.96 370 GLY B C 1
ATOM 2501 O O . GLY B 1 70 ? 26.526 6.670 2.511 1.00 60.63 370 GLY B O 1
ATOM 2502 N N . VAL B 1 71 ? 28.554 5.877 1.953 1.00 66.42 371 VAL B N 1
ATOM 2503 C CA . VAL B 1 71 ? 28.667 6.666 0.737 1.00 63.64 371 VAL B CA 1
ATOM 2504 C C . VAL B 1 71 ? 29.238 5.835 -0.409 1.00 63.94 371 VAL B C 1
ATOM 2505 O O . VAL B 1 71 ? 30.039 4.938 -0.156 1.00 62.94 371 VAL B O 1
ATOM 2509 N N . LEU B 1 72 ? 28.833 6.146 -1.629 1.00 73.72 372 LEU B N 1
ATOM 2510 C CA . LEU B 1 72 ? 29.397 5.598 -2.847 1.00 81.14 372 LEU B CA 1
ATOM 2511 C C . LEU B 1 72 ? 28.521 5.906 -4.067 1.00 81.93 372 LEU B C 1
ATOM 2512 O O . LEU B 1 72 ? 27.396 6.383 -3.938 1.00 76.55 372 LEU B O 1
ATOM 2517 N N . GLY B 1 73 ? 29.090 5.617 -5.230 1.00 79.90 373 GLY B N 1
ATOM 2518 C CA . GLY B 1 73 ? 28.478 5.888 -6.517 1.00 77.85 373 GLY B CA 1
ATOM 2519 C C . GLY B 1 73 ? 28.846 7.282 -6.993 1.00 77.59 373 GLY B C 1
ATOM 2520 O O . GLY B 1 73 ? 29.735 7.916 -6.423 1.00 89.46 373 GLY B O 1
ATOM 2521 N N . GLU B 1 74 ? 28.162 7.769 -8.023 1.00 74.26 374 GLU B N 1
ATOM 2522 C CA . GLU B 1 74 ? 28.406 9.129 -8.493 1.00 70.50 374 GLU B CA 1
ATOM 2523 C C . GLU B 1 74 ? 27.156 9.684 -9.169 1.00 64.03 374 GLU B C 1
ATOM 2524 O O . GLU B 1 74 ? 26.467 9.004 -9.923 1.00 53.07 374 GLU B O 1
ATOM 2530 N N . GLY B 1 75 ? 26.880 10.944 -8.865 1.00 64.38 375 GLY B N 1
ATOM 2531 C CA . GLY B 1 75 ? 25.730 11.659 -9.382 1.00 61.05 375 GLY B CA 1
ATOM 2532 C C . GLY B 1 75 ? 25.780 13.113 -8.946 1.00 59.51 375 GLY B C 1
ATOM 2533 O O . GLY B 1 75 ? 26.206 13.418 -7.832 1.00 65.98 375 GLY B O 1
ATOM 2534 N N . ASP B 1 76 ? 25.342 14.010 -9.819 1.00 51.99 376 ASP B N 1
ATOM 2535 C CA . ASP B 1 76 ? 25.319 15.438 -9.520 1.00 47.00 376 ASP B CA 1
ATOM 2536 C C . ASP B 1 76 ? 24.183 15.767 -8.559 1.00 46.41 376 ASP B C 1
ATOM 2537 O O . ASP B 1 76 ? 24.081 16.880 -8.045 1.00 56.72 376 ASP B O 1
ATOM 2542 N N . VAL B 1 77 ? 23.354 14.761 -8.341 1.00 46.04 377 VAL B N 1
ATOM 2543 C CA . VAL B 1 77 ? 22.237 14.739 -7.420 1.00 47.11 377 VAL B CA 1
ATOM 2544 C C . VAL B 1 77 ? 22.558 13.860 -6.215 1.00 42.51 377 VAL B C 1
ATOM 2545 O O . VAL B 1 77 ? 22.797 12.658 -6.350 1.00 47.23 377 VAL B O 1
ATOM 2549 N N . PHE B 1 78 ? 22.557 14.473 -5.034 1.00 47.09 378 PHE B N 1
ATOM 2550 C CA . PHE B 1 78 ? 22.796 13.720 -3.806 1.00 38.20 378 PHE B CA 1
ATOM 2551 C C . PHE B 1 78 ? 21.466 13.371 -3.136 1.00 33.65 378 PHE B C 1
ATOM 2552 O O . PHE B 1 78 ? 20.522 14.157 -3.155 1.00 28.31 378 PHE B O 1
ATOM 2560 N N . VAL B 1 79 ? 21.416 12.188 -2.550 1.00 28.67 379 VAL B N 1
ATOM 2561 C CA . VAL B 1 79 ? 20.254 11.666 -1.859 1.00 29.27 379 VAL B CA 1
ATOM 2562 C C . VAL B 1 79 ? 20.628 11.109 -0.485 1.00 27.31 379 VAL B C 1
ATOM 2563 O O . VAL B 1 79 ? 21.280 10.072 -0.408 1.00 40.59 379 VAL B O 1
ATOM 2567 N N . ALA B 1 80 ? 20.197 11.801 0.558 1.00 32.48 380 ALA B N 1
ATOM 2568 C CA . ALA B 1 80 ? 20.338 11.325 1.934 1.00 27.72 380 ALA B CA 1
ATOM 2569 C C . ALA B 1 80 ? 19.148 10.420 2.253 1.00 27.20 380 ALA B C 1
ATOM 2570 O O . ALA B 1 80 ? 18.016 10.895 2.352 1.00 26.53 380 ALA B O 1
ATOM 2572 N N . LEU B 1 81 ? 19.415 9.124 2.382 1.00 31.45 381 LEU B N 1
ATOM 2573 C CA . LEU B 1 81 ? 18.354 8.149 2.555 1.00 28.88 381 LEU B CA 1
ATOM 2574 C C . LEU B 1 81 ? 18.501 7.292 3.809 1.00 24.68 381 LEU B C 1
ATOM 2575 O O . LEU B 1 81 ? 19.594 6.912 4.206 1.00 21.03 381 LEU B O 1
ATOM 2580 N N . ASP B 1 82 ? 17.345 6.994 4.390 1.00 20.84 382 ASP B N 1
ATOM 2581 C CA . ASP B 1 82 ? 17.133 6.020 5.434 1.00 22.08 382 ASP B CA 1
ATOM 2582 C C . ASP B 1 82 ? 15.961 5.130 5.000 1.00 25.79 382 ASP B C 1
ATOM 2583 O O . ASP B 1 82 ? 14.818 5.579 5.011 1.00 33.04 382 ASP B O 1
ATOM 2588 N N . PRO B 1 83 ? 16.327 3.918 4.600 1.00 21.70 383 PRO B N 1
ATOM 2589 C CA . PRO B 1 83 ? 15.408 2.891 4.121 1.00 24.04 383 PRO B CA 1
ATOM 2590 C C . PRO B 1 83 ? 14.376 2.478 5.165 1.00 26.69 383 PRO B C 1
ATOM 2591 O O . PRO B 1 83 ? 13.326 1.915 4.839 1.00 22.60 383 PRO B O 1
ATOM 2595 N N . LEU B 1 84 ? 14.697 2.766 6.430 1.00 25.44 384 LEU B N 1
ATOM 2596 C CA . LEU B 1 84 ? 13.739 2.406 7.483 1.00 29.01 384 LEU B CA 1
ATOM 2597 C C . LEU B 1 84 ? 14.048 3.148 8.781 1.00 21.87 384 LEU B C 1
ATOM 2598 O O . LEU B 1 84 ? 14.823 2.653 9.592 1.00 23.73 384 LEU B O 1
ATOM 2603 N N . ASP B 1 85 ? 13.463 4.323 8.939 1.00 25.98 385 ASP B N 1
ATOM 2604 C CA . ASP B 1 85 ? 13.555 5.097 10.168 1.00 23.31 385 ASP B CA 1
ATOM 2605 C C . ASP B 1 85 ? 12.463 4.601 11.118 1.00 28.69 385 ASP B C 1
ATOM 2606 O O . ASP B 1 85 ? 11.273 4.724 10.809 1.00 24.33 385 ASP B O 1
ATOM 2611 N N . GLY B 1 86 ? 12.887 4.031 12.235 1.00 25.49 386 GLY B N 1
ATOM 2612 C CA . GLY B 1 86 ? 11.947 3.433 13.176 1.00 28.37 386 GLY B CA 1
ATOM 2613 C C . GLY B 1 86 ? 12.037 1.925 13.194 1.00 24.22 386 GLY B C 1
ATOM 2614 O O . GLY B 1 86 ? 11.038 1.231 13.379 1.00 16.13 386 GLY B O 1
ATOM 2615 N N . THR B 1 87 ? 13.230 1.357 13.002 1.00 18.68 387 THR B N 1
ATOM 2616 C CA . THR B 1 87 ? 13.371 -0.094 13.007 1.00 20.77 387 THR B CA 1
ATOM 2617 C C . THR B 1 87 ? 12.894 -0.769 14.290 1.00 23.26 387 THR B C 1
ATOM 2618 O O . THR B 1 87 ? 12.358 -1.876 14.264 1.00 25.40 387 THR B O 1
ATOM 2622 N N . PHE B 1 88 ? 13.105 -0.121 15.428 1.00 28.74 388 PHE B N 1
ATOM 2623 C CA . PHE B 1 88 ? 12.621 -0.679 16.698 1.00 18.17 388 PHE B CA 1
ATOM 2624 C C . PHE B 1 88 ? 11.109 -0.837 16.676 1.00 14.89 388 PHE B C 1
ATOM 2625 O O . PHE B 1 88 ? 10.537 -1.851 17.098 1.00 21.50 388 PHE B O 1
ATOM 2633 N N . ASN B 1 89 ? 10.413 0.182 16.185 1.00 15.02 389 ASN B N 1
ATOM 2634 C CA . ASN B 1 89 ? 8.965 0.135 16.044 1.00 17.25 389 ASN B CA 1
ATOM 2635 C C . ASN B 1 89 ? 8.548 -0.956 15.062 1.00 20.18 389 ASN B C 1
ATOM 2636 O O . ASN B 1 89 ? 7.624 -1.731 15.311 1.00 21.70 389 ASN B O 1
ATOM 2641 N N . ALA B 1 90 ? 9.234 -1.032 13.921 1.00 20.38 390 ALA B N 1
ATOM 2642 C CA . ALA B 1 90 ? 8.864 -2.041 12.924 1.00 21.70 390 ALA B CA 1
ATOM 2643 C C . ALA B 1 90 ? 9.024 -3.457 13.443 1.00 22.89 390 ALA B C 1
ATOM 2644 O O . ALA B 1 90 ? 8.174 -4.323 13.223 1.00 21.13 390 ALA B O 1
ATOM 2646 N N . THR B 1 91 ? 10.105 -3.739 14.163 1.00 22.30 391 THR B N 1
ATOM 2647 C CA . THR B 1 91 ? 10.282 -5.097 14.670 1.00 20.31 391 THR B CA 1
ATOM 2648 C C . THR B 1 91 ? 9.326 -5.456 15.803 1.00 23.19 391 THR B C 1
ATOM 2649 O O . THR B 1 91 ? 9.324 -6.600 16.262 1.00 35.83 391 THR B O 1
ATOM 2653 N N . ARG B 1 92 ? 8.500 -4.535 16.293 1.00 29.05 392 ARG B N 1
ATOM 2654 C CA . ARG B 1 92 ? 7.552 -4.885 17.349 1.00 25.03 392 ARG B CA 1
ATOM 2655 C C . ARG B 1 92 ? 6.101 -4.607 16.975 1.00 22.92 392 ARG B C 1
ATOM 2656 O O . ARG B 1 92 ? 5.252 -4.609 17.872 1.00 23.06 392 ARG B O 1
ATOM 2664 N N . GLY B 1 93 ? 5.772 -4.363 15.715 1.00 18.94 393 GLY B N 1
ATOM 2665 C CA . GLY B 1 93 ? 4.429 -4.076 15.259 1.00 19.47 393 GLY B CA 1
ATOM 2666 C C . GLY B 1 93 ? 3.850 -2.751 15.705 1.00 27.13 393 GLY B C 1
ATOM 2667 O O . GLY B 1 93 ? 2.631 -2.587 15.832 1.00 22.56 393 GLY B O 1
ATOM 2668 N N . ILE B 1 94 ? 4.691 -1.754 15.962 1.00 24.99 394 ILE B N 1
ATOM 2669 C CA . ILE B 1 94 ? 4.211 -0.409 16.304 1.00 17.75 394 ILE B CA 1
ATOM 2670 C C . ILE B 1 94 ? 4.250 0.449 15.051 1.00 20.66 394 ILE B C 1
ATOM 2671 O O . ILE B 1 94 ? 5.335 0.675 14.508 1.00 16.13 394 ILE B O 1
ATOM 2676 N N . PRO B 1 95 ? 3.082 0.891 14.591 1.00 22.18 395 PRO B N 1
ATOM 2677 C CA . PRO B 1 95 ? 2.894 1.449 13.258 1.00 21.82 395 PRO B CA 1
ATOM 2678 C C . PRO B 1 95 ? 3.422 2.856 13.017 1.00 28.71 395 PRO B C 1
ATOM 2679 O O . PRO B 1 95 ? 2.810 3.670 12.318 1.00 22.30 395 PRO B O 1
ATOM 2683 N N . VAL B 1 96 ? 4.601 3.181 13.548 1.00 19.76 396 VAL B N 1
ATOM 2684 C CA . VAL B 1 96 ? 5.257 4.422 13.154 1.00 18.60 396 VAL B CA 1
ATOM 2685 C C . VAL B 1 96 ? 6.681 4.129 12.677 1.00 19.24 396 VAL B C 1
ATOM 2686 O O . VAL B 1 96 ? 7.628 4.071 13.462 1.00 18.86 396 VAL B O 1
ATOM 2690 N N . TYR B 1 97 ? 6.859 3.939 11.364 1.00 21.76 397 TYR B N 1
ATOM 2691 C CA . TYR B 1 97 ? 8.204 3.777 10.796 1.00 20.81 397 TYR B CA 1
ATOM 2692 C C . TYR B 1 97 ? 8.169 4.142 9.312 1.00 20.73 397 TYR B C 1
ATOM 2693 O O . TYR B 1 97 ? 7.149 3.997 8.636 1.00 17.68 397 TYR B O 1
ATOM 2702 N N . SER B 1 98 ? 9.270 4.665 8.776 1.00 17.44 398 SER B N 1
ATOM 2703 C CA . SER B 1 98 ? 9.168 5.231 7.432 1.00 19.60 398 SER B CA 1
ATOM 2704 C C . SER B 1 98 ? 10.461 5.094 6.637 1.00 16.42 398 SER B C 1
ATOM 2705 O O . SER B 1 98 ? 11.543 4.803 7.118 1.00 21.64 398 SER B O 1
ATOM 2708 N N . VAL B 1 99 ? 10.334 5.359 5.338 1.00 20.98 399 VAL B N 1
ATOM 2709 C CA . VAL B 1 99 ? 11.528 5.559 4.510 1.00 15.00 399 VAL B CA 1
ATOM 2710 C C . VAL B 1 99 ? 11.653 7.062 4.348 1.00 16.96 399 VAL B C 1
ATOM 2711 O O . VAL B 1 99 ? 10.630 7.743 4.174 1.00 19.94 399 VAL B O 1
ATOM 2715 N N . SER B 1 100 ? 12.847 7.628 4.440 1.00 16.49 400 SER B N 1
ATOM 2716 C CA . SER B 1 100 ? 13.010 9.064 4.254 1.00 14.40 400 SER B CA 1
ATOM 2717 C C . SER B 1 100 ? 13.969 9.307 3.075 1.00 16.69 400 SER B C 1
ATOM 2718 O O . SER B 1 100 ? 14.973 8.595 3.046 1.00 24.14 400 SER B O 1
ATOM 2721 N N . LEU B 1 101 ? 13.633 10.236 2.209 1.00 21.05 401 LEU B N 1
ATOM 2722 C CA . LEU B 1 101 ? 14.401 10.585 1.020 1.00 27.99 401 LEU B CA 1
ATOM 2723 C C . LEU B 1 101 ? 14.479 12.099 0.826 1.00 23.87 401 LEU B C 1
ATOM 2724 O O . LEU B 1 101 ? 13.423 12.723 0.707 1.00 19.93 401 LEU B O 1
ATOM 2729 N N . CYS B 1 102 ? 15.692 12.636 0.789 1.00 17.91 402 CYS B N 1
ATOM 2730 C CA . CYS B 1 102 ? 15.953 14.032 0.489 1.00 19.98 402 CYS B CA 1
ATOM 2731 C C . CYS B 1 102 ? 16.915 14.151 -0.701 1.00 29.68 402 CYS B C 1
ATOM 2732 O O . CYS B 1 102 ? 18.018 13.614 -0.660 1.00 34.92 402 CYS B O 1
ATOM 2735 N N . PHE B 1 103 ? 16.506 14.850 -1.754 1.00 29.93 403 PHE B N 1
ATOM 2736 C CA . PHE B 1 103 ? 17.373 15.031 -2.922 1.00 28.22 403 PHE B CA 1
ATOM 2737 C C . PHE B 1 103 ? 17.962 16.439 -2.946 1.00 29.07 403 PHE B C 1
ATOM 2738 O O . PHE B 1 103 ? 17.219 17.395 -2.705 1.00 24.00 403 PHE B O 1
ATOM 2746 N N . SER B 1 104 ? 19.247 16.562 -3.235 1.00 34.58 404 SER B N 1
ATOM 2747 C CA . SER B 1 104 ? 19.985 17.802 -3.327 1.00 32.22 404 SER B CA 1
ATOM 2748 C C . SER B 1 104 ? 20.892 17.848 -4.568 1.00 40.19 404 SER B C 1
ATOM 2749 O O . SER B 1 104 ? 21.372 16.807 -5.007 1.00 39.21 404 SER B O 1
ATOM 2752 N N . TYR B 1 105 ? 21.097 19.068 -5.038 1.00 53.42 405 TYR B N 1
ATOM 2753 C CA . TYR B 1 105 ? 21.946 19.396 -6.173 1.00 56.89 405 TYR B CA 1
ATOM 2754 C C . TYR B 1 105 ? 23.388 19.618 -5.734 1.00 61.55 405 TYR B C 1
ATOM 2755 O O . TYR B 1 105 ? 24.286 19.822 -6.549 1.00 59.96 405 TYR B O 1
ATOM 2764 N N . SER B 1 106 ? 23.608 19.572 -4.422 1.00 61.42 406 SER B N 1
ATOM 2765 C CA . SER B 1 106 ? 24.963 19.643 -3.881 1.00 53.08 406 SER B CA 1
ATOM 2766 C C . SER B 1 106 ? 25.117 18.660 -2.721 1.00 45.96 406 SER B C 1
ATOM 2767 O O . SER B 1 106 ? 24.343 17.713 -2.582 1.00 49.23 406 SER B O 1
ATOM 2770 N N . ASP B 1 107 ? 26.132 18.884 -1.894 1.00 39.78 407 ASP B N 1
ATOM 2771 C CA . ASP B 1 107 ? 26.430 17.976 -0.790 1.00 47.02 407 ASP B CA 1
ATOM 2772 C C . ASP B 1 107 ? 25.911 18.518 0.541 1.00 41.50 407 ASP B C 1
ATOM 2773 O O . ASP B 1 107 ? 26.163 17.953 1.602 1.00 43.76 407 ASP B O 1
ATOM 2778 N N . LYS B 1 108 ? 25.197 19.626 0.444 1.00 41.29 408 LYS B N 1
ATOM 2779 C CA . LYS B 1 108 ? 24.614 20.364 1.544 1.00 44.29 408 LYS B CA 1
ATOM 2780 C C . LYS B 1 108 ? 23.091 20.419 1.402 1.00 42.57 408 LYS B C 1
ATOM 2781 O O . LYS B 1 108 ? 22.569 20.337 0.289 1.00 39.31 408 LYS B O 1
ATOM 2787 N N . LEU B 1 109 ? 22.435 20.554 2.541 1.00 37.14 409 LEU B N 1
ATOM 2788 C CA . LEU B 1 109 ? 20.987 20.566 2.667 1.00 35.64 409 LEU B CA 1
ATOM 2789 C C . LEU B 1 109 ? 20.391 21.771 1.955 1.00 37.87 409 LEU B C 1
ATOM 2790 O O . LEU B 1 109 ? 19.261 21.785 1.478 1.00 32.49 409 LEU B O 1
ATOM 2795 N N . LYS B 1 110 ? 21.195 22.828 1.914 1.00 43.36 410 LYS B N 1
ATOM 2796 C CA . LYS B 1 110 ? 20.776 24.123 1.408 1.00 40.52 410 LYS B CA 1
ATOM 2797 C C . LYS B 1 110 ? 20.214 23.999 0.000 1.00 37.66 410 LYS B C 1
ATOM 2798 O O . LYS B 1 110 ? 19.265 24.695 -0.360 1.00 41.92 410 LYS B O 1
ATOM 2804 N N . ASP B 1 111 ? 20.795 23.102 -0.800 1.00 37.82 411 ASP B N 1
ATOM 2805 C CA . ASP B 1 111 ? 20.282 22.964 -2.164 1.00 40.65 411 ASP B CA 1
ATOM 2806 C C . ASP B 1 111 ? 19.466 21.702 -2.378 1.00 46.09 411 ASP B C 1
ATOM 2807 O O . ASP B 1 111 ? 19.591 21.028 -3.408 1.00 40.66 411 ASP B O 1
ATOM 2812 N N . ALA B 1 112 ? 18.600 21.344 -1.426 1.00 38.50 412 ALA B N 1
ATOM 2813 C CA . ALA B 1 112 ? 17.716 20.199 -1.619 1.00 36.19 412 ALA B CA 1
ATOM 2814 C C . ALA B 1 112 ? 16.464 20.587 -2.399 1.00 39.76 412 ALA B C 1
ATOM 2815 O O . ALA B 1 112 ? 15.831 21.618 -2.143 1.00 36.40 412 ALA B O 1
ATOM 2817 N N . PHE B 1 113 ? 16.076 19.766 -3.372 1.00 46.44 413 PHE B N 1
ATOM 2818 C CA . PHE B 1 113 ? 14.937 20.113 -4.219 1.00 42.99 413 PHE B CA 1
ATOM 2819 C C . PHE B 1 113 ? 13.754 19.169 -4.056 1.00 41.06 413 PHE B C 1
ATOM 2820 O O . PHE B 1 113 ? 12.747 19.300 -4.760 1.00 44.77 413 PHE B O 1
ATOM 2828 N N . PHE B 1 114 ? 13.831 18.204 -3.142 1.00 37.72 414 PHE B N 1
ATOM 2829 C CA . PHE B 1 114 ? 12.684 17.316 -2.948 1.00 30.76 414 PHE B CA 1
ATOM 2830 C C . PHE B 1 114 ? 12.790 16.561 -1.628 1.00 30.66 414 PHE B C 1
ATOM 2831 O O . PHE B 1 114 ? 13.883 16.142 -1.251 1.00 29.79 414 PHE B O 1
ATOM 2839 N N . GLY B 1 115 ? 11.666 16.382 -0.941 1.00 30.93 415 GLY B N 1
ATOM 2840 C CA . GLY B 1 115 ? 11.693 15.609 0.299 1.00 32.31 415 GLY B CA 1
ATOM 2841 C C . GLY B 1 115 ? 10.588 14.573 0.334 1.00 30.17 415 GLY B C 1
ATOM 2842 O O . GLY B 1 115 ? 9.482 14.839 -0.152 1.00 26.22 415 GLY B O 1
ATOM 2843 N N . TYR B 1 116 ? 10.863 13.398 0.909 1.00 22.67 416 TYR B N 1
ATOM 2844 C CA . TYR B 1 116 ? 9.854 12.338 0.864 1.00 21.22 416 TYR B CA 1
ATOM 2845 C C . TYR B 1 116 ? 9.883 11.461 2.115 1.00 23.42 416 TYR B C 1
ATOM 2846 O O . TYR B 1 116 ? 10.933 10.931 2.473 1.00 23.10 416 TYR B O 1
ATOM 2855 N N . VAL B 1 117 ? 8.748 11.302 2.788 1.00 15.55 417 VAL B N 1
ATOM 2856 C CA . VAL B 1 117 ? 8.675 10.424 3.962 1.00 21.60 417 VAL B CA 1
ATOM 2857 C C . VAL B 1 117 ? 7.372 9.633 3.869 1.00 21.86 417 VAL B C 1
ATOM 2858 O O . VAL B 1 117 ? 6.301 10.233 3.758 1.00 20.96 417 VAL B O 1
ATOM 2862 N N . TYR B 1 118 ? 7.522 8.316 3.891 1.00 21.26 418 TYR B N 1
ATOM 2863 C CA . TYR B 1 118 ? 6.395 7.411 3.698 1.00 21.73 418 TYR B CA 1
ATOM 2864 C C . TYR B 1 118 ? 6.264 6.455 4.872 1.00 23.90 418 TYR B C 1
ATOM 2865 O O . TYR B 1 118 ? 7.183 5.698 5.189 1.00 18.36 418 TYR B O 1
ATOM 2874 N N . ASN B 1 119 ? 5.096 6.506 5.512 1.00 28.65 419 ASN B N 1
ATOM 2875 C CA . ASN B 1 119 ? 4.863 5.618 6.651 1.00 24.65 419 ASN B CA 1
ATOM 2876 C C . ASN B 1 119 ? 4.608 4.200 6.156 1.00 22.32 419 ASN B C 1
ATOM 2877 O O . ASN B 1 119 ? 3.538 3.949 5.608 1.00 25.09 419 ASN B O 1
ATOM 2882 N N . LEU B 1 120 ? 5.559 3.285 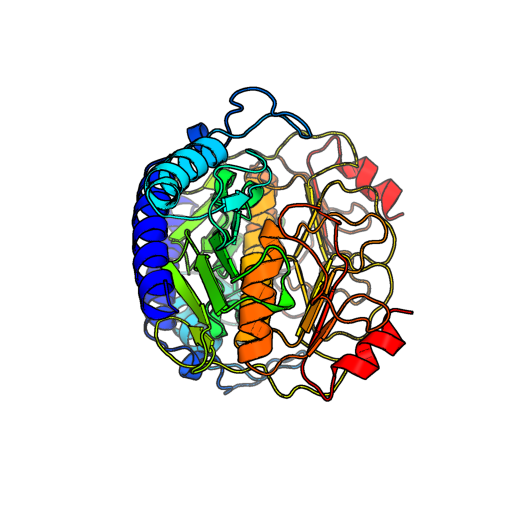6.342 1.00 27.20 420 LEU B N 1
ATOM 2883 C CA . LEU B 1 120 ? 5.504 1.944 5.767 1.00 29.48 420 LEU B CA 1
ATOM 2884 C C . LEU B 1 120 ? 4.543 1.017 6.500 1.00 32.50 420 LEU B C 1
ATOM 2885 O O . LEU B 1 120 ? 4.340 -0.135 6.108 1.00 33.73 420 LEU B O 1
ATOM 2890 N N . ALA B 1 121 ? 3.944 1.526 7.564 1.00 27.62 421 ALA B N 1
ATOM 2891 C CA . ALA B 1 121 ? 2.918 0.825 8.314 1.00 29.01 421 ALA B CA 1
ATOM 2892 C C . ALA B 1 121 ? 1.517 1.236 7.870 1.00 36.40 421 ALA B C 1
ATOM 2893 O O . ALA B 1 121 ? 0.654 0.377 7.670 1.00 43.25 421 ALA B O 1
ATOM 2895 N N . THR B 1 122 ? 1.276 2.534 7.710 1.00 25.44 422 THR B N 1
ATOM 2896 C CA . THR B 1 122 ? -0.037 3.030 7.304 1.00 31.34 422 THR B CA 1
ATOM 2897 C C . THR B 1 122 ? -0.163 3.452 5.851 1.00 22.78 422 THR B C 1
ATOM 2898 O O . THR B 1 122 ? -1.265 3.588 5.303 1.00 20.23 422 THR B O 1
ATOM 2902 N N . GLY B 1 123 ? 0.938 3.715 5.152 1.00 32.28 423 GLY B N 1
ATOM 2903 C CA . GLY B 1 123 ? 0.798 4.196 3.777 1.00 29.55 423 GLY B CA 1
ATOM 2904 C C . GLY B 1 123 ? 0.661 5.695 3.691 1.00 24.99 423 GLY B C 1
ATOM 2905 O O . GLY B 1 123 ? 0.396 6.267 2.628 1.00 22.29 423 GLY B O 1
ATOM 2906 N N . ASP B 1 124 ? 0.844 6.430 4.793 1.00 21.54 424 ASP B N 1
ATOM 2907 C CA . ASP B 1 124 ? 0.789 7.888 4.647 1.00 26.12 424 ASP B CA 1
ATOM 2908 C C . ASP B 1 124 ? 2.059 8.372 3.945 1.00 21.61 424 ASP B C 1
ATOM 2909 O O . ASP B 1 124 ? 3.164 8.023 4.354 1.00 18.27 424 ASP B O 1
ATOM 2914 N N . GLU B 1 125 ? 1.844 9.150 2.897 1.00 26.56 425 GLU B N 1
ATOM 2915 C CA . GLU B 1 125 ? 2.911 9.695 2.081 1.00 29.36 425 GLU B CA 1
ATOM 2916 C C . GLU B 1 125 ? 3.050 11.199 2.275 1.00 28.34 425 GLU B C 1
ATOM 2917 O O . GLU B 1 125 ? 2.103 11.920 1.962 1.00 27.68 425 GLU B O 1
ATOM 2923 N N . TYR B 1 126 ? 4.206 11.631 2.766 1.00 25.01 426 TYR B N 1
ATOM 2924 C CA . TYR B 1 126 ? 4.538 13.041 2.877 1.00 21.31 426 TYR B CA 1
ATOM 2925 C C . TYR B 1 126 ? 5.627 13.411 1.860 1.00 21.91 426 TYR B C 1
ATOM 2926 O O . TYR B 1 126 ? 6.564 12.635 1.654 1.00 21.89 426 TYR B O 1
ATOM 2935 N N . TYR B 1 127 ? 5.537 14.581 1.244 1.00 30.25 427 TYR B N 1
ATOM 2936 C CA . TYR B 1 127 ? 6.618 15.072 0.394 1.00 32.88 427 TYR B CA 1
ATOM 2937 C C . TYR B 1 127 ? 6.485 16.576 0.169 1.00 27.35 427 TYR B C 1
ATOM 2938 O O . TYR B 1 127 ? 5.491 17.200 0.529 1.00 29.57 427 TYR B O 1
ATOM 2947 N N . ALA B 1 128 ? 7.508 17.152 -0.452 1.00 22.80 428 ALA B N 1
ATOM 2948 C CA . ALA B 1 128 ? 7.485 18.591 -0.719 1.00 25.73 428 ALA B CA 1
ATOM 2949 C C . ALA B 1 128 ? 8.429 18.944 -1.861 1.00 32.93 428 ALA B C 1
ATOM 2950 O O . ALA B 1 128 ? 9.527 18.408 -1.973 1.00 26.53 428 ALA B O 1
ATOM 2952 N N . ASP B 1 129 ? 7.977 19.849 -2.721 1.00 34.52 429 ASP B N 1
ATOM 2953 C CA . ASP B 1 129 ? 8.792 20.318 -3.843 1.00 41.20 429 ASP B CA 1
ATOM 2954 C C . ASP B 1 129 ? 8.769 21.836 -3.834 1.00 45.67 429 ASP B C 1
ATOM 2955 O O . ASP B 1 129 ? 8.441 22.427 -2.799 1.00 40.64 429 ASP B O 1
ATOM 2960 N N . SER B 1 130 ? 9.081 22.526 -4.930 1.00 42.17 430 SER B N 1
ATOM 2961 C CA . SER B 1 130 ? 9.022 23.987 -4.810 1.00 43.46 430 SER B CA 1
ATOM 2962 C C . SER B 1 130 ? 7.583 24.486 -4.764 1.00 42.09 430 SER B C 1
ATOM 2963 O O . SER B 1 130 ? 7.343 25.669 -4.511 1.00 58.04 430 SER B O 1
ATOM 2966 N N . SER B 1 131 ? 6.638 23.590 -5.005 1.00 32.87 431 SER B N 1
ATOM 2967 C CA . SER B 1 131 ? 5.224 23.881 -5.107 1.00 36.08 431 SER B CA 1
ATOM 2968 C C . SER B 1 131 ? 4.418 23.576 -3.856 1.00 41.98 431 SER B C 1
ATOM 2969 O O . SER B 1 131 ? 3.182 23.539 -3.922 1.00 45.02 431 SER B O 1
ATOM 2972 N N . GLY B 1 132 ? 5.062 23.339 -2.716 1.00 38.67 432 GLY B N 1
ATOM 2973 C CA . GLY B 1 132 ? 4.284 23.050 -1.522 1.00 32.68 432 GLY B CA 1
ATOM 2974 C C . GLY B 1 132 ? 4.704 21.763 -0.831 1.00 36.63 432 GLY B C 1
ATOM 2975 O O . GLY B 1 132 ? 5.529 21.016 -1.352 1.00 29.64 432 GLY B O 1
ATOM 2976 N N . ALA B 1 133 ? 4.116 21.532 0.339 1.00 32.53 433 ALA B N 1
ATOM 2977 C CA . ALA B 1 133 ? 4.262 20.317 1.125 1.00 26.68 433 ALA B CA 1
ATOM 2978 C C . ALA B 1 133 ? 2.894 19.628 1.204 1.00 25.99 433 ALA B C 1
ATOM 2979 O O . ALA B 1 133 ? 1.898 20.344 1.325 1.00 26.02 433 ALA B O 1
ATOM 2981 N N . TYR B 1 134 ? 2.897 18.309 1.125 1.00 26.59 434 TYR B N 1
ATOM 2982 C CA . TYR B 1 134 ? 1.738 17.459 0.965 1.00 36.70 434 TYR B CA 1
ATOM 2983 C C . TYR B 1 134 ? 1.733 16.205 1.836 1.00 37.41 434 TYR B C 1
ATOM 2984 O O . TYR B 1 134 ? 2.758 15.589 2.118 1.00 25.45 434 TYR B O 1
ATOM 2993 N N . ARG B 1 135 ? 0.527 15.840 2.249 1.00 28.95 435 ARG B N 1
ATOM 2994 C CA . ARG B 1 135 ? 0.229 14.611 2.953 1.00 31.38 435 ARG B CA 1
ATOM 2995 C C . ARG B 1 135 ? -0.905 13.885 2.228 1.00 29.29 435 ARG B C 1
ATOM 2996 O O . ARG B 1 135 ? -2.023 14.395 2.160 1.00 30.24 435 ARG B O 1
ATOM 3004 N N . ASN B 1 136 ? -0.596 12.719 1.693 1.00 30.86 436 ASN B N 1
ATOM 3005 C CA . ASN B 1 136 ? -1.565 11.975 0.890 1.00 29.74 436 ASN B CA 1
ATOM 3006 C C . ASN B 1 136 ? -2.133 12.872 -0.201 1.00 30.79 436 ASN B C 1
ATOM 3007 O O . ASN B 1 136 ? -3.316 12.838 -0.532 1.00 29.61 436 ASN B O 1
ATOM 3012 N N . GLY B 1 137 ? -1.264 13.696 -0.785 1.00 40.58 437 GLY B N 1
ATOM 3013 C CA . GLY B 1 137 ? -1.611 14.533 -1.912 1.00 41.46 437 GLY B CA 1
ATOM 3014 C C . GLY B 1 137 ? -2.248 15.855 -1.559 1.00 43.10 437 GLY B C 1
ATOM 3015 O O . GLY B 1 137 ? -2.336 16.761 -2.392 1.00 48.05 437 GLY B O 1
ATOM 3016 N N . GLU B 1 138 ? -2.707 16.001 -0.320 1.00 44.60 438 GLU B N 1
ATOM 3017 C CA . GLU B 1 138 ? -3.299 17.259 0.128 1.00 42.92 438 GLU B CA 1
ATOM 3018 C C . GLU B 1 138 ? -2.222 18.190 0.668 1.00 41.40 438 GLU B C 1
ATOM 3019 O O . GLU B 1 138 ? -1.330 17.745 1.392 1.00 31.60 438 GLU B O 1
ATOM 3025 N N . ARG B 1 139 ? -2.282 19.472 0.318 1.00 33.45 439 ARG B N 1
ATOM 3026 C CA . ARG B 1 139 ? -1.249 20.395 0.789 1.00 39.78 439 ARG B CA 1
ATOM 3027 C C . ARG B 1 139 ? -1.373 20.577 2.298 1.00 38.28 439 ARG B C 1
ATOM 3028 O O . ARG B 1 139 ? -2.473 20.530 2.850 1.00 27.02 439 ARG B O 1
ATOM 3036 N N . ILE B 1 140 ? -0.236 20.776 2.959 1.00 27.91 440 ILE B N 1
ATOM 3037 C CA . ILE B 1 140 ? -0.252 20.860 4.410 1.00 29.06 440 ILE B CA 1
ATOM 3038 C C . ILE B 1 140 ? 0.483 22.090 4.908 1.00 30.60 440 ILE B C 1
ATOM 3039 O O . ILE B 1 140 ? 1.395 22.585 4.244 1.00 30.03 440 ILE B O 1
ATOM 3044 N N . GLU B 1 141 ? 0.092 22.568 6.084 1.00 23.92 441 GLU B N 1
ATOM 3045 C CA . GLU B 1 141 ? 0.750 23.725 6.683 1.00 27.12 441 GLU B CA 1
ATOM 3046 C C . GLU B 1 141 ? 1.017 23.515 8.175 1.00 23.86 441 GLU B C 1
ATOM 3047 O O . GLU B 1 141 ? 0.307 22.757 8.845 1.00 29.73 441 GLU B O 1
ATOM 3053 N N . VAL B 1 142 ? 2.036 24.191 8.698 1.00 26.16 442 VAL B N 1
ATOM 3054 C CA . VAL B 1 142 ? 2.344 24.050 10.126 1.00 34.36 442 VAL B CA 1
ATOM 3055 C C . VAL B 1 142 ? 1.321 24.823 10.942 1.00 30.44 442 VAL B C 1
ATOM 3056 O O . VAL B 1 142 ? 0.598 25.675 10.419 1.00 28.64 442 VAL B O 1
ATOM 3060 N N . SER B 1 143 ? 1.201 24.537 12.235 1.00 28.75 443 SER B N 1
ATOM 3061 C CA . SER B 1 143 ? 0.171 25.241 13.003 1.00 37.07 443 SER B CA 1
ATOM 3062 C C . SER B 1 143 ? 0.604 26.667 13.294 1.00 32.25 443 SER B C 1
ATOM 3063 O O . SER B 1 143 ? 1.631 27.147 12.819 1.00 33.72 443 SER B O 1
ATOM 3066 N N . ASP B 1 144 ? -0.145 27.408 14.111 1.00 32.05 444 ASP B N 1
ATOM 3067 C CA . ASP B 1 144 ? 0.361 28.772 14.323 1.00 46.54 444 ASP B CA 1
ATOM 3068 C C . ASP B 1 144 ? 0.229 29.175 15.787 1.00 48.56 444 ASP B C 1
ATOM 3069 O O . ASP B 1 144 ? 0.163 30.363 16.098 1.00 50.57 444 ASP B O 1
ATOM 3074 N N . ALA B 1 145 ? 0.216 28.160 16.637 1.00 50.43 445 ALA B N 1
ATOM 3075 C CA . ALA B 1 145 ? 0.245 28.281 18.087 1.00 49.53 445 ALA B CA 1
ATOM 3076 C C . ALA B 1 145 ? 1.405 29.171 18.512 1.00 45.75 445 ALA B C 1
ATOM 3077 O O . ALA B 1 145 ? 2.543 28.951 18.085 1.00 37.20 445 ALA B O 1
ATOM 3079 N N . GLU B 1 146 ? 1.147 30.182 19.335 1.00 42.34 446 GLU B N 1
ATOM 3080 C CA . GLU B 1 146 ? 2.216 31.110 19.696 1.00 45.26 446 GLU B CA 1
ATOM 3081 C C . GLU B 1 146 ? 2.618 31.002 21.154 1.00 50.24 446 GLU B C 1
ATOM 3082 O O . GLU B 1 146 ? 3.438 31.777 21.654 1.00 35.31 446 GLU B O 1
ATOM 3088 N N . GLU B 1 147 ? 2.063 30.044 21.898 1.00 47.54 447 GLU B N 1
ATOM 3089 C CA . GLU B 1 147 ? 2.495 29.967 23.301 1.00 47.98 447 GLU B CA 1
ATOM 3090 C C . GLU B 1 147 ? 3.182 28.635 23.589 1.00 43.16 447 GLU B C 1
ATOM 3091 O O . GLU B 1 147 ? 2.878 27.647 22.921 1.00 42.13 447 GLU B O 1
ATOM 3097 N N . LEU B 1 148 ? 4.089 28.655 24.556 1.00 32.56 448 LEU B N 1
ATOM 3098 C CA . LEU B 1 148 ? 4.903 27.516 24.953 1.00 36.36 448 LEU B CA 1
ATOM 3099 C C . LEU B 1 148 ? 4.065 26.337 25.438 1.00 36.28 448 LEU B C 1
ATOM 3100 O O . LEU B 1 148 ? 4.494 25.182 25.359 1.00 31.82 448 LEU B O 1
ATOM 3105 N N . TYR B 1 149 ? 2.873 26.634 25.936 1.00 26.75 449 TYR B N 1
ATOM 3106 C CA . TYR B 1 149 ? 1.909 25.610 26.317 1.00 31.11 449 TYR B CA 1
ATOM 3107 C C . TYR B 1 149 ? 1.265 25.017 25.064 1.00 39.09 449 TYR B C 1
ATOM 3108 O O . TYR B 1 149 ? 0.125 25.352 24.747 1.00 33.09 449 TYR B O 1
ATOM 3117 N N . CYS B 1 150 ? 1.991 24.151 24.373 1.00 40.93 450 CYS B N 1
ATOM 3118 C CA . CYS B 1 150 ? 1.626 23.574 23.092 1.00 39.09 450 CYS B CA 1
ATOM 3119 C C . CYS B 1 150 ? 1.850 22.064 23.028 1.00 33.02 450 CYS B C 1
ATOM 3120 O O . CYS B 1 150 ? 2.223 21.423 24.012 1.00 24.62 450 CYS B O 1
ATOM 3123 N N . ASN B 1 151 ? 1.620 21.501 21.846 1.00 23.76 451 ASN B N 1
ATOM 3124 C CA . ASN B 1 151 ? 1.829 20.085 21.587 1.00 21.64 451 ASN B CA 1
ATOM 3125 C C . ASN B 1 151 ? 3.233 19.830 21.073 1.00 25.76 451 ASN B C 1
ATOM 3126 O O . ASN B 1 151 ? 3.481 20.191 19.917 1.00 24.66 451 ASN B O 1
ATOM 3131 N N . ALA B 1 152 ? 4.100 19.235 21.902 1.00 20.83 452 ALA B N 1
ATOM 3132 C CA . ALA B 1 152 ? 5.484 19.104 21.444 1.00 17.15 452 ALA B CA 1
ATOM 3133 C C . ALA B 1 152 ? 5.988 17.680 21.302 1.00 21.22 452 ALA B C 1
ATOM 3134 O O . ALA B 1 152 ? 5.676 16.752 22.048 1.00 22.21 452 ALA B O 1
ATOM 3136 N N . ILE B 1 153 ? 6.837 17.486 20.281 1.00 16.29 453 ILE B N 1
ATOM 3137 C CA . ILE B 1 153 ? 7.626 16.248 20.224 1.00 15.92 453 ILE B CA 1
ATOM 3138 C C . ILE B 1 153 ? 9.027 16.601 20.703 1.00 20.81 453 ILE B C 1
ATOM 3139 O O . ILE B 1 153 ? 9.638 17.530 20.172 1.00 23.10 453 ILE B O 1
ATOM 3144 N N . ILE B 1 154 ? 9.548 15.903 21.711 1.00 17.00 454 ILE B N 1
ATOM 3145 C CA . ILE B 1 154 ? 10.814 16.324 22.312 1.00 21.59 454 ILE B CA 1
ATOM 3146 C C . ILE B 1 154 ? 11.690 15.154 22.745 1.00 24.69 454 ILE B C 1
ATOM 3147 O O . ILE B 1 154 ? 11.304 14.312 23.548 1.00 17.34 454 ILE B O 1
ATOM 3152 N N . TYR B 1 155 ? 12.879 15.144 22.168 1.00 22.10 455 TYR B N 1
ATOM 3153 C CA . TYR B 1 155 ? 13.976 14.252 22.471 1.00 22.67 455 TYR B CA 1
ATOM 3154 C C . TYR B 1 155 ? 15.108 15.047 23.125 1.00 22.96 455 TYR B C 1
ATOM 3155 O O . TYR B 1 155 ? 15.851 15.738 22.412 1.00 32.81 455 TYR B O 1
ATOM 3164 N N . TYR B 1 156 ? 15.291 15.005 24.425 1.00 25.48 456 TYR B N 1
ATOM 3165 C CA . TYR B 1 156 ? 14.505 14.353 25.452 1.00 21.76 456 TYR B CA 1
ATOM 3166 C C . TYR B 1 156 ? 14.204 15.369 26.552 1.00 30.55 456 TYR B C 1
ATOM 3167 O O . TYR B 1 156 ? 15.093 16.172 26.893 1.00 27.39 456 TYR B O 1
ATOM 3176 N N . PRO B 1 157 ? 13.008 15.382 27.120 1.00 25.73 457 PRO B N 1
ATOM 3177 C CA . PRO B 1 157 ? 12.769 16.306 28.240 1.00 26.04 457 PRO B CA 1
ATOM 3178 C C . PRO B 1 157 ? 13.637 15.894 29.434 1.00 39.36 457 PRO B C 1
ATOM 3179 O O . PRO B 1 157 ? 13.640 14.704 29.744 1.00 30.71 457 PRO B O 1
ATOM 3183 N N . ASP B 1 158 ? 14.317 16.860 30.011 1.00 42.01 458 ASP B N 1
ATOM 3184 C CA . ASP B 1 158 ? 15.409 16.846 30.950 1.00 48.44 458 ASP B CA 1
ATOM 3185 C C . ASP B 1 158 ? 15.040 17.402 32.325 1.00 47.11 458 ASP B C 1
ATOM 3186 O O . ASP B 1 158 ? 15.810 17.268 33.275 1.00 38.04 458 ASP B O 1
ATOM 3191 N N . ARG B 1 159 ? 13.881 18.031 32.377 1.00 43.67 459 ARG B N 1
ATOM 3192 C CA . ARG B 1 159 ? 13.385 18.783 33.516 1.00 39.60 459 ARG B CA 1
ATOM 3193 C C . ARG B 1 159 ? 11.926 19.152 33.277 1.00 33.68 459 ARG B C 1
ATOM 3194 O O . ARG B 1 159 ? 11.367 18.739 32.257 1.00 29.23 459 ARG B O 1
ATOM 3202 N N . LYS B 1 160 ? 11.336 19.920 34.194 1.00 24.95 460 LYS B N 1
ATOM 3203 C CA . LYS B 1 160 ? 9.967 20.366 33.954 1.00 23.85 460 LYS B CA 1
ATOM 3204 C C . LYS B 1 160 ? 9.934 21.334 32.772 1.00 27.58 460 LYS B C 1
ATOM 3205 O O . LYS B 1 160 ? 10.813 22.192 32.659 1.00 26.02 460 LYS B O 1
ATOM 3211 N N . PHE B 1 161 ? 8.934 21.171 31.925 1.00 28.80 461 PHE B N 1
ATOM 3212 C CA . PHE B 1 161 ? 8.685 21.995 30.754 1.00 30.68 461 PHE B CA 1
ATOM 3213 C C . PHE B 1 161 ? 7.263 22.536 30.788 1.00 34.77 461 PHE B C 1
ATOM 3214 O O . PHE B 1 161 ? 6.417 21.999 31.504 1.00 28.24 461 PHE B O 1
ATOM 3222 N N . PRO B 1 162 ? 6.994 23.601 30.043 1.00 35.58 462 PRO B N 1
ATOM 3223 C CA . PRO B 1 162 ? 5.664 24.213 30.037 1.00 31.77 462 PRO B CA 1
ATOM 3224 C C . PRO B 1 162 ? 4.676 23.603 29.057 1.00 26.19 462 PRO B C 1
ATOM 3225 O O . PRO B 1 162 ? 3.533 24.056 29.006 1.00 32.01 462 PRO B O 1
ATOM 3229 N N . PHE B 1 163 ? 5.083 22.602 28.280 1.00 28.07 463 PHE B N 1
ATOM 3230 C CA . PHE B 1 163 ? 4.210 22.065 27.245 1.00 25.20 463 PHE B CA 1
ATOM 3231 C C . PHE B 1 163 ? 2.917 21.452 27.757 1.00 27.11 463 PHE B C 1
ATOM 3232 O O . PHE B 1 163 ? 2.832 20.900 28.851 1.00 30.25 463 PHE B O 1
ATOM 3240 N N . LYS B 1 164 ? 1.892 21.540 26.922 1.00 26.49 464 LYS B N 1
ATOM 3241 C CA . LYS B 1 164 ? 0.606 20.910 27.212 1.00 28.43 464 LYS B CA 1
ATOM 3242 C C . LYS B 1 164 ? 0.685 19.402 27.046 1.00 34.01 464 LYS B C 1
ATOM 3243 O O . LYS B 1 164 ? 0.181 18.625 27.852 1.00 24.51 464 LYS B O 1
ATOM 3249 N N . ARG B 1 165 ? 1.324 18.956 25.960 1.00 23.80 465 ARG B N 1
ATOM 3250 C CA . ARG B 1 165 ? 1.623 17.533 25.842 1.00 24.44 465 ARG B CA 1
ATOM 3251 C C . ARG B 1 165 ? 3.036 17.363 25.269 1.00 20.13 465 ARG B C 1
ATOM 3252 O O . ARG B 1 165 ? 3.485 18.243 24.538 1.00 23.00 465 ARG B O 1
ATOM 3260 N N . MET B 1 166 ? 3.661 16.251 25.606 1.00 16.01 466 MET B N 1
ATOM 3261 C CA . MET B 1 166 ? 4.971 15.874 25.074 1.00 17.00 466 MET B CA 1
ATOM 3262 C C . MET B 1 166 ? 4.872 14.499 24.426 1.00 19.69 466 MET B C 1
ATOM 3263 O O . MET B 1 166 ? 4.360 13.551 25.015 1.00 13.23 466 MET B O 1
ATOM 3268 N N . ARG B 1 167 ? 5.331 14.291 23.194 1.00 14.78 467 ARG B N 1
ATOM 3269 C CA . ARG B 1 167 ? 5.266 12.911 22.679 1.00 15.11 467 ARG B CA 1
ATOM 3270 C C . ARG B 1 167 ? 6.620 12.503 22.097 1.00 15.53 467 ARG B C 1
ATOM 3271 O O . ARG B 1 167 ? 7.425 13.362 21.735 1.00 17.57 467 ARG B O 1
ATOM 3279 N N . ILE B 1 168 ? 6.866 11.206 22.030 1.00 14.91 468 ILE B N 1
ATOM 3280 C CA . ILE B 1 168 ? 8.120 10.624 21.570 1.00 16.57 468 ILE B CA 1
ATOM 3281 C C . ILE B 1 168 ? 7.769 9.324 20.850 1.00 19.59 468 ILE B C 1
ATOM 3282 O O . ILE B 1 168 ? 7.477 8.319 21.495 1.00 15.38 468 ILE B O 1
ATOM 3287 N N . PHE B 1 169 ? 7.763 9.357 19.518 1.00 15.98 469 PHE B N 1
ATOM 3288 C CA . PHE B 1 169 ? 7.207 8.205 18.811 1.00 12.82 469 PHE B CA 1
ATOM 3289 C C . PHE B 1 169 ? 8.259 7.268 18.221 1.00 18.56 469 PHE B C 1
ATOM 3290 O O . PHE B 1 169 ? 7.877 6.171 17.788 1.00 20.87 469 PHE B O 1
ATOM 3298 N N . GLY B 1 170 ? 9.527 7.624 18.181 1.00 14.23 470 GLY B N 1
ATOM 3299 C CA . GLY B 1 170 ? 10.589 6.743 17.745 1.00 13.94 470 GLY B CA 1
ATOM 3300 C C . GLY B 1 170 ? 10.894 6.739 16.262 1.00 23.65 470 GLY B C 1
ATOM 3301 O O . GLY B 1 170 ? 11.432 5.752 15.754 1.00 13.25 470 GLY B O 1
ATOM 3302 N N . SER B 1 171 ? 10.591 7.799 15.537 1.00 26.91 471 SER B N 1
ATOM 3303 C CA . SER B 1 171 ? 10.890 7.886 14.102 1.00 19.12 471 SER B CA 1
ATOM 3304 C C . SER B 1 171 ? 10.907 9.368 13.739 1.00 13.91 471 SER B C 1
ATOM 3305 O O . SER B 1 171 ? 9.905 9.972 13.385 1.00 16.65 471 SER B O 1
ATOM 3308 N N . ALA B 1 172 ? 12.076 9.983 13.895 1.00 17.11 472 ALA B N 1
ATOM 3309 C CA . ALA B 1 172 ? 12.232 11.422 13.734 1.00 17.21 472 ALA B CA 1
ATOM 3310 C C . ALA B 1 172 ? 11.803 11.880 12.346 1.00 17.96 472 ALA B C 1
ATOM 3311 O O . ALA B 1 172 ? 11.202 12.939 12.202 1.00 18.90 472 ALA B O 1
ATOM 3313 N N . ALA B 1 173 ? 12.094 11.101 11.303 1.00 17.60 473 ALA B N 1
ATOM 3314 C CA . ALA B 1 173 ? 11.635 11.437 9.958 1.00 25.27 473 ALA B CA 1
ATOM 3315 C C . ALA B 1 173 ? 10.131 11.680 9.942 1.00 19.24 473 ALA B C 1
ATOM 3316 O O . ALA B 1 173 ? 9.643 12.725 9.496 1.00 15.72 473 ALA B O 1
ATOM 3318 N N . THR B 1 174 ? 9.397 10.684 10.446 1.00 18.71 474 THR B N 1
ATOM 3319 C CA . THR B 1 174 ? 7.943 10.784 10.524 1.00 17.84 474 THR B CA 1
ATOM 3320 C C . THR B 1 174 ? 7.486 11.902 11.447 1.00 8.69 474 THR B C 1
ATOM 3321 O O . THR B 1 174 ? 6.516 12.623 11.185 1.00 17.05 474 THR B O 1
ATOM 3325 N N . GLU B 1 175 ? 8.176 12.052 12.586 1.00 14.14 475 GLU B N 1
ATOM 3326 C CA . GLU B 1 175 ? 7.748 13.085 13.537 1.00 16.91 475 GLU B CA 1
ATOM 3327 C C . GLU B 1 175 ? 7.986 14.499 13.057 1.00 14.38 475 GLU B C 1
ATOM 3328 O O . GLU B 1 175 ? 7.224 15.452 13.271 1.00 21.56 475 GLU B O 1
ATOM 3334 N N . LEU B 1 176 ? 9.090 14.719 12.345 1.00 15.38 476 LEU B N 1
ATOM 3335 C CA . LEU B 1 176 ? 9.260 15.982 11.628 1.00 15.09 476 LEU B CA 1
ATOM 3336 C C . LEU B 1 176 ? 8.069 16.242 10.727 1.00 19.47 476 LEU B C 1
ATOM 3337 O O . LEU B 1 176 ? 7.630 17.384 10.555 1.00 18.31 476 LEU B O 1
ATOM 3342 N N . CYS B 1 177 ? 7.499 15.188 10.146 1.00 17.85 477 CYS B N 1
ATOM 3343 C CA . CYS B 1 177 ? 6.290 15.378 9.353 1.00 16.97 477 CYS B CA 1
ATOM 3344 C C . CYS B 1 177 ? 5.048 15.588 10.210 1.00 21.93 477 CYS B C 1
ATOM 3345 O O . CYS B 1 177 ? 4.069 16.228 9.819 1.00 19.39 477 CYS B O 1
ATOM 3348 N N . PHE B 1 178 ? 5.029 15.034 11.424 1.00 16.36 478 PHE B N 1
ATOM 3349 C CA . PHE B 1 178 ? 3.855 15.324 12.257 1.00 19.98 478 PHE B CA 1
ATOM 3350 C C . PHE B 1 178 ? 3.798 16.817 12.565 1.00 25.67 478 PHE B C 1
ATOM 3351 O O . PHE B 1 178 ? 2.759 17.441 12.793 1.00 24.32 478 PHE B O 1
ATOM 3359 N N . PHE B 1 179 ? 4.993 17.408 12.592 1.00 21.37 479 PHE B N 1
ATOM 3360 C CA . PHE B 1 179 ? 5.117 18.851 12.829 1.00 19.63 479 PHE B CA 1
ATOM 3361 C C . PHE B 1 179 ? 4.670 19.608 11.579 1.00 24.22 479 PHE B C 1
ATOM 3362 O O . PHE B 1 179 ? 3.934 20.584 11.630 1.00 21.81 479 PHE B O 1
ATOM 3370 N N . ALA B 1 180 ? 5.137 19.123 10.427 1.00 26.47 480 ALA B N 1
ATOM 3371 C CA . ALA B 1 180 ? 4.874 19.811 9.168 1.00 28.96 480 ALA B CA 1
ATOM 3372 C C . ALA B 1 180 ? 3.387 19.939 8.865 1.00 30.13 480 ALA B C 1
ATOM 3373 O O . ALA B 1 180 ? 2.999 20.956 8.283 1.00 26.78 480 ALA B O 1
ATOM 3375 N N . ASP B 1 181 ? 2.563 18.965 9.230 1.00 26.38 481 ASP B N 1
ATOM 3376 C CA . ASP B 1 181 ? 1.140 19.003 8.886 1.00 16.71 481 ASP B CA 1
ATOM 3377 C C . ASP B 1 181 ? 0.334 19.693 9.987 1.00 28.92 481 ASP B C 1
ATOM 3378 O O . ASP B 1 181 ? -0.890 19.788 9.879 1.00 33.18 481 ASP B O 1
ATOM 3383 N N . GLY B 1 182 ? 1.035 20.166 11.017 1.00 26.54 482 GLY B N 1
ATOM 3384 C CA . GLY B 1 182 ? 0.465 20.885 12.134 1.00 22.18 482 GLY B CA 1
ATOM 3385 C C . GLY B 1 182 ? -0.131 19.994 13.210 1.00 31.20 482 GLY B C 1
ATOM 3386 O O . GLY B 1 182 ? -0.809 20.485 14.119 1.00 21.25 482 GLY B O 1
ATOM 3387 N N . SER B 1 183 ? 0.102 18.688 13.133 1.00 30.62 483 SER B N 1
ATOM 3388 C CA . SER B 1 183 ? -0.407 17.747 14.133 1.00 36.83 483 SER B CA 1
ATOM 3389 C C . SER B 1 183 ? 0.210 18.041 15.494 1.00 31.00 483 SER B C 1
ATOM 3390 O O . SER B 1 183 ? -0.428 17.928 16.537 1.00 23.10 483 SER B O 1
ATOM 3393 N N . PHE B 1 184 ? 1.477 18.435 15.485 1.00 22.98 484 PHE B N 1
ATOM 3394 C CA . PHE B 1 184 ? 2.145 18.907 16.687 1.00 21.01 484 PHE B CA 1
ATOM 3395 C C . PHE B 1 184 ? 2.652 20.328 16.464 1.00 32.16 484 PHE B C 1
ATOM 3396 O O . PHE B 1 184 ? 2.924 20.718 15.324 1.00 20.99 484 PHE B O 1
ATOM 3404 N N . ASP B 1 185 ? 2.769 21.124 17.529 1.00 35.64 485 ASP B N 1
ATOM 3405 C CA . ASP B 1 185 ? 3.129 22.528 17.318 1.00 29.51 485 ASP B CA 1
ATOM 3406 C C . ASP B 1 185 ? 4.635 22.734 17.243 1.00 26.95 485 ASP B C 1
ATOM 3407 O O . ASP B 1 185 ? 5.065 23.824 16.836 1.00 23.68 485 ASP B O 1
ATOM 3412 N N . CYS B 1 186 ? 5.449 21.744 17.609 1.00 21.90 486 CYS B N 1
ATOM 3413 C CA . CYS B 1 186 ? 6.901 21.914 17.508 1.00 20.78 486 CYS B CA 1
ATOM 3414 C C . CYS B 1 186 ? 7.587 20.551 17.572 1.00 27.21 486 CYS B C 1
ATOM 3415 O O . CYS B 1 186 ? 6.967 19.587 18.033 1.00 17.44 486 CYS B O 1
ATOM 3418 N N . PHE B 1 187 ? 8.819 20.511 17.096 1.00 20.60 487 PHE B N 1
ATOM 3419 C CA . PHE B 1 187 ? 9.692 19.341 17.125 1.00 20.27 487 PHE B CA 1
ATOM 3420 C C . PHE B 1 187 ? 11.014 19.817 17.731 1.00 26.33 487 PHE B C 1
ATOM 3421 O O . PHE B 1 187 ? 11.551 20.826 17.278 1.00 27.03 487 PHE B O 1
ATOM 3429 N N . LEU B 1 188 ? 11.510 19.078 18.706 1.00 22.09 488 LEU B N 1
ATOM 3430 C CA . LEU B 1 188 ? 12.783 19.358 19.350 1.00 24.92 488 LEU B CA 1
ATOM 3431 C C . LEU B 1 188 ? 13.613 18.091 19.516 1.00 20.61 488 LEU B C 1
ATOM 3432 O O . LEU B 1 188 ? 13.122 17.077 20.019 1.00 26.97 488 LEU B O 1
ATOM 3437 N N . ASP B 1 189 ? 14.864 18.158 19.071 1.00 22.96 489 ASP B N 1
ATOM 3438 C CA . ASP B 1 189 ? 15.893 17.169 19.368 1.00 28.29 489 ASP B CA 1
ATOM 3439 C C . ASP B 1 189 ? 17.088 17.971 19.909 1.00 30.99 489 ASP B C 1
ATOM 3440 O O . ASP B 1 189 ? 17.924 18.473 19.160 1.00 26.99 489 ASP B O 1
ATOM 3445 N N . ILE B 1 190 ? 17.101 18.072 21.223 1.00 21.36 490 ILE B N 1
ATOM 3446 C CA . ILE B 1 190 ? 18.035 18.916 21.963 1.00 20.92 490 ILE B CA 1
ATOM 3447 C C . ILE B 1 190 ? 19.026 18.092 22.769 1.00 29.67 490 ILE B C 1
ATOM 3448 O O . ILE B 1 190 ? 19.660 18.635 23.680 1.00 30.09 490 ILE B O 1
ATOM 3453 N N . ARG B 1 191 ? 19.162 16.803 22.470 1.00 29.09 491 ARG B N 1
ATOM 3454 C CA . ARG B 1 191 ? 20.046 15.918 23.218 1.00 28.67 491 ARG B CA 1
ATOM 3455 C C . ARG B 1 191 ? 21.502 16.384 23.150 1.00 32.70 491 ARG B C 1
ATOM 3456 O O . ARG B 1 191 ? 22.040 16.568 22.062 1.00 27.59 491 ARG B O 1
ATOM 3464 N N . PRO B 1 192 ? 22.140 16.577 24.300 1.00 37.47 492 PRO B N 1
ATOM 3465 C CA . PRO B 1 192 ? 23.556 16.977 24.344 1.00 35.23 492 PRO B CA 1
ATOM 3466 C C . PRO B 1 192 ? 24.491 16.071 23.562 1.00 33.44 492 PRO B C 1
ATOM 3467 O O . PRO B 1 192 ? 25.424 16.551 22.905 1.00 34.97 492 PRO B O 1
ATOM 3471 N N . GLY B 1 193 ? 24.312 14.759 23.562 1.00 31.86 493 GLY B N 1
ATOM 3472 C CA . GLY B 1 193 ? 25.171 13.866 22.805 1.00 28.69 493 GLY B CA 1
ATOM 3473 C C . GLY B 1 193 ? 24.985 13.899 21.302 1.00 36.42 493 GLY B C 1
ATOM 3474 O O . GLY B 1 193 ? 25.648 13.130 20.597 1.00 42.65 493 GLY B O 1
ATOM 3475 N N . LYS B 1 194 ? 24.112 14.747 20.791 1.00 36.82 494 LYS B N 1
ATOM 3476 C CA . LYS B 1 194 ? 23.854 14.984 19.381 1.00 31.44 494 LYS B CA 1
ATOM 3477 C C . LYS B 1 194 ? 23.831 13.712 18.550 1.00 37.82 494 LYS B C 1
ATOM 3478 O O . LYS B 1 194 ? 24.794 13.443 17.826 1.00 49.45 494 LYS B O 1
ATOM 3484 N N . MET B 1 195 ? 22.769 12.911 18.631 1.00 29.97 495 MET B N 1
ATOM 3485 C CA . MET B 1 195 ? 22.817 11.603 17.980 1.00 32.19 495 MET B CA 1
ATOM 3486 C C . MET B 1 195 ? 22.073 11.587 16.649 1.00 33.59 495 MET B C 1
ATOM 3487 O O . MET B 1 195 ? 22.180 10.617 15.890 1.00 27.64 495 MET B O 1
ATOM 3492 N N . LEU B 1 196 ? 21.328 12.658 16.383 1.00 34.75 496 LEU B N 1
ATOM 3493 C CA . LEU B 1 196 ? 20.503 12.723 15.187 1.00 26.68 496 LEU B CA 1
ATOM 3494 C C . LEU B 1 196 ? 21.392 12.827 13.947 1.00 32.22 496 LEU B C 1
ATOM 3495 O O . LEU B 1 196 ? 22.206 13.745 13.863 1.00 20.41 496 LEU B O 1
ATOM 3500 N N . ARG B 1 197 ? 21.196 11.867 13.044 1.00 30.52 497 ARG B N 1
ATOM 3501 C CA . ARG B 1 197 ? 22.015 11.803 11.830 1.00 30.63 497 ARG B CA 1
ATOM 3502 C C . ARG B 1 197 ? 21.281 12.442 10.658 1.00 32.70 497 ARG B C 1
ATOM 3503 O O . ARG B 1 197 ? 20.047 12.500 10.645 1.00 21.89 497 ARG B O 1
ATOM 3511 N N . ILE B 1 198 ? 22.034 12.945 9.679 1.00 23.46 498 ILE B N 1
ATOM 3512 C CA . ILE B 1 198 ? 21.443 13.737 8.607 1.00 22.45 498 ILE B CA 1
ATOM 3513 C C . ILE B 1 198 ? 20.393 12.958 7.823 1.00 20.12 498 ILE B C 1
ATOM 3514 O O . ILE B 1 198 ? 19.487 13.562 7.250 1.00 23.18 498 ILE B O 1
ATOM 3519 N N . TYR B 1 199 ? 20.512 11.639 7.780 1.00 26.51 499 TYR B N 1
ATOM 3520 C CA . TYR B 1 199 ? 19.582 10.781 7.064 1.00 26.69 499 TYR B CA 1
ATOM 3521 C C . TYR B 1 199 ? 18.157 10.832 7.593 1.00 33.38 499 TYR B C 1
ATOM 3522 O O . TYR B 1 199 ? 17.194 10.744 6.821 1.00 25.19 499 TYR B O 1
ATOM 3531 N N . ASP B 1 200 ? 17.997 10.933 8.909 1.00 28.68 500 ASP B N 1
ATOM 3532 C CA . ASP B 1 200 ? 16.661 10.948 9.500 1.00 17.80 500 ASP B CA 1
ATOM 3533 C C . ASP B 1 200 ? 16.077 12.344 9.558 1.00 16.22 500 ASP B C 1
ATOM 3534 O O . ASP B 1 200 ? 14.888 12.541 9.821 1.00 19.93 500 ASP B O 1
ATOM 3539 N N . ALA B 1 201 ? 16.924 13.353 9.318 1.00 15.97 501 ALA B N 1
ATOM 3540 C CA . ALA B 1 201 ? 16.483 14.724 9.460 1.00 18.62 501 ALA B CA 1
ATOM 3541 C C . ALA B 1 201 ? 16.123 15.414 8.145 1.00 18.31 501 ALA B C 1
ATOM 3542 O O . ALA B 1 201 ? 15.154 16.176 8.086 1.00 23.78 501 ALA B O 1
ATOM 3544 N N . ALA B 1 202 ? 16.909 15.149 7.114 1.00 25.94 502 ALA B N 1
ATOM 3545 C CA . ALA B 1 202 ? 16.946 15.976 5.906 1.00 16.77 502 ALA B CA 1
ATOM 3546 C C . ALA B 1 202 ? 15.583 16.215 5.281 1.00 15.75 502 ALA B C 1
ATOM 3547 O O . ALA B 1 202 ? 15.130 17.355 5.119 1.00 28.79 502 ALA B O 1
ATOM 3549 N N . ALA B 1 203 ? 14.926 15.122 4.897 1.00 22.75 503 ALA B N 1
ATOM 3550 C CA . ALA B 1 203 ? 13.627 15.243 4.245 1.00 24.44 503 ALA B CA 1
ATOM 3551 C C . ALA B 1 203 ? 12.615 15.879 5.190 1.00 27.36 503 ALA B C 1
ATOM 3552 O O . ALA B 1 203 ? 11.907 16.821 4.848 1.00 24.08 503 ALA B O 1
ATOM 3554 N N . GLY B 1 204 ? 12.538 15.377 6.422 1.00 18.17 504 GLY B N 1
ATOM 3555 C CA . GLY B 1 204 ? 11.635 15.958 7.410 1.00 16.87 504 GLY B CA 1
ATOM 3556 C C . GLY B 1 204 ? 11.876 17.441 7.582 1.00 20.06 504 GLY B C 1
ATOM 3557 O O . GLY B 1 204 ? 10.941 18.243 7.662 1.00 19.62 504 GLY B O 1
ATOM 3558 N N . VAL B 1 205 ? 13.156 17.834 7.661 1.00 23.47 505 VAL B N 1
ATOM 3559 C CA . VAL B 1 205 ? 13.393 19.285 7.748 1.00 19.86 505 VAL B CA 1
ATOM 3560 C C . VAL B 1 205 ? 12.941 19.991 6.482 1.00 23.63 505 VAL B C 1
ATOM 3561 O O . VAL B 1 205 ? 12.300 21.042 6.506 1.00 26.16 505 VAL B O 1
ATOM 3565 N N . PHE B 1 206 ? 13.259 19.407 5.319 1.00 30.82 506 PHE B N 1
ATOM 3566 C CA . PHE B 1 206 ? 12.883 20.085 4.076 1.00 30.41 506 PHE B CA 1
ATOM 3567 C C . PHE B 1 206 ? 11.369 20.226 3.991 1.00 30.02 506 PHE B C 1
ATOM 3568 O O . PHE B 1 206 ? 10.837 21.285 3.647 1.00 27.46 506 PHE B O 1
ATOM 3576 N N . ILE B 1 207 ? 10.662 19.145 4.306 1.00 23.03 507 ILE B N 1
ATOM 3577 C CA . ILE B 1 207 ? 9.200 19.199 4.213 1.00 27.27 507 ILE B CA 1
ATOM 3578 C C . ILE B 1 207 ? 8.628 20.188 5.219 1.00 25.48 507 ILE B C 1
ATOM 3579 O O . ILE B 1 207 ? 7.693 20.936 4.926 1.00 28.92 507 ILE B O 1
ATOM 3584 N N . ALA B 1 208 ? 9.182 20.228 6.424 1.00 26.00 508 ALA B N 1
ATOM 3585 C CA . ALA B 1 208 ? 8.684 21.170 7.429 1.00 27.35 508 ALA B CA 1
ATOM 3586 C C . ALA B 1 208 ? 8.872 22.610 6.971 1.00 31.62 508 ALA B C 1
ATOM 3587 O O . ALA B 1 208 ? 8.016 23.473 7.147 1.00 27.55 508 ALA B O 1
ATOM 3589 N N . GLU B 1 209 ? 10.021 22.902 6.367 1.00 41.90 509 GLU B N 1
ATOM 3590 C CA . GLU B 1 209 ? 10.295 24.257 5.888 1.00 29.21 509 GLU B CA 1
ATOM 3591 C C . GLU B 1 209 ? 9.290 24.663 4.822 1.00 25.16 509 GLU B C 1
ATOM 3592 O O . GLU B 1 209 ? 8.778 25.787 4.816 1.00 21.81 509 GLU B O 1
ATOM 3598 N N . LYS B 1 210 ? 8.993 23.754 3.892 1.00 28.78 510 LYS B N 1
ATOM 3599 C CA . LYS B 1 210 ? 8.030 24.050 2.836 1.00 32.42 510 LYS B CA 1
ATOM 3600 C C . LYS B 1 210 ? 6.644 24.306 3.420 1.00 32.31 510 LYS B C 1
ATOM 3601 O O . LYS B 1 210 ? 5.851 25.082 2.885 1.00 33.45 510 LYS B O 1
ATOM 3607 N N . ALA B 1 211 ? 6.361 23.625 4.530 1.00 31.46 511 ALA B N 1
ATOM 3608 C CA . ALA B 1 211 ? 5.070 23.764 5.195 1.00 28.20 511 ALA B CA 1
ATOM 3609 C C . ALA B 1 211 ? 5.007 25.067 5.984 1.00 28.61 511 ALA B C 1
ATOM 3610 O O . ALA B 1 211 ? 3.950 25.405 6.512 1.00 22.45 511 ALA B O 1
ATOM 3612 N N . GLY B 1 212 ? 6.103 25.823 6.075 1.00 32.26 512 GLY B N 1
ATOM 3613 C CA . GLY B 1 212 ? 6.072 27.107 6.758 1.00 30.05 512 GLY B CA 1
ATOM 3614 C C . GLY B 1 212 ? 6.817 27.140 8.067 1.00 34.33 512 GLY B C 1
ATOM 3615 O O . GLY B 1 212 ? 6.964 28.175 8.729 1.00 22.41 512 GLY B O 1
ATOM 3616 N N . GLY B 1 213 ? 7.336 25.993 8.514 1.00 30.40 513 GLY B N 1
ATOM 3617 C CA . GLY B 1 213 ? 8.097 25.999 9.744 1.00 21.44 513 GLY B CA 1
ATOM 3618 C C . GLY B 1 213 ? 9.491 26.582 9.635 1.00 30.42 513 GLY B C 1
ATOM 3619 O O . GLY B 1 213 ? 10.166 26.528 8.601 1.00 28.11 513 GLY B O 1
ATOM 3620 N N . LYS B 1 214 ? 9.944 27.141 10.753 1.00 33.27 514 LYS B N 1
ATOM 3621 C CA . LYS B 1 214 ? 11.326 27.561 10.914 1.00 35.32 514 LYS B CA 1
ATOM 3622 C C . LYS B 1 214 ? 12.095 26.477 11.673 1.00 34.81 514 LYS B C 1
ATOM 3623 O O . LYS B 1 214 ? 11.775 26.123 12.814 1.00 29.41 514 LYS B O 1
ATOM 3629 N N . VAL B 1 215 ? 13.107 25.954 11.001 1.00 24.17 515 VAL B N 1
ATOM 3630 C CA . VAL B 1 215 ? 13.865 24.793 11.459 1.00 28.62 515 VAL B CA 1
ATOM 3631 C C . VAL B 1 215 ? 15.352 25.097 11.578 1.00 37.96 515 VAL B C 1
ATOM 3632 O O . VAL B 1 215 ? 16.034 25.257 10.562 1.00 52.62 515 VAL B O 1
ATOM 3636 N N . THR B 1 216 ? 15.881 25.193 12.792 1.00 29.06 516 THR B N 1
ATOM 3637 C CA . THR B 1 216 ? 17.268 25.537 13.055 1.00 33.15 516 THR B CA 1
ATOM 3638 C C . THR B 1 216 ? 17.978 24.571 13.999 1.00 37.49 516 THR B C 1
ATOM 3639 O O . THR B 1 216 ? 17.383 23.661 14.578 1.00 26.94 516 THR B O 1
ATOM 3643 N N . GLU B 1 217 ? 19.277 24.809 14.171 1.00 33.43 517 GLU B N 1
ATOM 3644 C CA . GLU B 1 217 ? 20.056 24.117 15.191 1.00 31.56 517 GLU B CA 1
ATOM 3645 C C . GLU B 1 217 ? 19.700 24.685 16.567 1.00 32.02 517 GLU B C 1
ATOM 3646 O O . GLU B 1 217 ? 18.855 25.579 16.669 1.00 30.80 517 GLU B O 1
ATOM 3652 N N . LEU B 1 218 ? 20.309 24.170 17.630 1.00 35.97 518 LEU B N 1
ATOM 3653 C CA . LEU B 1 218 ? 20.010 24.641 18.978 1.00 40.48 518 LEU B CA 1
ATOM 3654 C C . LEU B 1 218 ? 20.189 26.161 19.053 1.00 44.89 518 LEU B C 1
ATOM 3655 O O . LEU B 1 218 ? 19.320 26.852 19.584 1.00 43.45 518 LEU B O 1
ATOM 3660 N N . ASP B 1 219 ? 21.299 26.600 18.487 1.00 37.67 519 ASP B N 1
ATOM 3661 C CA . ASP B 1 219 ? 21.809 27.953 18.455 1.00 43.61 519 ASP B CA 1
ATOM 3662 C C . ASP B 1 219 ? 20.968 28.905 17.612 1.00 40.86 519 ASP B C 1
ATOM 3663 O O . ASP B 1 219 ? 21.192 30.119 17.644 1.00 63.77 519 ASP B O 1
ATOM 3668 N N . GLY B 1 220 ? 20.012 28.378 16.863 1.00 33.82 520 GLY B N 1
ATOM 3669 C CA . GLY B 1 220 ? 19.184 29.132 15.949 1.00 30.79 520 GLY B CA 1
ATOM 3670 C C . GLY B 1 220 ? 19.808 29.224 14.564 1.00 41.19 520 GLY B C 1
ATOM 3671 O O . GLY B 1 220 ? 19.209 29.774 13.641 1.00 45.17 520 GLY B O 1
ATOM 3672 N N . GLU B 1 221 ? 21.011 28.681 14.425 1.00 39.21 521 GLU B N 1
ATOM 3673 C CA . GLU B 1 221 ? 21.722 28.647 13.151 1.00 46.24 521 GLU B CA 1
ATOM 3674 C C . GLU B 1 221 ? 20.904 27.900 12.101 1.00 53.51 521 GLU B C 1
ATOM 3675 O O . GLU B 1 221 ? 20.050 27.085 12.463 1.00 44.10 521 GLU B O 1
ATOM 3681 N N . SER B 1 222 ? 21.171 28.177 10.831 1.00 56.23 522 SER B N 1
ATOM 3682 C CA . SER B 1 222 ? 20.503 27.565 9.694 1.00 51.44 522 SER B CA 1
ATOM 3683 C C . SER B 1 222 ? 21.174 26.263 9.260 1.00 42.25 522 SER B C 1
ATOM 3684 O O . SER B 1 222 ? 22.399 26.185 9.191 1.00 58.48 522 SER B O 1
ATOM 3687 N N . LEU B 1 223 ? 20.356 25.265 8.966 1.00 32.50 523 LEU B N 1
ATOM 3688 C CA . LEU B 1 223 ? 20.756 23.897 8.695 1.00 38.94 523 LEU B CA 1
ATOM 3689 C C . LEU B 1 223 ? 21.313 23.696 7.291 1.00 43.31 523 LEU B C 1
ATOM 3690 O O . LEU B 1 223 ? 21.671 22.570 6.933 1.00 36.54 523 LEU B O 1
ATOM 3695 N N . GLY B 1 224 ? 21.381 24.773 6.515 1.00 46.31 524 GLY B N 1
ATOM 3696 C CA . GLY B 1 224 ? 21.877 24.725 5.153 1.00 41.71 524 GLY B CA 1
ATOM 3697 C C . GLY B 1 224 ? 23.242 24.089 5.015 1.00 43.73 524 GLY B C 1
ATOM 3698 O O . GLY B 1 224 ? 23.497 23.295 4.104 1.00 36.46 524 GLY B O 1
ATOM 3699 N N . ASN B 1 225 ? 24.159 24.429 5.922 1.00 38.65 525 ASN B N 1
ATOM 3700 C CA . ASN B 1 225 ? 25.524 23.934 5.803 1.00 41.07 525 ASN B CA 1
ATOM 3701 C C . ASN B 1 225 ? 25.620 22.496 6.294 1.00 37.83 525 ASN B C 1
ATOM 3702 O O . ASN B 1 225 ? 26.648 21.844 6.107 1.00 42.81 525 ASN B O 1
ATOM 3707 N N . LYS B 1 226 ? 24.538 22.008 6.903 1.00 35.64 526 LYS B N 1
ATOM 3708 C CA . LYS B 1 226 ? 24.515 20.583 7.256 1.00 33.04 526 LYS B CA 1
ATOM 3709 C C . LYS B 1 226 ? 24.782 19.761 5.998 1.00 38.04 526 LYS B C 1
ATOM 3710 O O . LYS B 1 226 ? 24.211 20.016 4.934 1.00 38.10 526 LYS B O 1
ATOM 3716 N N . LYS B 1 227 ? 25.666 18.782 6.136 1.00 37.34 527 LYS B N 1
ATOM 3717 C CA . LYS B 1 227 ? 26.184 18.027 5.007 1.00 46.67 527 LYS B CA 1
ATOM 3718 C C . LYS B 1 227 ? 25.614 16.623 4.898 1.00 39.50 527 LYS B C 1
ATOM 3719 O O . LYS B 1 227 ? 25.225 16.011 5.895 1.00 29.59 527 LYS B O 1
ATOM 3725 N N . PHE B 1 228 ? 25.568 16.101 3.671 1.00 32.64 528 PHE B N 1
ATOM 3726 C CA . PHE B 1 228 ? 25.132 14.724 3.484 1.00 29.81 528 PHE B CA 1
ATOM 3727 C C . PHE B 1 228 ? 26.310 13.781 3.717 1.00 38.46 528 PHE B C 1
ATOM 3728 O O . PHE B 1 228 ? 26.607 12.931 2.879 1.00 43.15 528 PHE B O 1
ATOM 3736 N N . ASP B 1 229 ? 26.977 13.930 4.858 1.00 48.16 529 ASP B N 1
ATOM 3737 C CA . ASP B 1 229 ? 28.126 13.065 5.137 1.00 53.12 529 ASP B CA 1
ATOM 3738 C C . ASP B 1 229 ? 27.800 12.098 6.270 1.00 51.59 529 ASP B C 1
ATOM 3739 O O . ASP B 1 229 ? 26.812 12.295 6.982 1.00 66.73 529 ASP B O 1
ATOM 3744 N N . MET B 1 230 ? 28.624 11.073 6.430 1.00 46.62 530 MET B N 1
ATOM 3745 C CA . MET B 1 230 ? 28.441 10.017 7.409 1.00 52.11 530 MET B CA 1
ATOM 3746 C C . MET B 1 230 ? 28.480 10.477 8.859 1.00 53.07 530 MET B C 1
ATOM 3747 O O . MET B 1 230 ? 27.842 9.864 9.721 1.00 55.55 530 MET B O 1
ATOM 3752 N N . GLN B 1 231 ? 29.228 11.536 9.161 1.00 51.78 531 GLN B N 1
ATOM 3753 C CA . GLN B 1 231 ? 29.387 11.944 10.555 1.00 53.19 531 GLN B CA 1
ATOM 3754 C C . GLN B 1 231 ? 28.709 13.271 10.863 1.00 45.77 531 GLN B C 1
ATOM 3755 O O . GLN B 1 231 ? 28.929 13.856 11.927 1.00 33.95 531 GLN B O 1
ATOM 3761 N N . GLU B 1 232 ? 27.875 13.768 9.952 1.00 40.47 532 GLU B N 1
ATOM 3762 C CA . GLU B 1 232 ? 27.123 14.980 10.282 1.00 39.10 532 GLU B CA 1
ATOM 3763 C C . GLU B 1 232 ? 26.276 14.707 11.523 1.00 37.46 532 GLU B C 1
ATOM 3764 O O . GLU B 1 232 ? 25.870 13.576 11.798 1.00 31.01 532 GLU B O 1
ATOM 3770 N N . ARG B 1 233 ? 26.003 15.741 12.309 1.00 36.69 533 ARG B N 1
ATOM 3771 C CA . ARG B 1 233 ? 25.159 15.543 13.486 1.00 40.87 533 ARG B CA 1
ATOM 3772 C C . ARG B 1 233 ? 24.297 16.793 13.668 1.00 38.04 533 ARG B C 1
ATOM 3773 O O . ARG B 1 233 ? 24.731 17.886 13.311 1.00 35.89 533 ARG B O 1
ATOM 3781 N N . LEU B 1 234 ? 23.105 16.574 14.211 1.00 32.38 534 LEU B N 1
ATOM 3782 C CA . LEU B 1 234 ? 22.114 17.618 14.364 1.00 29.11 534 LEU B CA 1
ATOM 3783 C C . LEU B 1 234 ? 21.400 17.558 15.715 1.00 28.89 534 LEU B C 1
ATOM 3784 O O . LEU B 1 234 ? 21.023 16.477 16.153 1.00 23.85 534 LEU B O 1
ATOM 3789 N N . ASN B 1 235 ? 21.228 18.723 16.297 1.00 26.62 535 ASN B N 1
ATOM 3790 C CA . ASN B 1 235 ? 20.199 19.099 17.244 1.00 30.15 535 ASN B CA 1
ATOM 3791 C C . ASN B 1 235 ? 19.211 19.936 16.417 1.00 26.52 535 ASN B C 1
ATOM 3792 O O . ASN B 1 235 ? 19.672 20.619 15.495 1.00 30.30 535 ASN B O 1
ATOM 3797 N N . ILE B 1 236 ? 17.931 19.858 16.722 1.00 20.55 536 ILE B N 1
ATOM 3798 C CA . ILE B 1 236 ? 16.927 20.577 15.944 1.00 23.34 536 ILE B CA 1
ATOM 3799 C C . ILE B 1 236 ? 15.929 21.329 16.805 1.00 19.06 536 ILE B C 1
ATOM 3800 O O . ILE B 1 236 ? 15.398 20.790 17.775 1.00 31.88 536 ILE B O 1
ATOM 3805 N N . VAL B 1 237 ? 15.648 22.574 16.456 1.00 18.63 537 VAL B N 1
ATOM 3806 C CA . VAL B 1 237 ? 14.584 23.360 17.063 1.00 24.00 537 VAL B CA 1
ATOM 3807 C C . VAL B 1 237 ? 13.621 23.751 15.957 1.00 23.14 537 VAL B C 1
ATOM 3808 O O . VAL B 1 237 ? 13.983 24.476 15.023 1.00 31.30 537 VAL B O 1
ATOM 3812 N N . ALA B 1 238 ? 12.390 23.251 16.025 1.00 21.59 538 ALA B N 1
ATOM 3813 C CA . ALA B 1 238 ? 11.455 23.506 14.933 1.00 22.93 538 ALA B CA 1
ATOM 3814 C C . ALA B 1 238 ? 10.058 23.896 15.402 1.00 27.41 538 ALA B C 1
ATOM 3815 O O . ALA B 1 238 ? 9.472 23.218 16.247 1.00 28.39 538 ALA B O 1
ATOM 3817 N N . ALA B 1 239 ? 9.517 24.973 14.858 1.00 17.31 539 ALA B N 1
ATOM 3818 C CA . ALA B 1 239 ? 8.232 25.574 15.158 1.00 19.89 539 ALA B CA 1
ATOM 3819 C C . ALA B 1 239 ? 7.862 26.650 14.145 1.00 20.25 539 ALA B C 1
ATOM 3820 O O . ALA B 1 239 ? 8.713 27.069 13.358 1.00 29.79 539 ALA B O 1
ATOM 3822 N N . ASN B 1 240 ? 6.630 27.145 14.157 1.00 28.34 540 ASN B N 1
ATOM 3823 C CA . ASN B 1 240 ? 6.324 28.320 13.330 1.00 29.68 540 ASN B CA 1
ATOM 3824 C C . ASN B 1 240 ? 7.219 29.480 13.768 1.00 31.61 540 ASN B C 1
ATOM 3825 O O . ASN B 1 240 ? 7.961 29.378 14.748 1.00 30.88 540 ASN B O 1
ATOM 3830 N N . GLU B 1 241 ? 7.192 30.590 13.036 1.00 38.08 541 GLU B N 1
ATOM 3831 C CA . GLU B 1 241 ? 8.116 31.697 13.248 1.00 38.42 541 GLU B CA 1
ATOM 3832 C C . GLU B 1 241 ? 7.840 32.492 14.514 1.00 39.03 541 GLU B C 1
ATOM 3833 O O . GLU B 1 241 ? 8.754 33.137 15.037 1.00 52.03 541 GLU B O 1
ATOM 3839 N N . LYS B 1 242 ? 6.608 32.451 15.008 1.00 35.44 542 LYS B N 1
ATOM 3840 C CA . LYS B 1 242 ? 6.238 33.125 16.243 1.00 36.63 542 LYS B CA 1
ATOM 3841 C C . LYS B 1 242 ? 6.741 32.380 17.475 1.00 32.10 542 LYS B C 1
ATOM 3842 O O . LYS B 1 242 ? 7.256 33.003 18.401 1.00 37.22 542 LYS B O 1
ATOM 3848 N N . LEU B 1 243 ? 6.582 31.062 17.476 1.00 29.40 543 LEU B N 1
ATOM 3849 C CA . LEU B 1 243 ? 6.884 30.213 18.614 1.00 31.49 543 LEU B CA 1
ATOM 3850 C C . LEU B 1 243 ? 8.363 29.875 18.740 1.00 29.31 543 LEU B C 1
ATOM 3851 O O . LEU B 1 243 ? 8.868 29.716 19.850 1.00 32.08 543 LEU B O 1
ATOM 3856 N N . HIS B 1 244 ? 9.020 29.753 17.594 1.00 30.58 544 HIS B N 1
ATOM 3857 C CA . HIS B 1 244 ? 10.418 29.400 17.479 1.00 22.57 544 HIS B CA 1
ATOM 3858 C C . HIS B 1 244 ? 11.345 30.223 18.363 1.00 20.99 544 HIS B C 1
ATOM 3859 O O . HIS B 1 244 ? 12.219 29.616 18.996 1.00 20.94 544 HIS B O 1
ATOM 3866 N N . PRO B 1 245 ? 11.252 31.545 18.409 1.00 36.02 545 PRO B N 1
ATOM 3867 C CA . PRO B 1 245 ? 12.145 32.317 19.287 1.00 37.29 545 PRO B CA 1
ATOM 3868 C C . PRO B 1 245 ? 11.844 32.074 20.763 1.00 32.43 545 PRO B C 1
ATOM 3869 O O . PRO B 1 245 ? 12.756 32.108 21.588 1.00 30.28 545 PRO B O 1
ATOM 3873 N N . LYS B 1 246 ? 10.573 31.836 21.076 1.00 33.00 546 LYS B N 1
ATOM 3874 C CA . LYS B 1 246 ? 10.218 31.492 22.454 1.00 31.77 546 LYS B CA 1
ATOM 3875 C C . LYS B 1 246 ? 10.876 30.177 22.855 1.00 43.77 546 LYS B C 1
ATOM 3876 O O . LYS B 1 246 ? 11.416 30.004 23.951 1.00 33.72 546 LYS B O 1
ATOM 3882 N N . LEU B 1 247 ? 10.862 29.199 21.939 1.00 42.63 547 LEU B N 1
ATOM 3883 C CA . LEU B 1 247 ? 11.528 27.940 22.296 1.00 38.51 547 LEU B CA 1
ATOM 3884 C C . LEU B 1 247 ? 13.007 28.172 22.558 1.00 32.90 547 LEU B C 1
ATOM 3885 O O . LEU B 1 247 ? 13.600 27.570 23.460 1.00 33.19 547 LEU B O 1
ATOM 3890 N N . LEU B 1 248 ? 13.661 29.056 21.797 1.00 32.04 548 LEU B N 1
ATOM 3891 C CA . LEU B 1 248 ? 15.098 29.231 22.012 1.00 30.97 548 LEU B CA 1
ATOM 3892 C C . LEU B 1 248 ? 15.386 29.890 23.353 1.00 21.08 548 LEU B C 1
ATOM 3893 O O . LEU B 1 248 ? 16.393 29.590 24.003 1.00 26.26 548 LEU B O 1
ATOM 3898 N N . GLU B 1 249 ? 14.516 30.793 23.801 1.00 32.09 549 GLU B N 1
ATOM 3899 C CA . GLU B 1 249 ? 14.722 31.407 25.119 1.00 27.86 549 GLU B CA 1
ATOM 3900 C C . GLU B 1 249 ? 14.451 30.393 26.223 1.00 36.91 549 GLU B C 1
ATOM 3901 O O . GLU B 1 249 ? 15.074 30.393 27.290 1.00 36.92 549 GLU B O 1
ATOM 3907 N N . LEU B 1 250 ? 13.507 29.483 25.983 1.00 36.99 550 LEU B N 1
ATOM 3908 C CA . LEU B 1 250 ? 13.200 28.449 26.973 1.00 25.31 550 LEU B CA 1
ATOM 3909 C C . LEU B 1 250 ? 14.355 27.495 27.210 1.00 33.69 550 LEU B C 1
ATOM 3910 O O . LEU B 1 250 ? 14.753 27.185 28.340 1.00 34.83 550 LEU B O 1
ATOM 3915 N N . ILE B 1 251 ? 14.942 26.978 26.126 1.00 45.93 551 ILE B N 1
ATOM 3916 C CA . ILE B 1 251 ? 16.020 25.999 26.271 1.00 48.57 551 ILE B CA 1
ATOM 3917 C C . ILE B 1 251 ? 17.369 26.686 26.444 1.00 50.22 551 ILE B C 1
ATOM 3918 O O . ILE B 1 251 ? 18.413 26.039 26.527 1.00 41.69 551 ILE B O 1
ATOM 3923 N N . LYS B 1 252 ? 17.339 28.016 26.497 1.00 48.68 552 LYS B N 1
ATOM 3924 C CA . LYS B 1 252 ? 18.569 28.789 26.629 1.00 54.59 552 LYS B CA 1
ATOM 3925 C C . LYS B 1 252 ? 19.310 28.415 27.906 1.00 57.10 552 LYS B C 1
ATOM 3926 O O . LYS B 1 252 ? 18.631 28.138 28.915 1.00 68.97 552 LYS B O 1
#

B-factor: mean 32.67, std 20.13, range [7.9, 157.91]

Radius of gyration: 22.84 Å; Cα contacts (8 Å, |Δi|>4):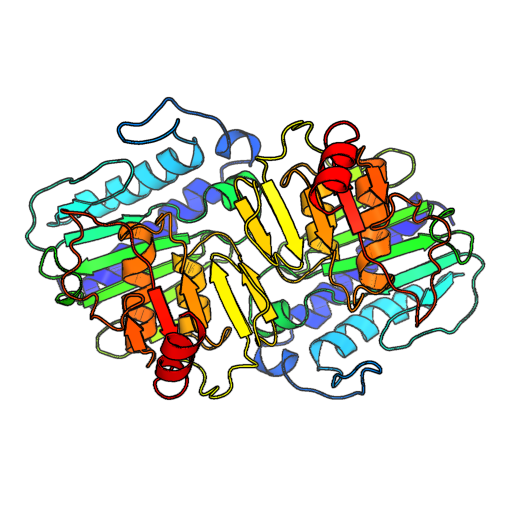 1248; chains: 2; bounding box: 57×52×59 Å

Secondary structure (DSSP, 8-state):
--HHHHHHHHHHHHHHHHHHHHTS-HHHHT-EEEE-SSSSEEEHHHHHHHHHHHHHHTTSSEEEEETTTEEEE--SEEEEEEEEE-HHHHHTT-S--EEEEEEESSSBGGGEEEEEEEETTT--EEEEETTEEEETTEEE------SSSSEEEEE---S----SEEEB-S-HHHHHHHHHTTSSSEEEE--SS--B-HHHHHHHHHHHHHTT-EEE-TTS---TT-BSSS---B-EEEE-TTTHHHHHHHH-/--HHHHHHHHHHHHHHHHHHHHHS-HHHHT-B-S-BTTTB--BHHHHHHHHHHHHHHTTSSEEEEETTTEEES--SEEEEEEEEETHHHHTTT-S--EEEEEEESSSBGGGEEEEEEEETTT--EEEEETTEEEETTEE-------SSSSEEEEE---S----SEEEB-S-HHHHHHHHHTTSSSEEEE--TT--B-HHHHHHHHHHHHHTT-EEE-TTS-BGGG-BSSTT--B-EEEE-TTTHHHHHHH--

Sequence (504 aa):
MDERDALRISREIAGEVRKAIASMPLRERVKDVGMGKDGTPTKAADRVAEDAALEILRKERVTVVTEESGVLGEGDVFVALDPLDGTFNATRGIPVYSVSLCFSYSDKLKDAFFGYVYNLATGDEYYADSSGAYRNGERIEVSDAEELYCNAIIYYPDRKFPFKRMRIFGSAATELCFFADGSFDCFLDIRPGKMLRIYDAAAGVFIAEKAGGKVTELDGESLGNKKFDMQERLNIVAANEKLHPKLLELIKMDERDALRISREIAGEVRKAIASMPLRERVKDVGMGKDGTPTKAADRVAEDAALEILRKERVTVVTEESGVLGEGDVFVALDPLDGTFNATRGIPVYSVSLCFSYSDKLKDAFFGYVYNLATGDEYYADSSGAYRNGERIEVSDAEELYCNAIIYYPDRKFPFKRMRIFGSAATELCFFADGSFDCFLDIRPGKMLRIYDAAAGVFIAEKAGGKVTELDGESLGNKKFDMQERLNIVAANEKLHPKLLELIK

Solvent-accessible surface area: 20566 Å² total; per-residue (Å²): 74,44,50,185,46,0,29,134,2,0,117,93,0,1,32,74,0,88,125,31,2,69,94,32,79,65,149,72,18,55,104,83,68,44,126,21,193,127,37,98,58,12,58,15,0,29,99,49,0,9,89,18,0,20,138,29,0,133,165,53,216,8,6,1,0,1,93,68,43,31,77,37,46,155,13,120,19,30,0,1,0,17,8,6,14,9,24,25,1,0,6,62,16,0,10,0,16,0,0,1,0,0,0,0,113,30,24,62,15,119,54,18,24,0,0,1,0,31,3,8,30,47,20,21,18,2,23,0,16,92,64,12,1,19,31,72,55,115,152,22,114,18,30,111,20,74,106,48,143,2,8,0,0,0,12,43,2,57,75,174,32,51,21,86,67,16,22,0,0,13,1,12,0,0,0,0,0,6,1,0,24,19,10,0,13,0,0,0,1,15,45,134,54,84,113,9,39,3,8,15,0,0,0,0,2,18,0,0,78,85,7,44,9,83,7,7,21,57,112,26,104,78,8,14,100,31,72,0,27,130,83,98,82,3,7,0,0,0,0,11,116,111,0,1,67,90,0,36,114,47,16,198,72,44,40,184,47,0,31,130,2,0,113,94,0,2,34,66,0,91,117,27,2,64,96,27,76,69,189,75,21,52,110,77,74,32,167,15,138,86,54,84,56,11,59,10,0,24,109,43,0,12,92,12,0,48,104,22,1,197,155,39,176,9,9,20,3,2,68,62,66,7,95,145,39,149,16,115,9,45,0,0,0,26,7,6,13,9,25,29,1,0,5,54,23,0,10,0,16,0,0,0,0,0,0,0,113,36,42,78,11,140,66,14,22,0,0,1,0,26,4,10,34,55,20,21,20,1,22,0,17,88,61,3,0,32,28,85,48,98,135,18,127,21,26,108,36,70,106,45,144,4,20,0,0,0,14,42,1,50,96,185,14,52,20,101,62,9,22,0,0,15,1,12,0,0,0,0,0,5,1,0,32,20,8,0,13,0,0,1,1,14,50,128,61,74,118,9,18,2,4,27,0,1,0,0,2,19,0,0,72,77,5,37,9,92,8,2,14,56,129,25,116,80,5,9,92,32,66,3,44,42,91,32,44,3,5,0,0,0,0,11,131,127,0,1,58,70,0,43,131,52,29,219

Nearest PDB structures (foldseek):
  6b5z-assembly1_A  TM=9.942E-01  e=6.357E-51  Archaeoglobus fulgidus DSM 4304
  6b66-assembly1_B  TM=9.933E-01  e=7.298E-50  Archaeoglobus fulgidus DSM 4304
  6b64-assembly1_B  TM=9.934E-01  e=3.156E-49  Archaeoglobus fulgidus DSM 4304
  5zhh-assembly1_A  TM=7.734E-01  e=1.835E-18  Nostoc sp. PCC 7120 = FACHB-418
  2ddk-assembly1_B  TM=7.540E-01  e=1.314E-16  Homo sapiens

CATH classification: 3.30.540.10 (+1 more: 3.40.190.80)

Organism: Archaeoglobus fulgidus (strain ATCC 49558 / DSM 4304 / JCM 9628 / NBRC 100126 / VC-16) (NCBI:txid224325)